Protein AF-A0A5J4YSG6-F1 (afdb_monomer_lite)

Structure (mmCIF, N/CA/C/O backbone):
data_AF-A0A5J4YSG6-F1
#
_entry.id   AF-A0A5J4YSG6-F1
#
loop_
_atom_site.group_PDB
_atom_site.id
_atom_site.type_symbol
_atom_site.label_atom_id
_atom_site.label_alt_id
_atom_site.label_comp_id
_atom_site.label_asym_id
_atom_site.label_entity_id
_atom_site.label_seq_id
_atom_site.pdbx_PDB_ins_code
_atom_site.Cartn_x
_atom_site.Cartn_y
_atom_site.Cartn_z
_atom_site.occupancy
_atom_site.B_iso_or_equiv
_atom_site.auth_seq_id
_atom_site.auth_comp_id
_atom_site.auth_asym_id
_atom_site.auth_atom_id
_atom_site.pdbx_PDB_model_num
ATOM 1 N N . MET A 1 1 ? 0.340 14.173 -44.366 1.00 36.41 1 MET A N 1
ATOM 2 C CA . MET A 1 1 ? 1.250 13.672 -45.422 1.00 36.41 1 MET A CA 1
ATOM 3 C C . MET A 1 1 ? 0.947 12.199 -45.709 1.00 36.41 1 MET A C 1
ATOM 5 O O . MET A 1 1 ? 1.745 11.337 -45.379 1.00 36.41 1 MET A O 1
ATOM 9 N N . SER A 1 2 ? -0.231 11.885 -46.255 1.00 34.69 2 SER A N 1
ATOM 10 C CA . SER A 1 2 ? -0.769 10.509 -46.268 1.00 34.69 2 SER A CA 1
ATOM 11 C C . SER A 1 2 ? -1.407 10.120 -47.607 1.00 34.69 2 SER A C 1
ATOM 13 O O . SER A 1 2 ? -2.456 9.486 -47.627 1.00 34.69 2 SER A O 1
ATOM 15 N N . GLN A 1 3 ? -0.792 10.513 -48.727 1.00 26.53 3 GLN A N 1
ATOM 16 C CA . GLN A 1 3 ? -1.230 10.079 -50.064 1.00 26.53 3 GLN A CA 1
ATOM 17 C C . GLN A 1 3 ? -0.095 9.671 -51.024 1.00 26.53 3 GLN A C 1
ATOM 19 O O . GLN A 1 3 ? -0.376 8.982 -51.993 1.00 26.53 3 GLN A O 1
ATOM 24 N N . GLU A 1 4 ? 1.180 9.952 -50.729 1.00 29.48 4 GLU A N 1
ATOM 25 C CA . GLU A 1 4 ? 2.309 9.568 -51.608 1.00 29.48 4 GLU A CA 1
ATOM 26 C C . GLU A 1 4 ? 2.947 8.197 -51.298 1.00 29.48 4 GLU A C 1
ATOM 28 O O . GLU A 1 4 ? 3.844 7.760 -52.015 1.00 29.48 4 GLU A O 1
ATOM 33 N N . CYS A 1 5 ? 2.486 7.473 -50.271 1.00 28.80 5 CYS A N 1
ATOM 34 C CA . CYS A 1 5 ? 3.042 6.151 -49.933 1.00 28.80 5 CYS A CA 1
ATOM 35 C C . CYS A 1 5 ? 2.385 4.981 -50.698 1.00 28.80 5 CYS A C 1
ATOM 37 O O . CYS A 1 5 ? 2.985 3.920 -50.812 1.00 28.80 5 CYS A O 1
ATOM 39 N N . ASN A 1 6 ? 1.197 5.171 -51.288 1.00 30.69 6 ASN A N 1
ATOM 40 C CA . ASN A 1 6 ? 0.400 4.069 -51.855 1.00 30.69 6 ASN A CA 1
ATOM 41 C C . ASN A 1 6 ? 0.656 3.750 -53.341 1.00 30.69 6 ASN A C 1
ATOM 43 O O . ASN A 1 6 ? 0.132 2.757 -53.845 1.00 30.69 6 ASN A O 1
ATOM 47 N N . GLU A 1 7 ? 1.450 4.547 -54.065 1.00 29.61 7 GLU A N 1
ATOM 48 C CA . GLU A 1 7 ? 1.665 4.335 -55.510 1.00 29.61 7 GLU A CA 1
ATOM 49 C C . GLU A 1 7 ? 2.988 3.634 -55.861 1.00 29.61 7 GLU A C 1
ATOM 51 O O . GLU A 1 7 ? 3.146 3.162 -56.987 1.00 29.61 7 GLU A O 1
ATOM 56 N N . ARG A 1 8 ? 3.917 3.458 -54.908 1.00 29.81 8 ARG A N 1
ATOM 57 C CA . ARG A 1 8 ? 5.186 2.741 -55.158 1.00 29.81 8 ARG A CA 1
ATOM 58 C C . ARG A 1 8 ? 5.124 1.226 -54.944 1.00 29.81 8 ARG A C 1
ATOM 60 O O . ARG A 1 8 ? 5.980 0.522 -55.470 1.00 29.81 8 ARG A O 1
ATOM 67 N N . GLU A 1 9 ? 4.098 0.703 -54.277 1.00 30.80 9 GLU A N 1
ATOM 68 C CA . GLU A 1 9 ? 3.973 -0.744 -54.019 1.00 30.80 9 GLU A CA 1
ATOM 69 C C . GLU A 1 9 ? 3.314 -1.537 -55.161 1.00 30.80 9 GLU A C 1
ATOM 71 O O . GLU A 1 9 ? 3.440 -2.758 -55.220 1.00 30.80 9 GLU A O 1
ATOM 76 N N . LYS A 1 10 ? 2.673 -0.879 -56.138 1.00 30.02 10 LYS A N 1
ATOM 77 C CA . LYS A 1 10 ? 1.986 -1.574 -57.248 1.00 30.02 10 LYS A CA 1
ATOM 78 C C . LYS A 1 10 ? 2.857 -1.890 -58.472 1.00 30.02 10 LYS A C 1
ATOM 80 O O . LYS A 1 10 ? 2.370 -2.544 -59.391 1.00 30.02 10 LYS A O 1
ATOM 85 N N . ALA A 1 11 ? 4.130 -1.486 -58.495 1.00 29.52 11 ALA A N 1
ATOM 86 C CA . ALA A 1 11 ? 5.024 -1.704 -59.643 1.00 29.52 11 ALA A CA 1
ATOM 87 C C . ALA A 1 11 ? 6.036 -2.859 -59.477 1.00 29.52 11 ALA A C 1
ATOM 89 O O . ALA A 1 11 ? 6.720 -3.202 -60.438 1.00 29.52 11 ALA A O 1
ATOM 90 N N . ALA A 1 12 ? 6.122 -3.505 -58.309 1.00 30.28 12 ALA A N 1
ATOM 91 C CA . ALA A 1 12 ? 7.070 -4.596 -58.049 1.00 30.28 12 ALA A CA 1
ATOM 92 C C . ALA A 1 12 ? 6.376 -5.972 -58.012 1.00 30.28 12 ALA A C 1
ATOM 94 O O . ALA A 1 12 ? 6.473 -6.724 -57.048 1.00 30.28 12 ALA A O 1
ATOM 95 N N . GLY A 1 13 ? 5.632 -6.303 -59.068 1.00 28.48 13 GLY A N 1
ATOM 96 C CA . GLY A 1 13 ? 5.036 -7.624 -59.249 1.00 28.48 13 GLY A CA 1
ATOM 97 C C . GLY A 1 13 ? 5.912 -8.532 -60.113 1.00 28.48 13 GLY A C 1
ATOM 98 O O . GLY A 1 13 ? 6.164 -8.200 -61.268 1.00 28.48 13 GLY A O 1
ATOM 99 N N . LYS A 1 14 ? 6.235 -9.720 -59.575 1.00 31.55 14 LYS A N 1
ATOM 100 C CA . LYS A 1 14 ? 6.824 -10.927 -60.209 1.00 31.55 14 LYS A CA 1
ATOM 101 C C . LYS A 1 14 ? 8.328 -11.155 -60.001 1.00 31.55 14 LYS A C 1
ATOM 103 O O . LYS A 1 14 ? 9.122 -11.128 -60.933 1.00 31.55 14 LYS A O 1
ATOM 108 N N . GLY A 1 15 ? 8.665 -11.567 -58.783 1.00 25.81 15 GLY A N 1
ATOM 109 C CA . GLY A 1 15 ? 9.762 -12.494 -58.512 1.00 25.81 15 GLY A CA 1
ATOM 110 C C . GLY A 1 15 ? 9.303 -13.459 -57.424 1.00 25.81 15 GLY A C 1
ATOM 111 O O . GLY A 1 15 ? 9.103 -13.045 -56.289 1.00 25.81 15 GLY A O 1
ATOM 112 N N . ALA A 1 16 ? 9.048 -14.720 -57.774 1.00 28.92 16 ALA A N 1
ATOM 113 C CA . ALA A 1 16 ? 8.706 -15.750 -56.801 1.00 28.92 16 ALA A CA 1
ATOM 114 C C . ALA A 1 16 ? 9.906 -15.973 -55.867 1.00 28.92 16 ALA A C 1
ATOM 116 O O . ALA A 1 16 ? 10.910 -16.551 -56.281 1.00 28.92 16 ALA A O 1
ATOM 117 N N . PHE A 1 17 ? 9.814 -15.512 -54.620 1.00 26.48 17 PHE A N 1
ATOM 118 C CA . PHE A 1 17 ? 10.764 -15.889 -53.580 1.00 26.48 17 PHE A CA 1
ATOM 119 C C . PHE A 1 17 ? 10.419 -17.302 -53.113 1.00 26.48 17 PHE A C 1
ATOM 121 O O . PHE A 1 17 ? 9.394 -17.537 -52.475 1.00 26.48 17 PHE A O 1
ATOM 128 N N . LYS A 1 18 ? 11.267 -18.264 -53.486 1.00 27.55 18 LYS A N 1
ATOM 129 C CA . LYS A 1 18 ? 11.249 -19.604 -52.905 1.00 27.55 18 LYS A CA 1
ATOM 130 C C . LYS A 1 18 ? 11.589 -19.485 -51.420 1.00 27.55 18 LYS A C 1
ATOM 132 O O . LYS A 1 18 ? 12.649 -18.975 -51.066 1.00 27.55 18 LYS A O 1
ATOM 137 N N . ALA A 1 19 ? 10.698 -19.982 -50.570 1.00 32.44 19 ALA A N 1
ATOM 138 C CA . ALA A 1 19 ? 11.002 -20.274 -49.179 1.00 32.44 19 ALA A CA 1
ATOM 139 C C . ALA A 1 19 ? 12.199 -21.243 -49.122 1.00 32.44 19 ALA A C 1
ATOM 141 O O . ALA A 1 19 ? 12.150 -22.303 -49.750 1.00 32.44 19 ALA A O 1
ATOM 142 N N . GLY A 1 20 ? 13.272 -20.874 -48.412 1.00 32.50 20 GLY A N 1
ATOM 143 C CA . GLY A 1 20 ? 14.364 -21.807 -48.104 1.00 32.50 20 GLY A CA 1
ATOM 144 C C . GLY A 1 20 ? 15.808 -21.305 -48.171 1.00 32.50 20 GLY A C 1
ATOM 145 O O . GLY A 1 20 ? 16.696 -22.112 -47.924 1.00 32.50 20 GLY A O 1
ATOM 146 N N . GLU A 1 21 ? 16.098 -20.031 -48.445 1.00 28.50 21 GLU A N 1
ATOM 147 C CA . GLU A 1 21 ? 17.479 -19.524 -48.354 1.00 28.50 21 GLU A CA 1
ATOM 148 C C . GLU A 1 21 ? 17.654 -18.635 -47.118 1.00 28.50 21 GLU A C 1
ATOM 150 O O . GLU A 1 21 ? 17.417 -17.428 -47.139 1.00 28.50 21 GLU A O 1
ATOM 155 N N . ARG A 1 22 ? 18.097 -19.248 -46.011 1.00 36.78 22 ARG A N 1
ATOM 156 C CA . ARG A 1 22 ? 18.802 -18.517 -44.952 1.00 36.78 22 ARG A CA 1
ATOM 157 C C . ARG A 1 22 ? 20.004 -17.840 -45.614 1.00 36.78 22 ARG A C 1
ATOM 159 O O . ARG A 1 22 ? 20.973 -18.521 -45.939 1.00 36.78 22 ARG A O 1
ATOM 166 N N . MET A 1 23 ? 19.981 -16.518 -45.780 1.00 31.25 23 MET A N 1
ATOM 167 C CA . MET A 1 23 ? 21.232 -15.770 -45.901 1.00 31.25 23 MET A CA 1
ATOM 168 C C . MET A 1 23 ? 21.932 -15.827 -44.539 1.00 31.25 23 MET A C 1
ATOM 170 O O . MET A 1 23 ? 21.849 -14.900 -43.737 1.00 31.25 23 MET A O 1
ATOM 174 N N . GLU A 1 24 ? 22.619 -16.933 -44.255 1.00 43.19 24 GLU A N 1
ATOM 175 C CA . GLU A 1 24 ? 23.767 -16.863 -43.362 1.00 43.19 24 GLU A CA 1
ATOM 176 C C . GLU A 1 24 ? 24.751 -15.911 -44.046 1.00 43.19 24 GLU A C 1
ATOM 178 O O . GLU A 1 24 ? 25.331 -16.247 -45.076 1.00 43.19 24 GLU A O 1
ATOM 183 N N . GLN A 1 25 ? 24.891 -14.683 -43.542 1.00 53.69 25 GLN A N 1
ATOM 184 C CA . GLN A 1 25 ? 25.977 -13.812 -43.983 1.00 53.69 25 GLN A CA 1
ATOM 185 C C . GLN A 1 25 ? 27.286 -14.555 -43.706 1.00 53.69 25 GLN A C 1
ATOM 187 O O . GLN A 1 25 ? 27.698 -14.662 -42.560 1.00 53.69 25 GLN A O 1
ATOM 192 N N . SER A 1 26 ? 27.922 -15.131 -44.722 1.00 65.94 26 SER A N 1
ATOM 193 C CA . SER A 1 26 ? 29.207 -15.807 -44.569 1.00 65.94 26 SER A CA 1
ATOM 194 C C . SER A 1 26 ? 30.312 -14.766 -44.400 1.00 65.94 26 SER A C 1
ATOM 196 O O . SER A 1 26 ? 30.355 -13.791 -45.155 1.00 65.94 26 SER A O 1
ATOM 198 N N . PHE A 1 27 ? 31.236 -14.970 -43.458 1.00 77.81 27 PHE A N 1
ATOM 199 C CA . PHE A 1 27 ? 32.440 -14.141 -43.395 1.00 77.81 27 PHE A CA 1
ATOM 200 C C . PHE A 1 27 ? 33.211 -14.246 -44.723 1.00 77.81 27 PHE A C 1
ATOM 202 O O . PHE A 1 27 ? 33.344 -15.359 -45.233 1.00 77.81 27 PHE A O 1
ATOM 209 N N . PRO A 1 28 ? 33.723 -13.140 -45.296 1.00 85.62 28 PRO A N 1
ATOM 210 C CA . PRO A 1 28 ? 34.341 -13.176 -46.618 1.00 85.62 28 PRO A CA 1
ATOM 211 C C . PRO A 1 28 ? 35.478 -14.204 -46.704 1.00 85.62 28 PRO A C 1
ATOM 213 O O . PRO A 1 28 ? 36.447 -14.140 -45.941 1.00 85.62 28 PRO A O 1
ATOM 216 N N . ASP A 1 29 ? 35.386 -15.125 -47.667 1.00 81.06 29 ASP A N 1
ATOM 217 C CA . ASP A 1 29 ? 36.346 -16.223 -47.856 1.00 81.06 29 ASP A CA 1
ATOM 218 C C . ASP A 1 29 ? 37.792 -15.735 -47.990 1.00 81.06 29 ASP A C 1
ATOM 220 O O . ASP A 1 29 ? 38.723 -16.365 -47.484 1.00 81.06 29 ASP A O 1
ATOM 224 N N . GLU A 1 30 ? 37.997 -14.602 -48.660 1.00 83.06 30 GLU A N 1
ATOM 225 C CA . GLU A 1 30 ? 39.317 -14.001 -48.843 1.00 83.06 30 GLU A CA 1
ATOM 226 C C . GLU A 1 30 ? 39.912 -13.508 -47.514 1.00 83.06 30 GLU A C 1
ATOM 228 O O . GLU A 1 30 ? 41.094 -13.731 -47.235 1.00 83.06 30 GLU A O 1
ATOM 233 N N . GLU A 1 31 ? 39.088 -12.916 -46.644 1.00 82.44 31 GLU A N 1
ATOM 234 C CA . GLU A 1 31 ? 39.522 -12.485 -45.315 1.00 82.44 31 GLU A CA 1
ATOM 235 C C . GLU A 1 31 ? 39.830 -13.680 -44.408 1.00 82.44 31 GLU A C 1
ATOM 237 O O . GLU A 1 31 ? 40.840 -13.668 -43.697 1.00 82.44 31 GLU A O 1
ATOM 242 N N . LEU A 1 32 ? 39.018 -14.742 -44.467 1.00 83.62 32 LEU A N 1
ATOM 243 C CA . LEU A 1 32 ? 39.257 -15.964 -43.697 1.00 83.62 32 LEU A CA 1
ATOM 244 C C . LEU A 1 32 ? 40.519 -16.697 -44.166 1.00 83.62 32 LEU A C 1
ATOM 246 O O . LEU A 1 32 ? 41.317 -17.148 -43.342 1.00 83.62 32 LEU A O 1
ATOM 250 N N . ARG A 1 33 ? 40.744 -16.787 -45.483 1.00 86.19 33 ARG A N 1
ATOM 251 C CA . ARG A 1 33 ? 41.984 -17.343 -46.051 1.00 86.19 33 ARG A CA 1
ATOM 252 C C . ARG A 1 33 ? 43.202 -16.555 -45.584 1.00 86.19 33 ARG A C 1
ATOM 254 O O . ARG A 1 33 ? 44.199 -17.164 -45.205 1.00 86.19 33 ARG A O 1
ATOM 261 N N . ALA A 1 34 ? 43.115 -15.226 -45.536 1.00 85.19 34 ALA A N 1
ATOM 262 C CA . ALA A 1 34 ? 44.200 -14.395 -45.026 1.00 85.19 34 ALA A CA 1
ATOM 263 C C . ALA A 1 34 ? 44.452 -14.599 -43.519 1.00 85.19 34 ALA A C 1
ATOM 265 O O . ALA A 1 34 ? 45.603 -14.620 -43.084 1.00 85.19 34 ALA A O 1
ATOM 266 N N . LEU A 1 35 ? 43.401 -14.813 -42.721 1.00 86.94 35 LEU A N 1
ATOM 267 C CA . LEU A 1 35 ? 43.532 -15.165 -41.303 1.00 86.94 35 LEU A CA 1
ATOM 268 C C . LEU A 1 35 ? 44.185 -16.543 -41.088 1.00 86.94 35 LEU A C 1
ATOM 270 O O . LEU A 1 35 ? 44.967 -16.715 -40.151 1.00 86.94 35 LEU A O 1
ATOM 274 N N . LYS A 1 36 ? 43.917 -17.517 -41.964 1.00 87.88 36 LYS A N 1
ATOM 275 C CA . LYS A 1 36 ? 44.562 -18.845 -41.944 1.00 87.88 36 LYS A CA 1
ATOM 276 C C . LYS A 1 36 ? 46.010 -18.814 -42.446 1.00 87.88 36 LYS A C 1
ATOM 278 O O . LYS A 1 36 ? 46.847 -19.571 -41.954 1.00 87.88 36 LYS A O 1
ATOM 283 N N . ALA A 1 37 ? 46.328 -17.915 -43.380 1.00 85.19 37 ALA A N 1
ATOM 284 C CA . ALA A 1 37 ? 47.696 -17.690 -43.852 1.00 85.19 37 ALA A CA 1
ATOM 285 C C . ALA A 1 37 ? 48.612 -17.146 -42.738 1.00 85.19 37 ALA A C 1
ATOM 287 O O . ALA A 1 37 ? 49.782 -17.523 -42.670 1.00 85.19 37 ALA A O 1
ATOM 288 N N . GLY A 1 38 ? 48.056 -16.349 -41.819 1.00 83.81 38 GLY A N 1
ATOM 289 C CA . GLY A 1 38 ? 48.728 -15.883 -40.607 1.00 83.81 38 GLY A CA 1
ATOM 290 C C . GLY A 1 38 ? 49.510 -14.579 -40.767 1.00 83.81 38 GLY A C 1
ATOM 291 O O . GLY A 1 38 ? 49.722 -14.090 -41.873 1.00 83.81 38 GLY A O 1
ATOM 292 N N . ALA A 1 39 ? 49.953 -14.019 -39.641 1.00 82.75 39 ALA A N 1
ATOM 293 C CA . ALA A 1 39 ? 50.753 -12.796 -39.586 1.00 82.75 39 ALA A CA 1
ATOM 294 C C . ALA A 1 39 ? 51.958 -12.918 -38.646 1.00 82.75 39 ALA A C 1
ATOM 296 O O . ALA A 1 39 ? 52.005 -13.762 -37.743 1.00 82.75 39 ALA A O 1
ATOM 297 N N . ASN A 1 40 ? 52.946 -12.048 -38.859 1.00 76.88 40 ASN A N 1
ATOM 298 C CA . ASN A 1 40 ? 54.130 -11.956 -38.013 1.00 76.88 40 ASN A CA 1
ATOM 299 C C . ASN A 1 40 ? 53.807 -11.158 -36.742 1.00 76.88 40 ASN A C 1
ATOM 301 O O . ASN A 1 40 ? 53.656 -9.937 -36.793 1.00 76.88 40 ASN A O 1
ATOM 305 N N . ALA A 1 41 ? 53.723 -11.838 -35.596 1.00 71.12 41 ALA A N 1
ATOM 306 C CA . ALA A 1 41 ? 53.508 -11.185 -34.310 1.00 71.12 41 ALA A CA 1
ATOM 307 C C . ALA A 1 41 ? 54.324 -11.818 -33.174 1.00 71.12 41 ALA A C 1
ATOM 309 O O . ALA A 1 41 ? 54.546 -13.031 -33.137 1.00 71.12 41 ALA A O 1
ATOM 310 N N . VAL A 1 42 ? 54.720 -10.999 -32.200 1.00 69.31 42 VAL A N 1
ATOM 311 C CA . VAL A 1 42 ? 55.399 -11.429 -30.975 1.00 69.31 42 VAL 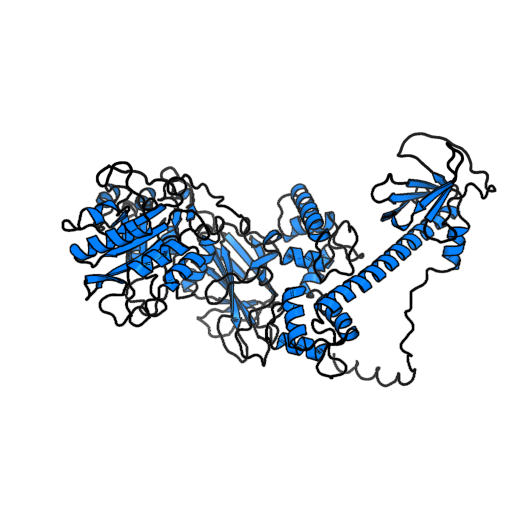A CA 1
ATOM 312 C C . VAL A 1 42 ? 54.416 -11.369 -29.814 1.00 69.31 42 VAL A C 1
ATOM 314 O O . VAL A 1 42 ? 53.838 -10.325 -29.525 1.00 69.31 42 VAL A O 1
ATOM 317 N N . LYS A 1 43 ? 54.233 -12.493 -29.109 1.00 66.44 43 LYS A N 1
ATOM 318 C CA . LYS A 1 43 ? 53.432 -12.505 -27.880 1.00 66.44 43 LYS A CA 1
ATOM 319 C C . LYS A 1 43 ? 54.155 -11.714 -26.788 1.00 66.44 43 LYS A C 1
ATOM 321 O O . LYS A 1 43 ? 55.203 -12.159 -26.313 1.00 66.44 43 LYS A O 1
ATOM 326 N N . THR A 1 44 ? 53.555 -10.629 -26.320 1.00 61.41 44 THR A N 1
ATOM 327 C CA . THR A 1 44 ? 54.078 -9.820 -25.216 1.00 61.41 44 THR A CA 1
ATOM 328 C C . THR A 1 44 ? 53.383 -10.219 -23.906 1.00 61.41 44 THR A C 1
ATOM 330 O O . THR A 1 44 ? 52.180 -10.488 -23.854 1.00 61.41 44 THR A O 1
ATOM 333 N N . GLY A 1 45 ? 54.164 -10.406 -22.837 1.00 54.19 45 GLY A N 1
ATOM 334 C CA . GLY A 1 45 ? 53.629 -10.576 -21.479 1.00 54.19 45 GLY A CA 1
ATOM 335 C C . GLY A 1 45 ? 53.202 -9.227 -20.895 1.00 54.19 45 GLY A C 1
ATOM 336 O O . GLY A 1 45 ? 53.580 -8.191 -21.431 1.00 54.19 45 GLY A O 1
ATOM 337 N N . SER A 1 46 ? 52.415 -9.233 -19.811 1.00 44.94 46 SER A N 1
ATOM 338 C CA . SER A 1 46 ? 51.932 -8.013 -19.145 1.00 44.94 46 SER A CA 1
ATOM 339 C C . SER A 1 46 ? 53.063 -7.008 -18.898 1.00 44.94 46 SER A C 1
ATOM 341 O O . SER A 1 46 ? 54.024 -7.349 -18.216 1.00 44.94 46 SER A O 1
ATOM 343 N N . TRP A 1 47 ? 52.903 -5.810 -19.468 1.00 45.50 47 TRP A N 1
ATOM 344 C CA . TRP A 1 47 ? 53.664 -4.569 -19.289 1.00 45.50 47 TRP A CA 1
ATOM 345 C C . TRP A 1 47 ? 54.866 -4.623 -18.324 1.00 45.50 47 TRP A C 1
ATOM 347 O O . TRP A 1 47 ? 54.766 -4.159 -17.194 1.00 45.50 47 TRP A O 1
ATOM 357 N N . SER A 1 48 ? 56.013 -5.129 -18.785 1.00 35.59 48 SER A N 1
ATOM 358 C CA . SER A 1 48 ? 57.343 -4.581 -18.467 1.00 35.59 48 SER A CA 1
ATOM 359 C C . SER A 1 48 ? 58.462 -5.293 -19.245 1.00 35.59 48 SER A C 1
ATOM 361 O O . SER A 1 48 ? 58.459 -6.509 -19.412 1.00 35.59 48 SER A O 1
ATOM 363 N N . ALA A 1 49 ? 59.423 -4.477 -19.686 1.00 28.55 49 ALA A N 1
ATOM 364 C CA . ALA A 1 49 ? 60.795 -4.791 -20.096 1.00 28.55 49 ALA A CA 1
ATOM 365 C C . ALA A 1 49 ? 61.041 -5.685 -21.338 1.00 28.55 49 ALA A C 1
ATOM 367 O O . ALA A 1 49 ? 61.045 -6.912 -21.294 1.00 28.55 49 ALA A O 1
ATOM 368 N N . THR A 1 50 ? 61.354 -4.989 -22.435 1.00 38.75 50 THR A N 1
ATOM 369 C CA . THR A 1 50 ? 62.491 -5.202 -23.352 1.00 38.75 50 THR A CA 1
ATOM 370 C C . THR A 1 50 ? 62.931 -6.642 -23.657 1.00 38.75 50 THR A C 1
ATOM 372 O O . THR A 1 50 ? 63.676 -7.255 -22.897 1.00 38.75 50 THR A O 1
ATOM 375 N N . LEU A 1 51 ? 62.638 -7.111 -24.876 1.00 30.08 51 LEU A N 1
ATOM 376 C CA . LEU A 1 51 ? 63.573 -7.948 -25.639 1.00 30.08 51 LEU A CA 1
ATOM 377 C C . LEU A 1 51 ? 63.394 -7.680 -27.143 1.00 30.08 51 LEU A C 1
ATOM 379 O O . LEU A 1 51 ? 62.447 -8.152 -27.769 1.00 30.08 51 LEU A O 1
ATOM 383 N N . HIS A 1 52 ? 64.306 -6.895 -27.719 1.00 39.50 52 HIS A N 1
ATOM 384 C CA . HIS A 1 52 ? 64.409 -6.698 -29.163 1.00 39.50 52 HIS A CA 1
ATOM 385 C C . HIS A 1 52 ? 64.849 -7.999 -29.837 1.00 39.50 52 HIS A C 1
ATOM 387 O O . HIS A 1 52 ? 65.994 -8.406 -29.665 1.00 39.50 52 HIS A O 1
ATOM 393 N N . VAL A 1 53 ? 63.995 -8.607 -30.664 1.00 36.00 53 VAL A N 1
ATOM 394 C CA . VAL A 1 53 ? 64.443 -9.514 -31.732 1.00 36.00 53 VAL A CA 1
ATOM 395 C C . VAL A 1 53 ? 63.533 -9.328 -32.947 1.00 36.00 53 VAL A C 1
ATOM 397 O O . VAL A 1 53 ? 62.339 -9.612 -32.891 1.00 36.00 53 VAL A O 1
ATOM 400 N N . LYS A 1 54 ? 64.109 -8.843 -34.056 1.00 36.56 54 LYS A N 1
ATOM 401 C CA . LYS A 1 54 ? 63.466 -8.789 -35.378 1.00 36.56 54 LYS A CA 1
ATOM 402 C C . LYS A 1 54 ? 62.971 -10.186 -35.764 1.00 36.56 54 LYS A C 1
ATOM 404 O O . LYS A 1 54 ? 63.755 -11.134 -35.775 1.00 36.56 54 LYS A O 1
ATOM 409 N N . MET A 1 55 ? 61.693 -10.312 -36.118 1.00 40.47 55 MET A N 1
ATOM 410 C CA . MET A 1 55 ? 61.176 -11.531 -36.737 1.00 40.47 55 MET A CA 1
ATOM 411 C C . MET A 1 55 ? 61.886 -11.746 -38.079 1.00 40.47 55 MET A C 1
ATOM 413 O O . MET A 1 55 ? 61.908 -10.856 -38.928 1.00 40.47 55 MET A O 1
ATOM 417 N N . HIS A 1 56 ? 62.482 -12.921 -38.282 1.00 40.97 56 HIS A N 1
ATOM 418 C CA . HIS A 1 56 ? 62.904 -13.338 -39.615 1.00 40.97 56 HIS A CA 1
ATOM 419 C C . HIS A 1 56 ? 61.630 -13.604 -40.423 1.00 40.97 56 HIS A C 1
ATOM 421 O O . HIS A 1 56 ? 60.902 -14.549 -40.130 1.00 40.97 56 HIS A O 1
ATOM 427 N N . ALA A 1 57 ? 61.355 -12.764 -41.419 1.00 44.28 57 ALA A N 1
ATOM 428 C CA . ALA A 1 57 ? 60.113 -12.724 -42.198 1.00 44.28 57 ALA A CA 1
ATOM 429 C C . ALA A 1 57 ? 59.843 -13.962 -43.096 1.00 44.28 57 ALA A C 1
ATOM 431 O O . ALA A 1 57 ? 59.207 -13.826 -44.137 1.00 44.28 57 ALA A O 1
ATOM 432 N N . LYS A 1 58 ? 60.357 -15.158 -42.765 1.00 48.94 58 LYS A N 1
ATOM 433 C CA . LYS A 1 58 ? 60.306 -16.347 -43.641 1.00 48.94 58 LYS A CA 1
ATOM 434 C C . LYS A 1 58 ? 60.124 -17.713 -42.942 1.00 48.94 58 LYS A C 1
ATOM 436 O O . LYS A 1 58 ? 60.293 -18.719 -43.616 1.00 48.94 58 LYS A O 1
ATOM 441 N N . ASP A 1 59 ? 59.784 -17.795 -41.646 1.00 56.00 59 ASP A N 1
ATOM 442 C CA . ASP A 1 59 ? 59.471 -19.081 -40.970 1.00 56.00 59 ASP A CA 1
ATOM 443 C C . ASP A 1 59 ? 57.949 -19.231 -40.718 1.00 56.00 59 ASP A C 1
ATOM 445 O O . ASP A 1 59 ? 57.435 -18.672 -39.742 1.00 56.00 59 ASP A O 1
ATOM 449 N N . PRO A 1 60 ? 57.214 -20.002 -41.551 1.00 55.09 60 PRO A N 1
ATOM 450 C CA . PRO A 1 60 ? 55.766 -20.204 -41.417 1.00 55.09 60 PRO A CA 1
ATOM 451 C C . PRO A 1 60 ? 55.358 -20.870 -40.098 1.00 55.09 60 PRO A C 1
ATOM 453 O O . PRO A 1 60 ? 54.210 -20.755 -39.674 1.00 55.09 60 PRO A O 1
ATOM 456 N N . SER A 1 61 ? 56.285 -21.556 -39.416 1.00 53.97 61 SER A N 1
ATOM 457 C CA . SER A 1 61 ? 56.004 -22.256 -38.158 1.00 53.97 61 SER A CA 1
ATOM 458 C C . SER A 1 61 ? 55.858 -21.322 -36.950 1.00 53.97 61 SER A C 1
ATOM 460 O O . SER A 1 61 ? 55.627 -21.795 -35.836 1.00 53.97 61 SER A O 1
ATOM 462 N N . ARG A 1 62 ? 56.010 -20.003 -37.140 1.00 61.12 62 ARG A N 1
ATOM 463 C CA . ARG A 1 62 ? 55.997 -18.989 -36.069 1.00 61.12 62 ARG A CA 1
ATOM 464 C C . ARG A 1 62 ? 54.928 -17.906 -36.230 1.00 61.12 62 ARG A C 1
ATOM 466 O O . ARG A 1 62 ? 54.888 -16.994 -35.409 1.00 61.12 62 ARG A O 1
ATOM 473 N N . LEU A 1 63 ? 54.070 -18.010 -37.241 1.00 74.62 63 LEU A N 1
ATOM 474 C CA . LEU A 1 63 ? 52.974 -17.067 -37.466 1.00 74.62 63 LEU A CA 1
ATOM 475 C C . LEU A 1 63 ? 51.868 -17.242 -36.417 1.00 74.62 63 LEU A C 1
ATOM 477 O O . LEU A 1 63 ? 51.608 -18.356 -35.952 1.00 74.62 63 LEU A O 1
ATOM 481 N N . ILE A 1 64 ? 51.196 -16.141 -36.074 1.00 83.81 64 ILE A N 1
ATOM 482 C CA . ILE A 1 64 ? 49.871 -16.212 -35.456 1.00 83.81 64 ILE A CA 1
ATOM 483 C C . ILE A 1 64 ? 48.853 -16.410 -36.575 1.00 83.81 64 ILE A C 1
ATOM 485 O O . ILE A 1 64 ? 48.834 -15.633 -37.526 1.00 83.81 64 ILE A O 1
ATOM 489 N N . ARG A 1 65 ? 48.040 -17.464 -36.497 1.00 87.94 65 ARG A N 1
ATOM 490 C CA . ARG A 1 65 ? 47.053 -17.791 -37.535 1.00 87.94 65 ARG A CA 1
ATOM 491 C C . ARG A 1 65 ? 45.793 -18.406 -36.956 1.00 87.94 65 ARG A C 1
ATOM 493 O O . ARG A 1 65 ? 45.842 -19.042 -35.903 1.00 87.94 65 ARG A O 1
ATOM 500 N N . VAL A 1 66 ? 44.676 -18.241 -37.644 1.00 88.06 66 VAL A N 1
ATOM 501 C CA . VAL A 1 66 ? 43.455 -19.003 -37.362 1.00 88.06 66 VAL A CA 1
ATOM 502 C C . VAL A 1 66 ? 43.658 -20.455 -37.822 1.00 88.06 66 VAL A C 1
ATOM 504 O O . VAL A 1 66 ? 44.328 -20.702 -38.823 1.00 88.06 66 VAL A O 1
ATOM 507 N N . THR A 1 67 ? 43.157 -21.425 -37.057 1.00 89.06 67 THR A N 1
ATOM 508 C CA . THR A 1 67 ? 43.248 -22.861 -37.363 1.00 89.06 67 THR A CA 1
ATOM 509 C C . THR A 1 67 ? 42.452 -23.222 -38.617 1.00 89.06 67 THR A C 1
ATOM 511 O O . THR A 1 67 ? 41.574 -22.479 -39.056 1.00 89.06 67 THR A O 1
ATOM 514 N N . ASP A 1 68 ? 42.744 -24.380 -39.212 1.00 85.94 68 ASP A N 1
ATOM 515 C CA . ASP A 1 68 ? 42.109 -24.793 -40.470 1.00 85.94 68 ASP A CA 1
ATOM 516 C C . ASP A 1 68 ? 40.599 -25.041 -40.321 1.00 85.94 68 ASP A C 1
ATOM 518 O O . ASP A 1 68 ? 39.836 -24.698 -41.226 1.00 85.94 68 ASP A O 1
ATOM 522 N N . ASP A 1 69 ? 40.160 -25.528 -39.155 1.00 83.31 69 ASP A N 1
ATOM 523 C CA . ASP A 1 69 ? 38.746 -25.641 -38.750 1.00 83.31 69 ASP A CA 1
ATOM 524 C C . ASP A 1 69 ? 38.093 -24.287 -38.405 1.00 83.31 69 ASP A C 1
ATOM 526 O O . ASP A 1 69 ? 36.890 -24.203 -38.172 1.00 83.31 69 ASP A O 1
ATOM 530 N N . ALA A 1 70 ? 38.895 -23.220 -38.388 1.00 85.88 70 ALA A N 1
ATOM 531 C CA . ALA A 1 70 ? 38.521 -21.853 -38.074 1.00 85.88 70 ALA A CA 1
ATOM 532 C C . ALA A 1 70 ? 37.933 -21.624 -36.667 1.00 85.88 70 ALA A C 1
ATOM 534 O O . ALA A 1 70 ? 37.331 -20.576 -36.418 1.00 85.88 70 ALA A O 1
ATOM 535 N N . GLN A 1 71 ? 38.152 -22.567 -35.743 1.00 84.12 71 GLN A N 1
ATOM 536 C CA . GLN A 1 71 ? 37.651 -22.534 -34.362 1.00 84.12 71 GLN A CA 1
ATOM 537 C C . GLN A 1 71 ? 38.674 -22.003 -33.346 1.00 84.12 71 GLN A C 1
ATOM 539 O O . GLN A 1 71 ? 38.331 -21.684 -32.206 1.00 84.12 71 GLN A O 1
ATOM 544 N N . GLY A 1 72 ? 39.947 -21.893 -33.723 1.00 85.88 72 GLY A N 1
ATOM 545 C CA . GLY A 1 72 ? 41.035 -21.534 -32.821 1.00 85.88 72 GLY A CA 1
ATOM 546 C C . GLY A 1 72 ? 42.025 -20.547 -33.426 1.00 85.88 72 GLY A C 1
ATOM 547 O O . GLY A 1 72 ? 42.185 -20.438 -34.635 1.00 85.88 72 GLY A O 1
ATOM 548 N N . LEU A 1 73 ? 42.735 -19.829 -32.562 1.00 88.06 73 LEU A N 1
ATOM 549 C CA . LEU A 1 73 ? 43.903 -19.029 -32.908 1.00 88.06 73 LEU A CA 1
ATOM 550 C C . LEU A 1 73 ? 45.150 -19.766 -32.432 1.00 88.06 73 LEU A C 1
ATOM 552 O O . LEU A 1 73 ? 45.280 -20.049 -31.241 1.00 88.06 73 LEU A O 1
ATOM 556 N N . THR A 1 74 ? 46.072 -20.080 -33.335 1.00 86.88 74 THR A N 1
ATOM 557 C CA . THR A 1 74 ? 47.267 -20.870 -33.036 1.00 86.88 74 THR A CA 1
ATOM 558 C C . THR A 1 74 ? 48.557 -20.103 -33.306 1.00 86.88 74 THR A C 1
ATOM 560 O O . THR A 1 74 ? 48.639 -19.283 -34.221 1.00 86.88 74 THR A O 1
ATOM 563 N N . TRP A 1 75 ? 49.567 -20.346 -32.472 1.00 84.44 75 TRP A N 1
ATOM 564 C CA . TRP A 1 75 ? 50.915 -19.788 -32.600 1.00 84.44 75 TRP A CA 1
ATOM 565 C C . TRP A 1 75 ? 51.933 -20.667 -31.861 1.00 84.44 75 TRP A C 1
ATOM 567 O O . TRP A 1 75 ? 51.589 -21.414 -30.944 1.00 84.44 75 TRP A O 1
ATOM 577 N N . ARG A 1 76 ? 53.223 -20.557 -32.187 1.00 74.50 76 ARG A N 1
ATOM 578 C CA . ARG A 1 76 ? 54.285 -21.360 -31.553 1.00 74.50 76 ARG A CA 1
ATOM 579 C C . ARG A 1 76 ? 54.939 -20.625 -30.379 1.00 74.50 76 ARG A C 1
ATOM 581 O O . ARG A 1 76 ? 55.280 -19.449 -30.477 1.00 74.50 76 ARG A O 1
ATOM 588 N N . SER A 1 77 ? 55.116 -21.292 -29.234 1.00 63.38 77 SER A N 1
ATOM 589 C CA . SER A 1 77 ? 55.696 -20.669 -28.029 1.00 63.38 77 SER A CA 1
ATOM 590 C C . SER A 1 77 ? 57.230 -20.722 -28.009 1.00 63.38 77 SER A C 1
ATOM 592 O O . SER A 1 77 ? 57.810 -21.776 -28.240 1.00 63.38 77 SER A O 1
ATOM 594 N N . MET A 1 78 ? 57.890 -19.608 -27.650 1.00 55.22 78 MET A N 1
ATOM 595 C CA . MET A 1 78 ? 59.363 -19.516 -27.624 1.00 55.22 78 MET A CA 1
ATOM 596 C C . MET A 1 78 ? 60.060 -20.288 -26.487 1.00 55.22 78 MET A C 1
ATOM 598 O O . MET A 1 78 ? 61.210 -20.670 -26.650 1.00 55.22 78 MET A O 1
ATOM 602 N N . LYS A 1 79 ? 59.411 -20.505 -25.330 1.00 52.59 79 LYS A N 1
ATOM 603 C CA . LYS A 1 79 ? 60.082 -21.055 -24.125 1.00 52.59 79 LYS A CA 1
ATOM 604 C C . LYS A 1 79 ? 59.909 -22.564 -23.912 1.00 52.59 79 LYS A C 1
ATOM 606 O O . LYS A 1 79 ? 60.624 -23.148 -23.109 1.00 52.59 79 LYS A O 1
ATOM 611 N N . LYS A 1 80 ? 58.939 -23.189 -24.576 1.00 52.69 80 LYS A N 1
ATOM 612 C CA . LYS A 1 80 ? 58.641 -24.626 -24.486 1.00 52.69 80 LYS A CA 1
ATOM 613 C C . LYS A 1 80 ? 58.169 -25.034 -25.874 1.00 52.69 80 LYS A C 1
ATOM 615 O O . LYS A 1 80 ? 57.069 -24.638 -26.248 1.00 52.69 80 LYS A O 1
ATOM 620 N N . GLY A 1 81 ? 59.023 -25.678 -26.667 1.00 55.84 81 GLY A N 1
ATOM 621 C CA . GLY A 1 81 ? 58.736 -25.985 -28.071 1.00 55.84 81 GLY A CA 1
ATOM 622 C C . GLY A 1 81 ? 57.378 -26.674 -28.228 1.00 55.84 81 GLY A C 1
ATOM 623 O O . GLY A 1 81 ? 57.200 -27.793 -27.767 1.00 55.84 81 GLY A O 1
ATOM 624 N N . GLY A 1 82 ? 56.413 -25.979 -28.834 1.00 67.69 82 GLY A N 1
ATOM 625 C CA . GLY A 1 82 ? 55.053 -26.478 -29.036 1.00 67.69 82 GLY A CA 1
ATOM 626 C C . GLY A 1 82 ? 54.107 -25.395 -29.558 1.00 67.69 82 GLY A C 1
ATOM 627 O O . GLY A 1 82 ? 54.287 -24.204 -29.266 1.00 67.69 82 GLY A O 1
ATOM 628 N N . ASN A 1 83 ? 53.112 -25.810 -30.343 1.00 75.19 83 ASN A N 1
ATOM 629 C CA . ASN A 1 83 ? 52.018 -24.945 -30.779 1.00 75.19 83 ASN A CA 1
ATOM 630 C C . ASN A 1 83 ? 51.051 -24.734 -29.610 1.00 75.19 83 ASN A C 1
ATOM 632 O O . ASN A 1 83 ? 50.691 -25.674 -28.904 1.00 75.19 83 ASN A O 1
ATOM 636 N N . LYS A 1 84 ? 50.650 -23.487 -29.390 1.00 78.94 84 LYS A N 1
ATOM 637 C CA . LYS A 1 84 ? 49.570 -23.108 -28.486 1.00 78.94 84 LYS A CA 1
ATOM 638 C C . LYS A 1 84 ? 48.364 -22.755 -29.327 1.00 78.94 84 LYS A C 1
ATOM 640 O O . LYS A 1 84 ? 48.509 -22.035 -30.306 1.00 78.94 84 LYS A O 1
ATOM 645 N N . THR A 1 85 ? 47.198 -23.216 -28.904 1.00 84.38 85 THR A N 1
ATOM 646 C CA . THR A 1 85 ? 45.927 -22.885 -29.543 1.00 84.38 85 THR A CA 1
ATOM 647 C C . THR A 1 85 ? 44.994 -22.295 -28.498 1.00 84.38 85 THR A C 1
ATOM 649 O O . THR A 1 85 ? 44.856 -22.831 -27.399 1.00 84.38 85 THR A O 1
ATOM 652 N N . LEU A 1 86 ? 44.391 -21.163 -28.835 1.00 82.44 86 LEU A N 1
ATOM 653 C CA . LEU A 1 86 ? 43.352 -20.491 -28.074 1.00 82.44 86 LEU A CA 1
ATOM 654 C C . LEU A 1 86 ? 42.024 -20.713 -28.804 1.00 82.44 86 LEU A C 1
ATOM 656 O O . LEU A 1 86 ? 41.897 -20.226 -29.925 1.00 82.44 86 LEU A O 1
ATOM 660 N N . PRO A 1 87 ? 41.045 -21.411 -28.207 1.00 82.75 87 PRO A N 1
ATOM 661 C CA . PRO A 1 87 ? 39.705 -21.490 -28.778 1.00 82.75 87 PRO A CA 1
ATOM 662 C C . PRO A 1 87 ? 39.119 -20.082 -28.934 1.00 82.75 87 PRO A C 1
ATOM 664 O O . PRO A 1 87 ? 39.105 -19.312 -27.968 1.00 82.75 87 PRO A O 1
ATOM 667 N N . LEU A 1 88 ? 38.671 -19.729 -30.140 1.00 81.94 88 LEU A N 1
ATOM 668 C CA . LEU A 1 88 ? 38.138 -18.395 -30.437 1.00 81.94 88 LEU A CA 1
ATOM 669 C C . LEU A 1 88 ? 36.818 -18.136 -29.702 1.00 81.94 88 LEU A C 1
ATOM 671 O O . LEU A 1 88 ? 36.579 -17.005 -29.293 1.00 81.94 88 LEU A O 1
ATOM 675 N N . GLU A 1 89 ? 36.039 -19.182 -29.410 1.00 75.12 89 GLU A N 1
ATOM 676 C CA . GLU A 1 89 ? 34.840 -19.123 -28.555 1.00 75.12 89 GLU A CA 1
ATOM 677 C C . GLU A 1 89 ? 35.120 -18.547 -27.151 1.00 75.12 89 GLU A C 1
ATOM 679 O O . GLU A 1 89 ? 34.243 -17.971 -26.513 1.00 75.12 89 GLU A O 1
ATOM 684 N N . LYS A 1 90 ? 36.361 -18.671 -26.653 1.00 73.69 90 LYS A N 1
ATOM 685 C CA . LYS A 1 90 ? 36.753 -18.165 -25.329 1.00 73.69 90 LYS A CA 1
ATOM 686 C C . LYS A 1 90 ? 37.165 -16.693 -25.362 1.00 73.69 90 LYS A C 1
ATOM 688 O O . LYS A 1 90 ? 37.344 -16.095 -24.296 1.00 73.69 90 LYS A O 1
ATOM 693 N N . VAL A 1 91 ? 37.343 -16.108 -26.548 1.00 74.50 91 VAL A N 1
ATOM 694 C CA . VAL A 1 91 ? 37.737 -14.708 -26.734 1.00 74.50 91 VAL A CA 1
ATOM 695 C C . VAL A 1 91 ? 36.501 -13.822 -26.605 1.00 74.50 91 VAL A C 1
ATOM 697 O O . VAL A 1 91 ? 35.589 -13.875 -27.424 1.00 74.50 91 VAL A O 1
ATOM 700 N N . ARG A 1 92 ? 36.478 -12.980 -25.569 1.00 68.38 92 ARG A N 1
ATOM 701 C CA . ARG A 1 92 ? 35.380 -12.038 -25.313 1.00 68.38 92 ARG A CA 1
ATOM 702 C C . ARG A 1 92 ? 35.522 -10.761 -26.128 1.00 68.38 92 ARG A C 1
ATOM 704 O O . ARG A 1 92 ? 34.530 -10.248 -26.631 1.00 68.38 92 ARG A O 1
ATOM 711 N N . ARG A 1 93 ? 36.745 -10.237 -26.244 1.00 73.94 93 ARG A N 1
ATOM 712 C CA . ARG A 1 93 ? 37.009 -8.971 -26.936 1.00 73.94 93 ARG A CA 1
ATOM 713 C C . ARG A 1 93 ? 38.404 -8.951 -27.552 1.00 73.94 93 ARG A C 1
ATOM 715 O O . ARG A 1 93 ? 39.356 -9.467 -26.965 1.00 73.94 93 ARG A O 1
ATOM 722 N N . VAL A 1 94 ? 38.508 -8.310 -28.712 1.00 79.31 94 VAL A N 1
ATOM 723 C CA . VAL A 1 94 ? 39.756 -8.034 -29.430 1.00 79.31 94 VAL A CA 1
ATOM 724 C C . VAL A 1 94 ? 39.963 -6.520 -29.434 1.00 79.31 94 VAL A C 1
ATOM 726 O O . VAL A 1 94 ? 39.133 -5.794 -29.977 1.00 79.31 94 VAL A O 1
ATOM 729 N N . HIS A 1 95 ? 41.034 -6.039 -28.806 1.00 77.56 95 HIS A N 1
ATOM 730 C CA . HIS A 1 95 ? 41.403 -4.623 -28.773 1.00 77.56 95 HIS A CA 1
ATOM 731 C C . HIS A 1 95 ? 42.581 -4.386 -29.701 1.00 77.56 95 HIS A C 1
ATOM 733 O O . HIS A 1 95 ? 43.566 -5.122 -29.636 1.00 77.56 95 HIS A O 1
ATOM 739 N N . LEU A 1 96 ? 42.493 -3.342 -30.514 1.00 80.31 96 LEU A N 1
ATOM 740 C CA . LEU A 1 96 ? 43.579 -2.898 -31.374 1.00 80.31 96 LEU A CA 1
ATOM 741 C C . LEU A 1 96 ? 44.225 -1.667 -30.755 1.00 80.31 96 LEU A C 1
ATOM 743 O O . LEU A 1 96 ? 43.542 -0.694 -30.453 1.00 80.31 96 LEU A O 1
ATOM 747 N N . ASP A 1 97 ? 45.539 -1.714 -30.591 1.00 77.19 97 ASP A N 1
ATOM 748 C CA . ASP A 1 97 ? 46.356 -0.570 -30.211 1.00 77.19 97 ASP A CA 1
ATOM 749 C C . ASP A 1 97 ? 47.168 -0.173 -31.445 1.00 77.19 97 ASP A C 1
ATOM 751 O O . ASP A 1 97 ? 48.138 -0.843 -31.817 1.00 77.19 97 ASP A O 1
ATOM 755 N N . LYS A 1 98 ? 46.699 0.872 -32.134 1.00 77.69 98 LYS A N 1
ATOM 756 C CA . LYS A 1 98 ? 47.301 1.344 -33.386 1.00 77.69 98 LYS A CA 1
ATOM 757 C C . LYS A 1 98 ? 48.676 1.966 -33.146 1.00 77.69 98 LYS A C 1
ATOM 759 O O . LYS A 1 98 ? 49.573 1.751 -33.961 1.00 77.69 98 LYS A O 1
ATOM 764 N N . ASP A 1 99 ? 48.861 2.639 -32.012 1.00 75.06 99 ASP A N 1
ATOM 765 C CA . ASP A 1 99 ? 50.117 3.298 -31.645 1.00 75.06 99 ASP A CA 1
ATOM 766 C C . ASP A 1 99 ? 51.217 2.268 -31.382 1.00 75.06 99 ASP A C 1
ATOM 768 O O . ASP A 1 99 ? 52.353 2.413 -31.839 1.00 75.06 99 ASP A O 1
ATOM 772 N N . LYS A 1 100 ? 50.859 1.167 -30.716 1.00 70.44 100 LYS A N 1
ATOM 773 C CA . LYS A 1 100 ? 51.769 0.048 -30.438 1.00 70.44 100 LYS A CA 1
ATOM 774 C C . LYS A 1 100 ? 51.760 -1.044 -31.493 1.00 70.44 100 LYS A C 1
ATOM 776 O O . LYS A 1 100 ? 52.445 -2.044 -31.315 1.00 70.44 100 LYS A O 1
ATOM 781 N N . LYS A 1 101 ? 50.966 -0.895 -32.558 1.00 78.38 101 LYS A N 1
ATOM 782 C CA . LYS A 1 101 ? 50.766 -1.915 -33.601 1.00 78.38 101 LYS A CA 1
ATOM 783 C C . LYS A 1 101 ? 50.511 -3.293 -32.987 1.00 78.38 101 LYS A C 1
ATOM 785 O O . LYS A 1 101 ? 51.173 -4.270 -33.328 1.00 78.38 101 LYS A O 1
ATOM 790 N N . SER A 1 102 ? 49.587 -3.372 -32.037 1.00 78.00 102 SER A N 1
ATOM 791 C CA . SER A 1 102 ? 49.351 -4.597 -31.274 1.00 78.00 102 SER A CA 1
ATOM 792 C C . SER A 1 102 ? 47.872 -4.946 -31.171 1.00 78.00 102 SER A C 1
ATOM 794 O O . SER A 1 102 ? 46.997 -4.092 -31.312 1.00 78.00 102 SER A O 1
ATOM 796 N N . VAL A 1 103 ? 47.592 -6.226 -30.933 1.00 79.56 103 VAL A N 1
ATOM 797 C CA . VAL A 1 103 ? 46.255 -6.740 -30.641 1.00 79.56 103 VAL A CA 1
ATOM 798 C C . VAL A 1 103 ? 46.234 -7.410 -29.272 1.00 79.56 103 VAL A C 1
ATOM 800 O O . VAL A 1 103 ? 47.099 -8.226 -28.946 1.00 79.56 103 VAL A O 1
ATOM 803 N N . LYS A 1 104 ? 45.224 -7.089 -28.463 1.00 80.81 104 LYS A N 1
ATOM 804 C CA . LYS A 1 104 ? 44.980 -7.703 -27.156 1.00 80.81 104 LYS A CA 1
ATOM 805 C C . LYS A 1 104 ? 43.663 -8.477 -27.168 1.00 80.81 104 LYS A C 1
ATOM 807 O O . LYS A 1 104 ? 42.610 -7.927 -27.471 1.00 80.81 104 LYS A O 1
ATOM 812 N N . LEU A 1 105 ? 43.731 -9.749 -26.796 1.00 78.06 105 LEU A N 1
ATOM 813 C CA . LEU A 1 105 ? 42.609 -10.673 -26.677 1.00 78.06 105 LEU A CA 1
ATOM 814 C C . LEU A 1 105 ? 42.270 -10.868 -25.202 1.00 78.06 105 LEU A C 1
ATOM 816 O O . LEU A 1 105 ? 43.082 -11.414 -24.447 1.00 78.06 105 LEU A O 1
ATOM 820 N N . ASP A 1 106 ? 41.070 -10.467 -24.803 1.00 72.81 106 ASP A N 1
ATOM 821 C CA . ASP A 1 106 ? 40.537 -10.771 -23.478 1.00 72.81 106 ASP A CA 1
ATOM 822 C C . ASP A 1 106 ? 39.783 -12.098 -23.515 1.00 72.81 106 ASP A C 1
ATOM 824 O O . ASP A 1 106 ? 38.912 -12.310 -24.360 1.00 72.81 106 ASP A O 1
ATOM 828 N N . VAL A 1 107 ? 40.142 -13.010 -22.609 1.00 74.62 107 VAL A N 1
ATOM 829 C CA . VAL A 1 107 ? 39.703 -14.410 -22.644 1.00 74.62 107 VAL A CA 1
ATOM 830 C C . VAL A 1 107 ? 38.947 -14.756 -21.363 1.00 74.62 107 VAL A C 1
ATOM 832 O O . VAL A 1 107 ? 39.443 -14.543 -20.260 1.00 74.62 107 VAL A O 1
ATOM 835 N N . SER A 1 108 ? 37.745 -15.313 -21.507 1.00 65.69 108 SER A N 1
ATOM 836 C CA . SER A 1 108 ? 36.869 -15.693 -20.392 1.00 65.69 108 SER A CA 1
ATOM 837 C C . SER A 1 108 ? 37.534 -16.713 -19.461 1.00 65.69 108 SER A C 1
ATOM 839 O O . SER A 1 108 ? 37.812 -17.823 -19.900 1.00 65.69 108 SER A O 1
ATOM 841 N N . GLY A 1 109 ? 37.767 -16.378 -18.187 1.00 55.56 109 GLY A N 1
ATOM 842 C CA . GLY A 1 109 ? 38.327 -17.318 -17.200 1.00 55.56 109 GLY A CA 1
ATOM 843 C C . GLY A 1 109 ? 39.812 -17.670 -17.396 1.00 55.56 109 GLY A C 1
ATOM 844 O O . GLY A 1 109 ? 40.314 -18.581 -16.742 1.00 55.56 109 GLY A O 1
ATOM 845 N N . TYR A 1 110 ? 40.533 -16.957 -18.271 1.00 62.81 110 TYR A N 1
ATOM 846 C CA . TYR A 1 110 ? 41.964 -17.157 -18.535 1.00 62.81 110 TYR A CA 1
ATOM 847 C C . TYR A 1 110 ? 42.725 -15.820 -18.557 1.00 62.81 110 TYR A C 1
ATOM 849 O O . TYR A 1 110 ? 42.139 -14.743 -18.567 1.00 62.81 110 TYR A O 1
ATOM 857 N N . LYS A 1 111 ? 44.065 -15.878 -18.589 1.00 62.91 111 LYS A N 1
ATOM 858 C CA . LYS A 1 111 ? 44.913 -14.689 -18.796 1.00 62.91 111 LYS A CA 1
ATOM 859 C C . LYS A 1 111 ? 44.709 -14.127 -20.210 1.00 62.91 111 LYS A C 1
ATOM 861 O O . LYS A 1 111 ? 44.782 -14.899 -21.165 1.00 62.91 111 LYS A O 1
ATOM 866 N N . SER A 1 112 ? 44.541 -12.808 -20.344 1.00 71.00 112 SER A N 1
ATOM 867 C CA . SER A 1 112 ? 44.527 -12.121 -21.645 1.00 71.00 112 SER A CA 1
ATOM 868 C C . SER A 1 112 ? 45.837 -12.331 -22.415 1.00 71.00 112 SER A C 1
ATOM 870 O O . SER A 1 112 ? 46.908 -12.526 -21.828 1.00 71.00 112 SER A O 1
ATOM 872 N N . TYR A 1 113 ? 45.764 -12.281 -23.743 1.00 76.94 113 TYR A N 1
ATOM 873 C CA . TYR A 1 113 ? 46.908 -12.442 -24.643 1.00 76.94 113 TYR A CA 1
ATOM 874 C C . TYR A 1 113 ? 47.147 -11.138 -25.398 1.00 76.94 113 TYR A C 1
ATOM 876 O O . TYR A 1 113 ? 46.198 -10.565 -25.912 1.00 76.94 113 TYR A O 1
ATOM 884 N N . ALA A 1 114 ? 48.393 -10.678 -25.488 1.00 76.94 114 ALA A N 1
ATOM 885 C CA . ALA A 1 114 ? 48.765 -9.526 -26.304 1.00 76.94 114 ALA A CA 1
ATOM 886 C C . ALA A 1 114 ? 49.798 -9.945 -27.353 1.00 76.94 114 ALA A C 1
ATOM 888 O O . ALA A 1 114 ? 50.696 -10.742 -27.063 1.00 76.94 114 ALA A O 1
ATOM 889 N N . PHE A 1 115 ? 49.646 -9.426 -28.565 1.00 78.56 115 PHE A N 1
ATOM 890 C CA . PHE A 1 115 ? 50.513 -9.700 -29.700 1.00 78.56 115 PHE A CA 1
ATOM 891 C C . PHE A 1 115 ? 50.900 -8.385 -30.363 1.00 78.56 115 PHE A C 1
ATOM 893 O O . PHE A 1 115 ? 50.029 -7.630 -30.779 1.00 78.56 115 PHE A O 1
ATOM 900 N N . GLU A 1 116 ? 52.195 -8.120 -30.454 1.00 76.50 116 GLU A N 1
ATOM 901 C CA . GLU A 1 116 ? 52.747 -6.950 -31.134 1.00 76.50 116 GLU A CA 1
ATOM 902 C C . GLU A 1 116 ? 53.198 -7.350 -32.540 1.00 76.50 116 GLU A C 1
ATOM 904 O O . GLU A 1 116 ? 53.904 -8.349 -32.708 1.00 76.50 116 GLU A O 1
ATOM 909 N N . PHE A 1 117 ? 52.748 -6.616 -33.552 1.00 77.50 117 PHE A N 1
ATOM 910 C CA . PHE A 1 117 ? 53.018 -6.913 -34.953 1.00 77.50 117 PHE A CA 1
ATOM 911 C C . PHE A 1 117 ? 54.330 -6.275 -35.407 1.00 77.50 117 PHE A C 1
ATOM 913 O O . PHE A 1 117 ? 54.662 -5.151 -35.031 1.00 77.50 117 PHE A O 1
ATOM 920 N N . ALA A 1 118 ? 55.077 -6.988 -36.252 1.00 66.19 118 ALA A N 1
ATOM 921 C CA . ALA A 1 118 ? 56.385 -6.525 -36.715 1.00 66.19 118 ALA A CA 1
ATOM 922 C C . ALA A 1 118 ? 56.287 -5.262 -37.596 1.00 66.19 118 ALA A C 1
ATOM 924 O O . ALA A 1 118 ? 57.162 -4.391 -37.547 1.00 66.19 118 ALA A O 1
ATOM 925 N N . ASN A 1 119 ? 55.217 -5.147 -38.392 1.00 67.44 119 ASN A N 1
ATOM 926 C CA . ASN A 1 119 ? 55.045 -4.106 -39.400 1.00 67.44 119 ASN A CA 1
ATOM 927 C C . ASN A 1 119 ? 53.612 -3.540 -39.361 1.00 67.44 119 ASN A C 1
ATOM 929 O O . ASN A 1 119 ? 52.669 -4.218 -38.965 1.00 67.44 119 ASN A O 1
ATOM 933 N N . ALA A 1 120 ? 53.417 -2.303 -39.833 1.00 65.62 120 ALA A N 1
ATOM 934 C CA . ALA A 1 120 ? 52.081 -1.690 -39.897 1.00 65.62 120 ALA A CA 1
ATOM 935 C C . ALA A 1 120 ? 51.120 -2.443 -40.842 1.00 65.62 120 ALA A C 1
ATOM 937 O O . ALA A 1 120 ? 49.920 -2.475 -40.598 1.00 65.62 120 ALA A O 1
ATOM 938 N N . SER A 1 121 ? 51.651 -3.102 -41.879 1.00 67.31 121 SER A N 1
ATOM 939 C CA . SER A 1 121 ? 50.889 -3.964 -42.793 1.00 67.31 121 SER A CA 1
ATOM 940 C C . SER A 1 121 ? 50.291 -5.196 -42.108 1.00 67.31 121 SER A C 1
ATOM 942 O O . SER A 1 121 ? 49.255 -5.690 -42.539 1.00 67.31 121 SER A O 1
ATOM 944 N N . ASP A 1 122 ? 50.915 -5.677 -41.029 1.00 71.88 122 ASP A N 1
ATOM 945 C CA . ASP A 1 122 ? 50.440 -6.830 -40.260 1.00 71.88 122 ASP A CA 1
ATOM 946 C C . ASP A 1 122 ? 49.326 -6.442 -39.269 1.00 71.88 122 ASP A C 1
ATOM 948 O O . ASP A 1 122 ? 48.573 -7.304 -38.825 1.00 71.88 122 ASP A O 1
ATOM 952 N N . LEU A 1 123 ? 49.137 -5.147 -38.973 1.00 74.75 123 LEU A N 1
ATOM 953 C CA . LEU A 1 123 ? 48.020 -4.667 -38.146 1.00 74.75 123 LEU A CA 1
ATOM 954 C C . LEU A 1 123 ? 46.654 -4.948 -38.799 1.00 74.75 123 LEU A C 1
ATOM 956 O O . LEU A 1 123 ? 45.671 -5.186 -38.098 1.00 74.75 123 LEU A O 1
ATOM 960 N N . VAL A 1 124 ? 46.619 -5.029 -40.134 1.00 80.00 124 VAL A N 1
ATOM 961 C CA . VAL A 1 124 ? 45.447 -5.445 -40.923 1.00 80.00 124 VAL A CA 1
ATOM 962 C C . VAL A 1 124 ? 44.979 -6.852 -40.527 1.00 80.00 124 VAL A C 1
ATOM 964 O O . VAL A 1 124 ? 43.785 -7.144 -40.552 1.00 80.00 124 VAL A O 1
ATOM 967 N N . TYR A 1 125 ? 45.892 -7.735 -40.103 1.00 83.81 125 TYR A N 1
ATOM 968 C CA . TYR A 1 125 ? 45.527 -9.043 -39.555 1.00 83.81 125 TYR A CA 1
ATOM 969 C C . TYR A 1 125 ? 44.759 -8.905 -38.234 1.00 83.81 125 TYR A C 1
ATOM 971 O O . TYR A 1 125 ? 43.778 -9.612 -38.018 1.00 83.81 125 TYR A O 1
ATOM 979 N N . GLY A 1 126 ? 45.171 -7.977 -37.363 1.00 79.81 126 GLY A N 1
ATOM 980 C CA . GLY A 1 126 ? 44.458 -7.660 -36.125 1.00 79.81 126 GLY A CA 1
ATOM 981 C C . GLY A 1 126 ? 43.040 -7.148 -36.387 1.00 79.81 126 GLY A C 1
ATOM 982 O O . GLY A 1 126 ? 42.100 -7.612 -35.744 1.00 79.81 126 GLY A O 1
ATOM 983 N N . GLU A 1 127 ? 42.874 -6.251 -37.361 1.00 80.69 127 GLU A N 1
ATOM 984 C CA . GLU A 1 127 ? 41.563 -5.745 -37.797 1.00 80.69 127 GLU A CA 1
ATOM 985 C C . GLU A 1 127 ? 40.662 -6.871 -38.321 1.00 80.69 127 GLU A C 1
ATOM 987 O O . GLU A 1 127 ? 39.516 -7.009 -37.889 1.00 80.69 127 GLU A O 1
ATOM 992 N N . ARG A 1 128 ? 41.197 -7.750 -39.178 1.00 86.44 128 ARG A N 1
ATOM 993 C CA . ARG A 1 128 ? 40.480 -8.940 -39.670 1.00 86.44 128 ARG A CA 1
ATOM 994 C C . ARG A 1 128 ? 40.100 -9.891 -38.540 1.00 86.44 128 ARG A C 1
ATOM 996 O O . ARG A 1 128 ? 38.984 -10.399 -38.520 1.00 86.44 128 ARG A O 1
ATOM 1003 N N . LEU A 1 129 ? 41.001 -10.115 -37.583 1.00 82.06 129 LEU A N 1
ATOM 1004 C CA . LEU A 1 129 ? 40.757 -11.000 -36.446 1.00 82.06 129 LEU A CA 1
ATOM 1005 C C . LEU A 1 129 ? 39.661 -10.439 -35.535 1.00 82.06 129 LEU A C 1
ATOM 1007 O O . LEU A 1 129 ? 38.815 -11.198 -35.069 1.00 82.06 129 LEU A O 1
ATOM 1011 N N . GLN A 1 130 ? 39.644 -9.122 -35.310 1.00 82.06 130 GLN A N 1
ATOM 1012 C CA . GLN A 1 130 ? 38.574 -8.452 -34.573 1.00 82.06 130 GLN A CA 1
ATOM 1013 C C . GLN A 1 130 ? 37.219 -8.655 -35.262 1.00 82.06 130 GLN A C 1
ATOM 1015 O O . GLN A 1 130 ? 36.261 -9.052 -34.598 1.00 82.06 130 GLN A O 1
ATOM 1020 N N . ARG A 1 131 ? 37.148 -8.461 -36.587 1.00 80.50 131 ARG A N 1
ATOM 1021 C CA . ARG A 1 131 ? 35.924 -8.708 -37.366 1.00 80.50 131 ARG A CA 1
ATOM 1022 C C . ARG A 1 131 ? 35.492 -10.173 -37.328 1.00 80.50 131 ARG A C 1
ATOM 1024 O O . ARG A 1 131 ? 34.315 -10.441 -37.124 1.00 80.50 131 ARG A O 1
ATOM 1031 N N . TYR A 1 132 ? 36.423 -11.114 -37.473 1.00 83.31 132 TYR A N 1
ATOM 1032 C CA . TYR A 1 132 ? 36.117 -12.547 -37.483 1.00 83.31 132 TYR A CA 1
ATOM 1033 C C . TYR A 1 132 ? 35.635 -13.061 -36.120 1.00 83.31 132 TYR A C 1
ATOM 1035 O O . TYR A 1 132 ? 34.672 -13.820 -36.049 1.00 83.31 132 TYR A O 1
ATOM 1043 N N . VAL A 1 133 ? 36.242 -12.606 -35.019 1.00 76.62 133 VAL A N 1
ATOM 1044 C CA . VAL A 1 133 ? 35.739 -12.905 -33.668 1.00 76.62 133 VAL A CA 1
ATOM 1045 C C . VAL A 1 133 ? 34.348 -12.302 -33.464 1.00 76.62 133 VAL A C 1
ATOM 1047 O O . VAL A 1 133 ? 33.475 -12.984 -32.933 1.00 76.62 133 VAL A O 1
ATOM 1050 N N . GLY A 1 134 ? 34.111 -11.072 -33.935 1.00 69.94 134 GLY A N 1
ATOM 1051 C CA . GLY A 1 134 ? 32.778 -10.462 -33.927 1.00 69.94 134 GLY A CA 1
ATOM 1052 C C . GLY A 1 134 ? 31.746 -11.281 -34.714 1.00 69.94 134 GLY A C 1
ATOM 1053 O O . GLY A 1 134 ? 30.655 -11.535 -34.210 1.00 69.94 134 GLY A O 1
ATOM 1054 N N . PHE A 1 135 ? 32.120 -11.773 -35.898 1.00 78.94 135 PHE A N 1
ATOM 1055 C CA . PHE A 1 135 ? 31.298 -12.657 -36.725 1.00 78.94 135 PHE A CA 1
ATOM 1056 C C . PHE A 1 135 ? 30.944 -13.975 -36.013 1.00 78.94 135 PHE A C 1
ATOM 1058 O O . PHE A 1 135 ? 29.771 -14.337 -35.938 1.00 78.94 135 PHE A O 1
ATOM 1065 N N . LEU A 1 136 ? 31.925 -14.669 -35.424 1.00 72.12 136 LEU A N 1
ATOM 1066 C CA . LEU A 1 136 ? 31.684 -15.915 -34.682 1.00 72.12 136 LEU A CA 1
ATOM 1067 C C . LEU A 1 136 ? 30.762 -15.699 -33.474 1.00 72.12 136 LEU A C 1
ATOM 1069 O O . LEU A 1 136 ? 29.879 -16.513 -33.206 1.00 72.12 136 LEU A O 1
ATOM 1073 N N . GLN A 1 137 ? 30.935 -14.586 -32.758 1.00 67.44 137 GLN A N 1
ATOM 1074 C CA . GLN A 1 137 ? 30.063 -14.214 -31.644 1.00 67.44 137 GLN A CA 1
ATOM 1075 C C . GLN A 1 137 ? 28.633 -13.921 -32.116 1.00 67.44 137 GLN A C 1
ATOM 1077 O O . GLN A 1 137 ? 27.679 -14.337 -31.460 1.00 67.44 137 GLN A O 1
ATOM 1082 N N . GLN A 1 138 ? 28.466 -13.248 -33.255 1.00 63.66 138 GLN A N 1
ATOM 1083 C CA . GLN A 1 138 ? 27.159 -12.999 -33.862 1.00 63.66 138 GLN A CA 1
ATOM 1084 C C . GLN A 1 138 ? 26.471 -14.307 -34.281 1.00 63.66 138 GLN A C 1
ATOM 1086 O O . GLN A 1 138 ? 25.291 -14.497 -33.991 1.00 63.66 138 GLN A O 1
ATOM 1091 N N . GLN A 1 139 ? 27.209 -15.240 -34.889 1.00 64.62 139 GLN A N 1
ATOM 1092 C CA . GLN A 1 139 ? 26.680 -16.545 -35.289 1.00 64.62 139 GLN A CA 1
ATOM 1093 C C . GLN A 1 139 ? 26.275 -17.398 -34.075 1.00 64.62 139 GLN A C 1
ATOM 1095 O O . GLN A 1 139 ? 25.210 -18.014 -34.078 1.00 64.62 139 GLN A O 1
ATOM 1100 N N . ALA A 1 140 ? 27.082 -17.399 -33.009 1.00 62.38 140 ALA A N 1
ATOM 1101 C CA . ALA A 1 140 ? 26.755 -18.084 -31.758 1.00 62.38 140 ALA A CA 1
ATOM 1102 C C . ALA A 1 140 ? 25.503 -17.495 -31.084 1.00 62.38 140 ALA A C 1
ATOM 1104 O O . ALA A 1 140 ? 24.629 -18.247 -30.657 1.00 62.38 140 ALA A O 1
ATOM 1105 N N . ARG A 1 141 ? 25.369 -16.159 -31.052 1.00 58.09 141 ARG A N 1
ATOM 1106 C CA . ARG A 1 141 ? 24.159 -15.474 -30.560 1.00 58.09 141 ARG A CA 1
ATOM 1107 C C . ARG A 1 141 ? 22.922 -15.848 -31.373 1.00 58.09 141 ARG A C 1
ATOM 1109 O O . ARG A 1 141 ? 21.891 -16.135 -30.782 1.00 58.09 141 ARG A O 1
ATOM 1116 N N . SER A 1 142 ? 23.037 -15.908 -32.701 1.00 57.47 142 SER A N 1
ATOM 1117 C CA . SER A 1 142 ? 21.933 -16.308 -33.583 1.00 57.47 142 SER A CA 1
ATOM 1118 C C . SER A 1 142 ? 21.470 -17.746 -33.329 1.00 57.47 142 SER A C 1
ATOM 1120 O O . SER A 1 142 ? 20.272 -18.000 -33.317 1.00 57.47 142 SER A O 1
ATOM 1122 N N . ARG A 1 143 ? 22.396 -18.687 -33.094 1.00 59.56 143 ARG A N 1
ATOM 1123 C CA . ARG A 1 143 ? 22.052 -20.089 -32.791 1.00 59.56 143 ARG A CA 1
ATOM 1124 C C . ARG A 1 143 ? 21.394 -20.254 -31.420 1.00 59.56 143 ARG A C 1
ATOM 1126 O O . ARG A 1 143 ? 20.445 -21.020 -31.298 1.00 59.56 143 ARG A O 1
ATOM 1133 N N . ASN A 1 144 ? 21.884 -19.539 -30.407 1.00 61.34 144 ASN A N 1
ATOM 1134 C CA . ASN A 1 144 ? 21.280 -19.561 -29.073 1.00 61.34 144 ASN A CA 1
ATOM 1135 C C . ASN A 1 144 ? 19.883 -18.930 -29.075 1.00 61.34 144 ASN A C 1
ATOM 1137 O O . ASN A 1 144 ? 18.968 -19.494 -28.485 1.00 61.34 144 ASN A O 1
ATOM 1141 N N . ALA A 1 145 ? 19.706 -17.821 -29.795 1.00 61.69 145 ALA A N 1
ATOM 1142 C CA . ALA A 1 145 ? 18.409 -17.175 -29.935 1.00 61.69 145 ALA A CA 1
ATOM 1143 C C . ALA A 1 145 ? 17.360 -18.083 -30.590 1.00 61.69 145 ALA A C 1
ATOM 1145 O O . ALA A 1 145 ? 16.243 -18.173 -30.091 1.00 61.69 145 ALA A O 1
ATOM 1146 N N . ASP A 1 146 ? 17.731 -18.801 -31.656 1.00 67.62 146 ASP A N 1
ATOM 1147 C CA . ASP A 1 146 ? 16.855 -19.790 -32.298 1.00 67.62 146 ASP A CA 1
ATOM 1148 C C . ASP A 1 146 ? 16.444 -20.904 -31.315 1.00 67.62 146 ASP A C 1
ATOM 1150 O O . ASP A 1 146 ? 15.287 -21.320 -31.291 1.00 67.62 146 ASP A O 1
ATOM 1154 N N . HIS A 1 147 ? 17.378 -21.391 -30.491 1.00 71.06 147 HIS A N 1
ATOM 1155 C CA . HIS A 1 147 ? 17.110 -22.440 -29.503 1.00 71.06 147 HIS A CA 1
ATOM 1156 C C . HIS A 1 147 ? 16.174 -21.962 -28.383 1.00 71.06 147 HIS A C 1
ATOM 1158 O O . HIS A 1 147 ? 15.223 -22.649 -28.025 1.00 71.06 147 HIS A O 1
ATOM 1164 N N . GLU A 1 148 ? 16.402 -20.774 -27.835 1.00 71.94 148 GLU A N 1
ATOM 1165 C CA . GLU A 1 148 ? 15.560 -20.231 -26.766 1.00 71.94 148 GLU A CA 1
ATOM 1166 C C . GLU A 1 148 ? 14.169 -19.828 -27.248 1.00 71.94 148 GLU A C 1
ATOM 1168 O O . GLU A 1 148 ? 13.186 -20.052 -26.545 1.00 71.94 148 GLU A O 1
ATOM 1173 N N . LEU A 1 149 ? 14.068 -19.307 -28.469 1.00 78.75 149 LEU A N 1
ATOM 1174 C CA . LEU A 1 149 ? 12.791 -19.028 -29.112 1.00 78.75 149 LEU A CA 1
ATOM 1175 C C . LEU A 1 149 ? 11.969 -20.306 -29.320 1.00 78.75 149 LEU A C 1
ATOM 1177 O O . LEU A 1 149 ? 10.756 -20.288 -29.131 1.00 78.75 149 LEU A O 1
ATOM 1181 N N . ARG A 1 150 ? 12.624 -21.427 -29.654 1.00 82.75 150 ARG A N 1
ATOM 1182 C CA . ARG A 1 150 ? 11.976 -22.748 -29.686 1.00 82.75 150 ARG A CA 1
ATOM 1183 C C . ARG A 1 150 ? 11.538 -23.217 -28.304 1.00 82.75 150 ARG A C 1
ATOM 1185 O O . ARG A 1 150 ? 10.415 -23.675 -28.174 1.00 82.75 150 ARG A O 1
ATOM 1192 N N . ASN A 1 151 ? 12.357 -23.029 -27.272 1.00 83.75 151 ASN A N 1
ATOM 1193 C CA . ASN A 1 151 ? 11.949 -23.370 -25.906 1.00 83.75 151 ASN A CA 1
ATOM 1194 C C . ASN A 1 151 ? 10.721 -22.564 -25.454 1.00 83.75 151 ASN A C 1
ATOM 1196 O O . ASN A 1 151 ? 9.864 -23.092 -24.756 1.00 83.75 151 ASN A O 1
ATOM 1200 N N . LEU A 1 152 ? 10.628 -21.280 -25.817 1.00 86.12 152 LEU A N 1
ATOM 1201 C CA . LEU A 1 152 ? 9.445 -20.470 -25.513 1.00 86.12 152 LEU A CA 1
ATOM 1202 C C . LEU A 1 152 ? 8.220 -20.929 -26.290 1.00 86.12 152 LEU A C 1
ATOM 1204 O O . LEU A 1 152 ? 7.137 -20.968 -25.717 1.00 86.12 152 LEU A O 1
ATOM 1208 N N . TRP A 1 153 ? 8.401 -21.304 -27.554 1.00 89.81 153 TRP A N 1
ATOM 1209 C CA . TRP A 1 153 ? 7.342 -21.910 -28.347 1.00 89.81 153 TRP A CA 1
ATOM 1210 C C . TRP A 1 153 ? 6.823 -23.201 -27.711 1.00 89.81 153 TRP A C 1
ATOM 1212 O O . TRP A 1 153 ? 5.627 -23.320 -27.501 1.00 89.81 153 TRP A O 1
ATOM 1222 N N . GLU A 1 154 ? 7.704 -24.118 -27.306 1.00 87.88 154 GLU A N 1
ATOM 1223 C CA . GLU A 1 154 ? 7.319 -25.384 -26.657 1.00 87.88 154 GLU A CA 1
ATOM 1224 C C . GLU A 1 154 ? 6.560 -25.186 -25.337 1.00 87.88 154 GLU A C 1
ATOM 1226 O O . GLU A 1 154 ? 5.775 -26.039 -24.934 1.00 87.88 154 GLU A O 1
ATOM 1231 N N . LYS A 1 155 ? 6.793 -24.068 -24.642 1.00 88.12 155 LYS A N 1
ATOM 1232 C CA . LYS A 1 155 ? 6.013 -23.698 -23.454 1.00 88.12 155 LYS A CA 1
ATOM 1233 C C . LYS A 1 155 ? 4.669 -23.057 -23.791 1.00 88.12 155 LYS A C 1
ATOM 1235 O O . LYS A 1 155 ? 3.738 -23.164 -22.992 1.00 88.12 155 LYS A O 1
ATOM 1240 N N . ALA A 1 156 ? 4.607 -22.328 -24.903 1.00 89.44 156 ALA A N 1
ATOM 1241 C CA . ALA A 1 156 ? 3.397 -21.677 -25.381 1.00 89.44 156 ALA A CA 1
ATOM 1242 C C . ALA A 1 156 ? 2.410 -22.712 -25.940 1.00 89.44 156 ALA A C 1
ATOM 1244 O O . ALA A 1 156 ? 1.248 -22.712 -25.547 1.00 89.44 156 ALA A O 1
ATOM 1245 N N . ASP A 1 157 ? 2.906 -23.605 -26.798 1.00 91.06 157 ASP A N 1
ATOM 1246 C CA . ASP A 1 157 ? 2.187 -24.692 -27.468 1.00 91.06 157 ASP A CA 1
ATOM 1247 C C . ASP A 1 157 ? 2.069 -25.894 -26.518 1.00 91.06 157 ASP A C 1
ATOM 1249 O O . ASP A 1 157 ? 2.869 -26.838 -26.551 1.00 91.06 157 ASP A O 1
ATOM 1253 N N . LYS A 1 158 ? 1.110 -25.814 -25.587 1.00 90.19 158 LYS A N 1
ATOM 1254 C CA . LYS A 1 158 ? 0.925 -26.795 -24.505 1.00 90.19 158 LYS A CA 1
ATOM 1255 C C . LYS A 1 158 ? 0.338 -28.102 -25.023 1.00 90.19 158 LYS A C 1
ATOM 1257 O O . LYS A 1 158 ? 0.578 -29.151 -24.421 1.00 90.19 158 LYS A O 1
ATOM 1262 N N . ASN A 1 159 ? -0.482 -28.034 -26.067 1.00 90.56 159 ASN A N 1
ATOM 1263 C CA . ASN A 1 159 ? -1.130 -29.190 -26.673 1.00 90.56 159 ASN A CA 1
ATOM 1264 C C . ASN A 1 159 ? -0.269 -29.853 -27.777 1.00 90.56 159 ASN A C 1
ATOM 1266 O O . ASN A 1 159 ? -0.565 -30.985 -28.170 1.00 90.56 159 ASN A O 1
ATOM 1270 N N . HIS A 1 160 ? 0.826 -29.198 -28.188 1.00 89.12 160 HIS A N 1
ATOM 1271 C CA . HIS A 1 160 ? 1.807 -29.649 -29.176 1.00 89.12 160 HIS A CA 1
ATOM 1272 C C . HIS A 1 160 ? 1.234 -29.848 -30.588 1.00 89.12 160 HIS A C 1
ATOM 1274 O O . HIS A 1 160 ? 1.671 -30.746 -31.320 1.00 89.12 160 HIS A O 1
ATOM 1280 N N . ASP A 1 161 ? 0.253 -29.038 -30.984 1.00 90.44 161 ASP A N 1
ATOM 1281 C CA . ASP A 1 161 ? -0.350 -29.087 -32.319 1.00 90.44 161 ASP A CA 1
ATOM 1282 C C . ASP A 1 161 ? 0.331 -28.160 -33.344 1.00 90.44 161 ASP A C 1
ATOM 1284 O O . ASP A 1 161 ? -0.001 -28.204 -34.532 1.00 90.44 161 ASP A O 1
ATOM 1288 N N . ASN A 1 162 ? 1.389 -27.454 -32.931 1.00 89.75 162 ASN A N 1
ATOM 1289 C CA . ASN A 1 162 ? 2.133 -26.457 -33.703 1.00 89.75 162 ASN A CA 1
ATOM 1290 C C . ASN A 1 162 ? 1.335 -25.187 -34.038 1.00 89.75 162 ASN A C 1
ATOM 1292 O O . ASN A 1 162 ? 1.677 -24.496 -35.005 1.00 89.75 162 ASN A O 1
ATOM 1296 N N . ALA A 1 163 ? 0.337 -24.840 -33.232 1.00 92.19 163 ALA A N 1
ATOM 1297 C CA . ALA A 1 163 ? -0.409 -23.599 -33.344 1.00 92.19 163 ALA A CA 1
ATOM 1298 C C . ALA A 1 163 ? -0.875 -23.116 -31.963 1.00 92.19 163 ALA A C 1
ATOM 1300 O O . ALA A 1 163 ? -1.368 -23.894 -31.166 1.00 92.19 163 ALA A O 1
ATOM 1301 N N . LEU A 1 164 ? -0.791 -21.816 -31.673 1.00 92.75 164 LEU A N 1
ATOM 1302 C CA . LEU A 1 164 ? -1.338 -21.289 -30.417 1.00 92.75 164 LEU A CA 1
ATOM 1303 C C . LEU A 1 164 ? -2.800 -20.895 -30.602 1.00 92.75 164 LEU A C 1
ATOM 1305 O O . LEU A 1 164 ? -3.100 -19.960 -31.351 1.00 92.75 164 LEU A O 1
ATOM 1309 N N . GLN A 1 165 ? -3.708 -21.555 -29.884 1.00 91.31 165 GLN A N 1
ATOM 1310 C CA . GLN A 1 165 ? -5.098 -21.092 -29.769 1.00 91.31 165 GLN A CA 1
ATOM 1311 C C . GLN A 1 165 ? -5.222 -19.916 -28.788 1.00 91.31 165 GLN A C 1
ATOM 1313 O O . GLN A 1 165 ? -4.317 -19.663 -27.998 1.00 91.31 165 GLN A O 1
ATOM 1318 N N . GLU A 1 166 ? -6.363 -19.211 -28.786 1.00 87.88 166 GLU A N 1
ATOM 1319 C CA . GLU A 1 166 ? -6.591 -18.019 -27.939 1.00 87.88 166 GLU A CA 1
ATOM 1320 C C . GLU A 1 166 ? -6.248 -18.261 -26.456 1.00 87.88 166 GLU A C 1
ATOM 1322 O O . GLU A 1 166 ? -5.600 -17.424 -25.827 1.00 87.88 166 GLU A O 1
ATOM 1327 N N . ASP A 1 167 ? -6.630 -19.414 -25.899 1.00 87.62 167 ASP A N 1
ATOM 1328 C CA . ASP A 1 167 ? -6.355 -19.743 -24.496 1.00 87.62 167 ASP A CA 1
ATOM 1329 C C . ASP A 1 167 ? -4.856 -19.966 -24.231 1.00 87.62 167 ASP A C 1
ATOM 1331 O O . ASP A 1 167 ? -4.318 -19.433 -23.258 1.00 87.62 167 ASP A O 1
ATOM 1335 N N . GLU A 1 168 ? -4.161 -20.701 -25.105 1.00 90.62 168 GLU A N 1
ATOM 1336 C CA . GLU A 1 168 ? -2.709 -20.912 -25.017 1.00 90.62 168 GLU A CA 1
ATOM 1337 C C . GLU A 1 168 ? -1.942 -19.608 -25.215 1.00 90.62 168 GLU A C 1
ATOM 1339 O O . GLU A 1 168 ? -0.991 -19.324 -24.489 1.00 90.62 168 GLU A O 1
ATOM 1344 N N . PHE A 1 169 ? -2.409 -18.776 -26.141 1.00 89.38 169 PHE A N 1
ATOM 1345 C CA . PHE A 1 169 ? -1.869 -17.462 -26.421 1.00 89.38 169 PHE A CA 1
ATOM 1346 C C . PHE A 1 169 ? -1.947 -16.540 -25.197 1.00 89.38 169 PHE A C 1
ATOM 1348 O O . PHE A 1 169 ? -0.940 -15.978 -24.756 1.00 89.38 169 PHE A O 1
ATOM 1355 N N . VAL A 1 170 ? -3.135 -16.415 -24.600 1.00 85.44 170 VAL A N 1
ATOM 1356 C CA . VAL A 1 170 ? -3.363 -15.598 -23.400 1.00 85.44 170 VAL A CA 1
ATOM 1357 C C . VAL A 1 170 ? -2.576 -16.138 -22.206 1.00 85.44 170 VAL A C 1
ATOM 1359 O O . VAL A 1 170 ? -1.991 -15.356 -21.449 1.00 85.44 170 VAL A O 1
ATOM 1362 N N . ASP A 1 171 ? -2.530 -17.458 -22.031 1.00 86.94 171 ASP A N 1
ATOM 1363 C CA . ASP A 1 171 ? -1.741 -18.085 -20.976 1.00 86.94 171 ASP A CA 1
ATOM 1364 C C . ASP A 1 171 ? -0.242 -17.860 -21.173 1.00 86.94 171 ASP A C 1
ATOM 1366 O O . ASP A 1 171 ? 0.447 -17.562 -20.200 1.00 86.94 171 ASP A O 1
ATOM 1370 N N . PHE A 1 172 ? 0.269 -17.952 -22.402 1.00 88.00 172 PHE A N 1
ATOM 1371 C CA . PHE A 1 172 ? 1.668 -17.678 -22.717 1.00 88.00 172 PHE A CA 1
ATOM 1372 C C . PHE A 1 172 ? 2.043 -16.234 -22.368 1.00 88.00 172 PHE A C 1
ATOM 1374 O O . PHE A 1 172 ? 3.011 -16.007 -21.636 1.00 88.00 172 PHE A O 1
ATOM 1381 N N . LEU A 1 173 ? 1.239 -15.256 -22.806 1.00 83.81 173 LEU A N 1
ATOM 1382 C CA . LEU A 1 173 ? 1.434 -13.850 -22.442 1.00 83.81 173 LEU A CA 1
ATOM 1383 C C . LEU A 1 173 ? 1.502 -13.682 -20.918 1.00 83.81 173 LEU A C 1
ATOM 1385 O O . LEU A 1 173 ? 2.415 -13.043 -20.399 1.00 83.81 173 LEU A O 1
ATOM 1389 N N . ARG A 1 174 ? 0.574 -14.297 -20.182 1.00 80.06 174 ARG A N 1
ATOM 1390 C CA . ARG A 1 174 ? 0.446 -14.118 -18.733 1.00 80.06 174 ARG A CA 1
ATOM 1391 C C . ARG A 1 174 ? 1.520 -14.840 -17.925 1.00 80.06 174 ARG A C 1
ATOM 1393 O O . ARG A 1 174 ? 2.060 -14.262 -16.984 1.00 80.06 174 ARG A O 1
ATOM 1400 N N . LEU A 1 175 ? 1.772 -16.106 -18.236 1.00 80.88 175 LEU A N 1
ATOM 1401 C CA . LEU A 1 175 ? 2.591 -17.006 -17.426 1.00 80.88 175 LEU A CA 1
ATOM 1402 C C . LEU A 1 175 ? 4.067 -16.942 -17.810 1.00 80.88 175 LEU A C 1
ATOM 1404 O O . LEU A 1 175 ? 4.911 -16.999 -16.922 1.00 80.88 175 LEU A O 1
ATOM 1408 N N . GLU A 1 176 ? 4.375 -16.777 -19.098 1.00 82.38 176 GLU A N 1
ATOM 1409 C CA . GLU A 1 176 ? 5.759 -16.734 -19.574 1.00 82.38 176 GLU A CA 1
ATOM 1410 C C . GLU A 1 176 ? 6.250 -15.296 -19.775 1.00 82.38 176 GLU A C 1
ATOM 1412 O O . GLU A 1 176 ? 7.396 -14.999 -19.448 1.00 82.38 176 GLU A O 1
ATOM 1417 N N . LEU A 1 177 ? 5.411 -14.372 -20.264 1.00 78.38 177 LEU A N 1
ATOM 1418 C CA . LEU A 1 177 ? 5.839 -12.982 -20.509 1.00 78.38 177 LEU A CA 1
ATOM 1419 C C . LEU A 1 177 ? 5.455 -11.989 -19.403 1.00 78.38 177 LEU A C 1
ATOM 1421 O O . LEU A 1 177 ? 5.867 -10.831 -19.468 1.00 78.38 177 LEU A O 1
ATOM 1425 N N . HIS A 1 178 ? 4.674 -12.414 -18.403 1.00 78.62 178 HIS A N 1
ATOM 1426 C CA . HIS A 1 178 ? 4.096 -11.544 -17.367 1.00 78.62 178 HIS A CA 1
ATOM 1427 C C . HIS A 1 178 ? 3.261 -10.376 -17.935 1.00 78.62 178 HIS A C 1
ATOM 1429 O O . HIS A 1 178 ? 3.174 -9.293 -17.351 1.00 78.62 178 HIS A O 1
ATOM 1435 N N . ILE A 1 179 ? 2.630 -10.602 -19.085 1.00 80.19 179 ILE A N 1
ATOM 1436 C CA . ILE A 1 179 ? 1.664 -9.721 -19.735 1.00 80.19 179 ILE A CA 1
ATOM 1437 C C . ILE A 1 179 ? 0.272 -10.229 -19.363 1.00 80.19 179 ILE A C 1
ATOM 1439 O O . ILE A 1 179 ? -0.302 -11.108 -20.003 1.00 80.19 179 ILE A O 1
ATOM 1443 N N . ASP A 1 180 ? -0.274 -9.701 -18.274 1.00 74.25 180 ASP A N 1
ATOM 1444 C CA . ASP A 1 180 ? -1.579 -10.109 -17.773 1.00 74.25 180 ASP A CA 1
ATOM 1445 C C . ASP A 1 180 ? -2.677 -9.328 -18.506 1.00 74.25 180 ASP A C 1
ATOM 1447 O O . ASP A 1 180 ? -3.193 -8.319 -18.031 1.00 74.25 180 ASP A O 1
ATOM 1451 N N . LEU A 1 181 ? -3.017 -9.803 -19.702 1.00 72.38 181 LEU A N 1
ATOM 1452 C CA . LEU A 1 181 ? -4.121 -9.318 -20.534 1.00 72.38 181 LEU A CA 1
ATOM 1453 C C . LEU A 1 181 ? -5.281 -10.325 -20.543 1.00 72.38 181 LEU A C 1
ATOM 1455 O O . LEU A 1 181 ? -5.973 -10.485 -21.548 1.00 72.38 181 LEU A O 1
ATOM 1459 N N . LYS A 1 182 ? -5.476 -11.046 -19.428 1.00 65.38 182 LYS A N 1
ATOM 1460 C CA . LYS A 1 182 ? -6.449 -12.138 -19.330 1.00 65.38 182 LYS A CA 1
ATOM 1461 C C . LYS A 1 182 ? -7.835 -11.674 -19.790 1.00 65.38 182 LYS A C 1
ATOM 1463 O O . LYS A 1 182 ? -8.453 -10.838 -19.138 1.00 65.38 182 LYS A O 1
ATOM 1468 N N . GLN A 1 183 ? -8.314 -12.258 -20.892 1.00 62.03 183 GLN A N 1
ATOM 1469 C CA . GLN A 1 183 ? -9.615 -11.958 -21.509 1.00 62.03 183 GLN A CA 1
ATOM 1470 C C . GLN A 1 183 ? -9.791 -10.488 -21.939 1.00 62.03 183 GLN A C 1
ATOM 1472 O O . GLN A 1 183 ? -10.922 -10.008 -22.049 1.00 62.03 183 GLN A O 1
ATOM 1477 N N . SER A 1 184 ? -8.697 -9.760 -22.194 1.00 65.81 184 SER A N 1
ATOM 1478 C CA . SER A 1 184 ? -8.771 -8.394 -22.706 1.00 65.81 184 SER A CA 1
ATOM 1479 C C . SER A 1 184 ? -8.948 -8.384 -24.225 1.00 65.81 184 SER A C 1
ATOM 1481 O O . SER A 1 184 ? -8.443 -9.236 -24.958 1.00 65.81 184 SER A O 1
ATOM 1483 N N . PHE A 1 185 ? -9.645 -7.365 -24.718 1.00 73.62 185 PHE A N 1
ATOM 1484 C CA . PHE A 1 185 ? -9.722 -7.081 -26.149 1.00 73.62 185 PHE A CA 1
ATOM 1485 C C . PHE A 1 185 ? -8.340 -6.881 -26.783 1.00 73.62 185 PHE A C 1
ATOM 1487 O O . PHE A 1 185 ? -8.136 -7.212 -27.946 1.00 73.62 185 PHE A O 1
ATOM 1494 N N . THR A 1 186 ? -7.390 -6.348 -26.020 1.00 77.31 186 THR A N 1
ATOM 1495 C CA . THR A 1 186 ? -6.028 -6.086 -26.483 1.00 77.31 186 THR A CA 1
ATOM 1496 C C . THR A 1 186 ? -5.263 -7.374 -26.744 1.00 77.31 186 THR A C 1
ATOM 1498 O O . THR A 1 186 ? -4.565 -7.442 -27.748 1.00 77.31 186 THR A O 1
ATOM 1501 N N . ALA A 1 187 ? -5.451 -8.422 -25.931 1.00 78.88 187 ALA A N 1
ATOM 1502 C CA . ALA A 1 187 ? -4.891 -9.742 -26.231 1.00 78.88 187 ALA A CA 1
ATOM 1503 C C . ALA A 1 187 ? -5.436 -10.291 -27.558 1.00 78.88 187 ALA A C 1
ATOM 1505 O O . ALA A 1 187 ? -4.660 -10.720 -28.405 1.00 78.88 187 ALA A O 1
ATOM 1506 N N . ARG A 1 188 ? -6.752 -10.192 -27.790 1.00 80.00 188 ARG A N 1
ATOM 1507 C CA . ARG A 1 188 ? -7.366 -10.623 -29.060 1.00 80.00 188 ARG A CA 1
ATOM 1508 C C . ARG A 1 188 ? -6.865 -9.829 -30.251 1.00 80.00 188 ARG A C 1
ATOM 1510 O O . ARG A 1 188 ? -6.477 -10.418 -31.243 1.00 80.00 188 ARG A O 1
ATOM 1517 N N . LYS A 1 189 ? -6.815 -8.501 -30.140 1.00 83.00 189 LYS A N 1
ATOM 1518 C CA . LYS A 1 189 ? -6.262 -7.648 -31.196 1.00 83.00 189 LYS A CA 1
ATOM 1519 C C . LYS A 1 189 ? -4.799 -7.942 -31.481 1.00 83.00 189 LYS A C 1
ATOM 1521 O O . LYS A 1 189 ? -4.391 -7.844 -32.629 1.00 83.00 189 LYS A O 1
ATOM 1526 N N . LEU A 1 190 ? -4.014 -8.248 -30.451 1.00 84.94 190 LEU A N 1
ATOM 1527 C CA . LEU A 1 190 ? -2.619 -8.628 -30.616 1.00 84.94 190 LEU A CA 1
ATOM 1528 C C . LEU A 1 190 ? -2.512 -9.955 -31.375 1.00 84.94 190 LEU A C 1
ATOM 1530 O O . LEU A 1 190 ? -1.708 -10.045 -32.295 1.00 84.94 190 LEU A O 1
ATOM 1534 N N . MET A 1 191 ? -3.355 -10.934 -31.037 1.00 88.94 191 MET A N 1
ATOM 1535 C CA . MET A 1 191 ? -3.455 -12.198 -31.765 1.00 88.94 191 MET A CA 1
ATOM 1536 C C . MET A 1 191 ? -3.891 -11.965 -33.220 1.00 88.94 191 MET A C 1
ATOM 1538 O O . MET A 1 191 ? -3.138 -12.283 -34.124 1.00 88.94 191 MET A O 1
ATOM 1542 N N . GLU A 1 192 ? -5.023 -11.295 -33.460 1.00 88.88 192 GLU A N 1
ATOM 1543 C CA . GLU A 1 192 ? -5.535 -10.953 -34.802 1.00 88.88 192 GLU A CA 1
ATOM 1544 C C . GLU A 1 192 ? -4.537 -10.146 -35.650 1.00 88.88 192 GLU A C 1
ATOM 1546 O O . GLU A 1 192 ? -4.551 -10.220 -36.875 1.00 88.88 192 GLU A O 1
ATOM 1551 N N . PHE A 1 193 ? -3.702 -9.318 -35.017 1.00 88.69 193 PHE A N 1
ATOM 1552 C CA . PHE A 1 193 ? -2.676 -8.538 -35.708 1.00 88.69 193 PHE A CA 1
ATOM 1553 C C . PHE A 1 193 ? -1.492 -9.400 -36.161 1.00 88.69 193 PHE A C 1
ATOM 1555 O O . PHE A 1 193 ? -0.840 -9.057 -37.147 1.00 88.69 193 PHE A O 1
ATOM 1562 N N . HIS A 1 194 ? -1.199 -10.481 -35.436 1.00 90.38 194 HIS A N 1
ATOM 1563 C CA . HIS A 1 194 ? -0.083 -11.380 -35.720 1.00 90.38 194 HIS A CA 1
ATOM 1564 C C . HIS A 1 194 ? -0.483 -12.671 -36.441 1.00 90.38 194 HIS A C 1
ATOM 1566 O O . HIS A 1 194 ? 0.398 -13.289 -37.030 1.00 90.38 194 HIS A O 1
ATOM 1572 N N . ASP A 1 195 ? -1.771 -13.011 -36.452 1.00 91.56 195 ASP A N 1
ATOM 1573 C CA . ASP A 1 195 ? -2.400 -13.988 -37.342 1.00 91.56 195 ASP A CA 1
ATOM 1574 C C . ASP A 1 195 ? -2.493 -13.382 -38.758 1.00 91.56 195 ASP A C 1
ATOM 1576 O O . ASP A 1 195 ? -3.467 -12.731 -39.156 1.00 91.56 195 ASP A O 1
ATOM 1580 N N . GLU A 1 196 ? -1.402 -13.500 -39.515 1.00 89.94 196 GLU A N 1
ATOM 1581 C CA . GLU A 1 196 ? -1.270 -12.902 -40.845 1.00 89.94 196 GLU A CA 1
ATOM 1582 C C . GLU A 1 196 ? -2.082 -13.672 -41.887 1.00 89.94 196 GLU A C 1
ATOM 1584 O O . GLU A 1 196 ? -2.575 -13.086 -42.862 1.00 89.94 196 GLU A O 1
ATOM 1589 N N . ASN A 1 197 ? -2.200 -14.985 -41.694 1.00 90.31 197 ASN A N 1
ATOM 1590 C CA . ASN A 1 197 ? -2.881 -15.881 -42.615 1.00 90.31 197 ASN A CA 1
ATOM 1591 C C . ASN A 1 197 ? -4.414 -15.939 -42.365 1.00 90.31 197 ASN A C 1
ATOM 1593 O O . ASN A 1 197 ? -5.159 -16.326 -43.273 1.00 90.31 197 ASN A O 1
ATOM 1597 N N . LYS A 1 198 ? -4.877 -15.437 -41.209 1.00 91.06 198 LYS A N 1
ATOM 1598 C CA . LYS A 1 198 ? -6.268 -15.349 -40.737 1.00 91.06 198 LYS A CA 1
ATOM 1599 C C . LYS A 1 198 ? -6.937 -16.699 -40.493 1.00 91.06 198 LYS A C 1
ATOM 1601 O O . LYS A 1 198 ? -8.137 -16.841 -40.761 1.00 91.06 198 LYS A O 1
ATOM 1606 N N . ASP A 1 199 ? -6.183 -17.689 -40.036 1.00 91.06 199 ASP A N 1
ATOM 1607 C CA . ASP A 1 199 ? -6.684 -19.022 -39.695 1.00 91.06 199 ASP A CA 1
ATOM 1608 C C . ASP A 1 199 ? -7.208 -19.123 -38.251 1.00 91.06 199 ASP A C 1
ATOM 1610 O O . ASP A 1 199 ? -7.853 -20.117 -37.900 1.00 91.06 199 ASP A O 1
ATOM 1614 N N . GLY A 1 200 ? -7.043 -18.063 -37.454 1.00 89.12 200 GLY A N 1
ATOM 1615 C CA . GLY A 1 200 ? -7.528 -17.961 -36.083 1.00 89.12 200 GLY A CA 1
ATOM 1616 C C . GLY A 1 200 ? -6.565 -18.517 -35.034 1.00 89.12 200 GLY A C 1
ATOM 1617 O O . GLY A 1 200 ? -6.966 -18.640 -33.873 1.00 89.12 200 GLY A O 1
ATOM 1618 N N . VAL A 1 201 ? -5.331 -18.856 -35.409 1.00 92.31 201 VAL A N 1
ATOM 1619 C CA . VAL A 1 201 ? -4.266 -19.314 -34.507 1.00 92.31 201 VAL A CA 1
ATOM 1620 C C . VAL A 1 201 ? -2.965 -18.545 -34.771 1.00 92.31 201 VAL A C 1
ATOM 1622 O O . VAL A 1 201 ? -2.902 -17.704 -35.657 1.00 92.31 201 VAL A O 1
ATOM 1625 N N . ILE A 1 202 ? -1.940 -18.760 -33.943 1.00 94.94 202 ILE A N 1
ATOM 1626 C CA . ILE A 1 202 ? -0.593 -18.214 -34.179 1.00 94.94 202 ILE A CA 1
ATOM 1627 C C . ILE A 1 202 ? 0.354 -19.368 -34.477 1.00 94.94 202 ILE A C 1
ATOM 1629 O O . ILE A 1 202 ? 0.591 -20.198 -33.597 1.00 94.94 202 ILE A O 1
ATOM 1633 N N . ASP A 1 203 ? 0.924 -19.410 -35.680 1.00 92.88 203 ASP A N 1
ATOM 1634 C CA . ASP A 1 203 ? 1.964 -20.377 -36.043 1.00 92.88 203 ASP A CA 1
ATOM 1635 C C . ASP A 1 203 ? 3.355 -19.980 -35.504 1.00 92.88 203 ASP A C 1
ATOM 1637 O O . ASP A 1 203 ? 3.575 -18.871 -35.004 1.00 92.88 203 ASP A O 1
ATOM 1641 N N . TYR A 1 204 ? 4.341 -20.882 -35.608 1.00 89.56 204 TYR A N 1
ATOM 1642 C CA . TYR A 1 204 ? 5.695 -20.605 -35.109 1.00 89.56 204 TYR A CA 1
ATOM 1643 C C . TYR A 1 204 ? 6.304 -19.337 -35.723 1.00 89.56 204 TYR A C 1
ATOM 1645 O O . TYR A 1 204 ? 6.924 -18.555 -35.008 1.00 89.56 204 TYR A O 1
ATOM 1653 N N . ASN A 1 205 ? 6.138 -19.098 -37.028 1.00 86.75 205 ASN A N 1
ATOM 1654 C CA . ASN A 1 205 ? 6.730 -17.938 -37.694 1.00 86.75 205 ASN A CA 1
ATOM 1655 C C . ASN A 1 205 ? 6.054 -16.634 -37.242 1.00 86.75 205 ASN A C 1
ATOM 1657 O O . ASN A 1 205 ? 6.737 -15.619 -37.054 1.00 86.75 205 ASN A O 1
ATOM 1661 N N . GLU A 1 206 ? 4.730 -16.642 -37.112 1.00 91.06 206 GLU A N 1
ATOM 1662 C CA . GLU A 1 206 ? 3.920 -15.544 -36.576 1.00 91.06 206 GLU A CA 1
ATOM 1663 C C . GLU A 1 206 ? 4.316 -15.236 -35.130 1.00 91.06 206 GLU A C 1
ATOM 1665 O O . GLU A 1 206 ? 4.576 -14.079 -34.792 1.00 91.06 206 GLU A O 1
ATOM 1670 N N . PHE A 1 207 ? 4.534 -16.267 -34.314 1.00 89.75 207 PHE A N 1
ATOM 1671 C CA . PHE A 1 207 ? 5.063 -16.147 -32.957 1.00 89.75 207 PHE A CA 1
ATOM 1672 C C . PHE A 1 207 ? 6.434 -15.459 -32.909 1.00 89.75 207 PHE A C 1
ATOM 1674 O O . PHE A 1 207 ? 6.646 -14.570 -32.078 1.00 89.75 207 PHE A O 1
ATOM 1681 N N . GLN A 1 208 ? 7.363 -15.784 -33.823 1.00 83.25 208 GLN A N 1
ATOM 1682 C CA . GLN A 1 208 ? 8.661 -15.090 -33.892 1.00 83.25 208 GLN A CA 1
ATOM 1683 C C . GLN A 1 208 ? 8.484 -13.590 -34.177 1.00 83.25 208 GLN A C 1
ATOM 1685 O O . GLN A 1 208 ? 9.149 -12.750 -33.559 1.00 83.25 208 GLN A O 1
ATOM 1690 N N . ARG A 1 209 ? 7.602 -13.241 -35.124 1.00 82.81 209 ARG A N 1
ATOM 1691 C CA . ARG A 1 209 ? 7.331 -11.844 -35.509 1.00 82.81 209 ARG A CA 1
ATOM 1692 C C . ARG A 1 209 ? 6.654 -11.082 -34.379 1.00 82.81 209 ARG A C 1
ATOM 1694 O O . ARG A 1 209 ? 7.052 -9.954 -34.088 1.00 82.81 209 ARG A O 1
ATOM 1701 N N . MET A 1 210 ? 5.703 -11.716 -33.707 1.00 87.56 210 MET A N 1
ATOM 1702 C CA . MET A 1 210 ? 5.037 -11.166 -32.539 1.00 87.56 210 MET A CA 1
ATOM 1703 C C . MET A 1 210 ? 6.008 -10.884 -31.401 1.00 87.56 210 MET A C 1
ATOM 1705 O O . MET A 1 210 ? 6.022 -9.772 -30.881 1.00 87.56 210 MET A O 1
ATOM 1709 N N . LEU A 1 211 ? 6.838 -11.849 -31.006 1.00 82.19 211 LEU A N 1
ATOM 1710 C CA . LEU A 1 211 ? 7.781 -11.616 -29.915 1.00 82.19 211 LEU A CA 1
ATOM 1711 C C . LEU A 1 211 ? 8.752 -10.481 -30.245 1.00 82.19 211 LEU A C 1
ATOM 1713 O O . LEU A 1 211 ? 9.054 -9.660 -29.381 1.00 82.19 211 LEU A O 1
ATOM 1717 N N . LYS A 1 212 ? 9.184 -10.376 -31.505 1.00 77.25 212 LYS A N 1
ATOM 1718 C CA . LYS A 1 212 ? 9.984 -9.240 -31.972 1.00 77.25 212 LYS A CA 1
ATOM 1719 C C . LYS A 1 212 ? 9.222 -7.913 -31.877 1.00 77.25 212 LYS A C 1
ATOM 1721 O O . LYS A 1 212 ? 9.823 -6.901 -31.536 1.00 77.25 212 LYS A O 1
ATOM 1726 N N . HIS A 1 213 ? 7.920 -7.904 -32.157 1.00 80.19 213 HIS A N 1
ATOM 1727 C CA . HIS A 1 213 ? 7.076 -6.720 -31.991 1.00 80.19 213 HIS A CA 1
ATOM 1728 C C . HIS A 1 213 ? 6.926 -6.328 -30.514 1.00 80.19 213 HIS A C 1
ATOM 1730 O O . HIS A 1 213 ? 7.133 -5.166 -30.180 1.00 80.19 213 HIS A O 1
ATOM 1736 N N . LEU A 1 214 ? 6.662 -7.285 -29.621 1.00 77.94 214 LEU A N 1
ATOM 1737 C CA . LEU A 1 214 ? 6.561 -7.053 -28.174 1.00 77.94 214 LEU A CA 1
ATOM 1738 C C . LEU A 1 214 ? 7.885 -6.580 -27.547 1.00 77.94 214 LEU A C 1
ATOM 1740 O O . LEU A 1 214 ? 7.885 -5.980 -26.476 1.00 77.94 214 LEU A O 1
ATOM 1744 N N . GLN A 1 215 ? 9.018 -6.852 -28.199 1.00 74.44 215 GLN A N 1
ATOM 1745 C CA . GLN A 1 215 ? 10.344 -6.364 -27.808 1.00 74.44 215 GLN A CA 1
ATOM 1746 C C . GLN A 1 215 ? 10.593 -4.902 -28.209 1.00 74.44 215 GLN A C 1
ATOM 1748 O O . GLN A 1 215 ? 11.649 -4.361 -27.875 1.00 74.44 215 GLN A O 1
ATOM 1753 N N . ASN A 1 216 ? 9.666 -4.244 -28.911 1.00 76.19 216 ASN A N 1
ATOM 1754 C CA . ASN A 1 216 ? 9.824 -2.837 -29.249 1.00 76.19 216 ASN A CA 1
ATOM 1755 C C . ASN A 1 216 ? 9.523 -1.962 -28.019 1.00 76.19 216 ASN A C 1
ATOM 1757 O O . ASN A 1 216 ? 8.397 -1.973 -27.521 1.00 76.19 216 ASN A O 1
ATOM 1761 N N . PRO A 1 217 ? 10.501 -1.187 -27.522 1.00 78.94 217 PRO A N 1
ATOM 1762 C CA . PRO A 1 217 ? 10.279 -0.282 -26.404 1.00 78.94 217 PRO A CA 1
ATOM 1763 C C . PRO A 1 217 ? 9.341 0.870 -26.811 1.00 78.94 217 PRO A C 1
ATOM 1765 O O . PRO A 1 217 ? 9.432 1.350 -27.947 1.00 78.94 217 PRO A O 1
ATOM 1768 N N . PRO A 1 218 ? 8.508 1.398 -25.893 1.00 84.69 218 PRO A N 1
ATOM 1769 C CA . PRO A 1 218 ? 7.786 2.643 -26.132 1.00 84.69 218 PRO A CA 1
ATOM 1770 C C . PRO A 1 218 ? 8.756 3.765 -26.528 1.00 84.69 218 PRO A C 1
ATOM 1772 O O . PRO A 1 218 ? 9.829 3.897 -25.931 1.00 84.69 218 PRO A O 1
ATOM 1775 N N . ALA A 1 219 ? 8.374 4.598 -27.502 1.00 81.62 219 ALA A N 1
ATOM 1776 C CA . ALA A 1 219 ? 9.256 5.620 -28.083 1.00 81.62 219 ALA A CA 1
ATOM 1777 C C . ALA A 1 219 ? 9.894 6.538 -27.025 1.00 81.62 219 ALA A C 1
ATOM 1779 O O . ALA A 1 219 ? 11.094 6.782 -27.073 1.00 81.62 219 ALA A O 1
ATOM 1780 N N . VAL A 1 220 ? 9.127 6.944 -26.009 1.00 85.06 220 VAL A N 1
ATOM 1781 C CA . VAL A 1 220 ? 9.621 7.774 -24.898 1.00 85.06 220 VAL A CA 1
ATOM 1782 C C . VAL A 1 220 ? 10.736 7.100 -24.087 1.00 85.06 220 VAL A C 1
ATOM 1784 O O . VAL A 1 220 ? 11.658 7.766 -23.627 1.00 85.06 220 VAL A O 1
ATOM 1787 N N . ILE A 1 221 ? 10.708 5.771 -23.931 1.00 87.31 221 ILE A N 1
ATOM 1788 C CA . ILE A 1 221 ? 11.790 5.043 -23.256 1.00 87.31 221 ILE A CA 1
ATOM 1789 C C . ILE A 1 221 ? 13.020 4.961 -24.153 1.00 87.31 221 ILE A C 1
ATOM 1791 O O . ILE A 1 221 ? 14.142 5.102 -23.669 1.00 87.31 221 ILE A O 1
ATOM 1795 N N . MET A 1 222 ? 12.812 4.768 -25.457 1.00 82.06 222 MET A N 1
ATOM 1796 C CA . MET A 1 222 ? 13.898 4.777 -26.432 1.00 82.06 222 MET A CA 1
ATOM 1797 C C . MET A 1 222 ? 14.587 6.147 -26.489 1.00 82.06 222 MET A C 1
ATOM 1799 O O . MET A 1 222 ? 15.810 6.200 -26.548 1.00 82.06 222 MET A O 1
ATOM 1803 N N . GLU A 1 223 ? 13.835 7.245 -26.412 1.00 83.31 223 GLU A N 1
ATOM 1804 C CA . GLU A 1 223 ? 14.376 8.609 -26.346 1.00 83.31 223 GLU A CA 1
ATOM 1805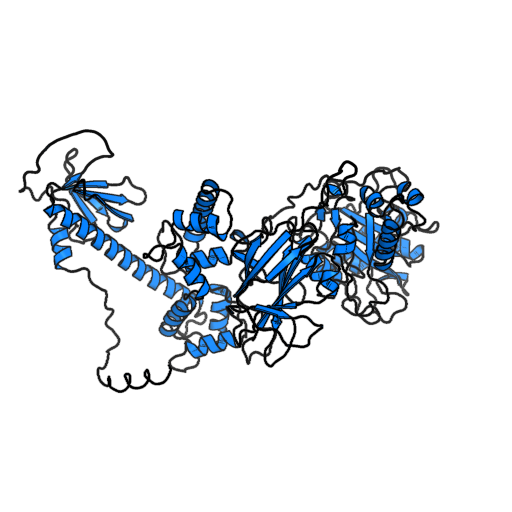 C C . GLU A 1 223 ? 15.267 8.806 -25.113 1.00 83.31 223 GLU A C 1
ATOM 1807 O O . GLU A 1 223 ? 16.407 9.249 -25.253 1.00 83.31 223 GLU A O 1
ATOM 1812 N N . ILE A 1 224 ? 14.800 8.399 -23.925 1.00 86.38 224 ILE A N 1
ATOM 1813 C CA . ILE A 1 224 ? 15.607 8.449 -22.694 1.00 86.38 224 ILE A CA 1
ATOM 1814 C C . ILE A 1 224 ? 16.858 7.576 -22.842 1.00 86.38 224 ILE A C 1
ATOM 1816 O O . ILE A 1 224 ? 17.954 7.999 -22.486 1.00 86.38 224 ILE A O 1
ATOM 1820 N N . PHE A 1 225 ? 16.718 6.363 -23.377 1.00 83.75 225 PHE A N 1
ATOM 1821 C CA . PHE A 1 225 ? 17.843 5.451 -23.573 1.00 83.75 225 PHE A CA 1
ATOM 1822 C C . PHE A 1 225 ? 18.896 6.041 -24.520 1.00 83.75 225 PHE A C 1
ATOM 1824 O O . PHE A 1 225 ? 20.079 6.012 -24.202 1.00 83.75 225 PHE A O 1
ATOM 1831 N N . LEU A 1 226 ? 18.479 6.608 -25.655 1.00 79.69 226 LEU A N 1
ATOM 1832 C CA . LEU A 1 226 ? 19.369 7.200 -26.659 1.00 79.69 226 LEU A CA 1
ATOM 1833 C C . LEU A 1 226 ? 20.020 8.509 -26.201 1.00 79.69 226 LEU A C 1
ATOM 1835 O O . LEU A 1 226 ? 21.062 8.875 -26.736 1.00 79.69 226 LEU A O 1
ATOM 1839 N N . GLN A 1 227 ? 19.434 9.210 -25.228 1.00 84.12 227 GLN A N 1
ATOM 1840 C CA . GLN A 1 227 ? 20.036 10.412 -24.651 1.00 84.12 227 GLN A CA 1
ATOM 1841 C C . GLN A 1 227 ? 21.348 10.106 -23.910 1.00 84.12 227 GLN A C 1
ATOM 1843 O O . GLN A 1 227 ? 22.237 10.954 -23.890 1.00 84.12 227 GLN A O 1
ATOM 1848 N N . TYR A 1 228 ? 21.467 8.911 -23.322 1.00 83.75 228 TYR A N 1
ATOM 1849 C CA . TYR A 1 228 ? 22.631 8.499 -22.525 1.00 83.75 228 TYR A CA 1
ATOM 1850 C C . TYR A 1 228 ? 23.440 7.365 -23.166 1.00 83.75 228 TYR A C 1
ATOM 1852 O O . TYR A 1 228 ? 24.634 7.250 -22.921 1.00 83.75 228 TYR A O 1
ATOM 1860 N N . GLY A 1 229 ? 22.808 6.502 -23.961 1.00 69.69 229 GLY A N 1
ATOM 1861 C CA . GLY A 1 229 ? 23.436 5.323 -24.552 1.00 69.69 229 GLY A CA 1
ATOM 1862 C C . GLY A 1 229 ? 24.329 5.626 -25.758 1.00 69.69 229 GLY A C 1
ATOM 1863 O O . GLY A 1 229 ? 24.145 6.608 -26.478 1.00 69.69 229 GLY A O 1
ATOM 1864 N N . GLY A 1 230 ? 25.282 4.730 -26.016 1.00 59.25 230 GLY A N 1
ATOM 1865 C CA . GLY A 1 230 ? 26.139 4.784 -27.198 1.00 59.25 230 GLY A CA 1
ATOM 1866 C C . GLY A 1 230 ? 25.441 4.319 -28.485 1.00 59.25 230 GLY A C 1
ATOM 1867 O O . GLY A 1 230 ? 24.401 3.659 -28.473 1.00 59.25 230 GLY A O 1
ATOM 1868 N N . PHE A 1 231 ? 26.064 4.597 -29.637 1.00 53.84 231 PHE A N 1
ATOM 1869 C CA . PHE A 1 231 ? 25.595 4.133 -30.958 1.00 53.84 231 PHE A CA 1
ATOM 1870 C C . PHE A 1 231 ? 25.581 2.600 -31.122 1.00 53.84 231 PHE A C 1
ATOM 1872 O O . PHE A 1 231 ? 25.080 2.093 -32.123 1.00 53.84 231 PHE A O 1
ATOM 1879 N N . ASP A 1 232 ? 26.150 1.856 -30.171 1.00 60.34 232 ASP A N 1
ATOM 1880 C CA . ASP A 1 232 ? 26.178 0.393 -30.145 1.00 60.34 232 ASP A CA 1
ATOM 1881 C C . ASP A 1 232 ? 24.909 -0.231 -29.536 1.00 60.34 232 ASP A C 1
ATOM 1883 O O . ASP A 1 232 ? 24.797 -1.458 -29.482 1.00 60.34 232 ASP A O 1
ATOM 1887 N N . GLY A 1 233 ? 23.942 0.592 -29.110 1.00 66.69 233 GLY A N 1
ATOM 1888 C CA . GLY A 1 233 ? 22.675 0.131 -28.541 1.00 66.69 233 GLY A CA 1
ATOM 1889 C C . GLY A 1 233 ? 22.812 -0.431 -27.125 1.00 66.69 233 GLY A C 1
ATOM 1890 O O . GLY A 1 233 ? 21.937 -1.177 -26.674 1.00 66.69 233 GLY A O 1
ATOM 1891 N N . ILE A 1 234 ? 23.906 -0.100 -26.432 1.00 76.94 234 ILE A N 1
ATOM 1892 C CA . ILE A 1 234 ? 24.177 -0.495 -25.052 1.00 76.94 234 ILE A CA 1
ATOM 1893 C C . ILE A 1 234 ? 24.382 0.764 -24.210 1.00 76.94 234 ILE A C 1
ATOM 1895 O O . ILE A 1 234 ? 25.053 1.711 -24.607 1.00 76.94 234 ILE A O 1
ATOM 1899 N N . LEU A 1 235 ? 23.810 0.746 -23.013 1.00 80.88 235 LEU A N 1
ATOM 1900 C CA . LEU A 1 235 ? 23.982 1.767 -21.996 1.00 80.88 235 LEU A CA 1
ATOM 1901 C C . LEU A 1 235 ? 25.002 1.240 -20.984 1.00 80.88 235 LEU A C 1
ATOM 1903 O O . LEU A 1 235 ? 24.720 0.327 -20.200 1.00 80.88 235 LEU A O 1
ATOM 1907 N N . SER A 1 236 ? 26.239 1.721 -21.096 1.00 85.69 236 SER A N 1
ATOM 1908 C CA . SER A 1 236 ? 27.374 1.245 -20.308 1.00 85.69 236 SER A CA 1
ATOM 1909 C C . SER A 1 236 ? 27.234 1.592 -18.821 1.00 85.69 236 SER A C 1
ATOM 1911 O O . SER A 1 236 ? 26.332 2.315 -18.402 1.00 85.69 236 SER A O 1
ATOM 1913 N N . GLU A 1 237 ? 28.139 1.075 -17.989 1.00 90.12 237 GLU A N 1
ATOM 1914 C CA . GLU A 1 237 ? 28.197 1.438 -16.566 1.00 90.12 237 GLU A CA 1
ATOM 1915 C C . GLU A 1 237 ? 28.329 2.953 -16.345 1.00 90.12 237 GLU A C 1
ATOM 1917 O O . GLU A 1 237 ? 27.672 3.496 -15.457 1.00 90.12 237 GLU A O 1
ATOM 1922 N N . SER A 1 238 ? 29.144 3.626 -17.162 1.00 89.75 238 SER A N 1
ATOM 1923 C CA . SER A 1 238 ? 29.335 5.076 -17.096 1.00 89.75 238 SER A CA 1
ATOM 1924 C C . SER A 1 238 ? 28.093 5.833 -17.561 1.00 89.75 238 SER A C 1
ATOM 1926 O O . SER A 1 238 ? 27.661 6.744 -16.862 1.00 89.75 238 SER A O 1
ATOM 1928 N N . ASP A 1 239 ? 27.470 5.399 -18.659 1.00 91.56 239 ASP A N 1
ATOM 1929 C CA . ASP A 1 239 ? 26.241 6.014 -19.182 1.00 91.56 239 ASP A CA 1
ATOM 1930 C C . ASP A 1 239 ? 25.089 5.888 -18.172 1.00 91.56 239 ASP A C 1
ATOM 1932 O O . ASP A 1 239 ? 24.343 6.836 -17.921 1.00 91.56 239 ASP A O 1
ATOM 1936 N N . LEU A 1 240 ? 24.968 4.723 -17.518 1.00 93.44 240 LEU A N 1
ATOM 1937 C CA . LEU A 1 240 ? 23.971 4.510 -16.468 1.00 93.44 240 LEU A CA 1
ATOM 1938 C C . LEU A 1 240 ? 24.251 5.376 -15.250 1.00 93.44 240 LEU A C 1
ATOM 1940 O O . LEU A 1 240 ? 23.318 5.928 -14.675 1.00 93.44 240 LEU A O 1
ATOM 1944 N N . ALA A 1 241 ? 25.512 5.505 -14.842 1.00 95.50 241 ALA A N 1
ATOM 1945 C CA . ALA A 1 241 ? 25.871 6.388 -13.743 1.00 95.50 241 ALA A CA 1
ATOM 1946 C C . ALA A 1 241 ? 25.538 7.853 -14.067 1.00 95.50 241 ALA A C 1
ATOM 1948 O O . ALA A 1 241 ? 25.005 8.550 -13.204 1.00 95.50 241 ALA A O 1
ATOM 1949 N N . GLU A 1 242 ? 25.766 8.297 -15.304 1.00 94.69 242 GLU A N 1
ATOM 1950 C CA . GLU A 1 242 ? 25.376 9.632 -15.759 1.00 94.69 242 GLU A CA 1
ATOM 1951 C C . GLU A 1 242 ? 23.856 9.827 -15.708 1.00 94.69 242 GLU A C 1
ATOM 1953 O O . GLU A 1 242 ? 23.392 10.810 -15.130 1.00 94.69 242 GLU A O 1
ATOM 1958 N N . PHE A 1 243 ? 23.067 8.874 -16.213 1.00 96.38 243 PHE A N 1
ATOM 1959 C CA . PHE A 1 243 ? 21.606 8.892 -16.080 1.00 96.38 243 PHE A CA 1
ATOM 1960 C C . PHE A 1 243 ? 21.162 8.943 -14.607 1.00 96.38 243 PHE A C 1
ATOM 1962 O O . PHE A 1 243 ? 20.269 9.708 -14.232 1.00 96.38 243 PHE A O 1
ATOM 1969 N N . LEU A 1 244 ? 21.796 8.151 -13.738 1.00 97.31 244 LEU A N 1
ATOM 1970 C CA . LEU A 1 244 ? 21.479 8.103 -12.312 1.00 97.31 244 LEU A CA 1
ATOM 1971 C C . LEU A 1 244 ? 21.753 9.449 -11.616 1.00 97.31 244 LEU A C 1
ATOM 1973 O O . LEU A 1 244 ? 20.965 9.876 -10.772 1.00 97.31 244 LEU A O 1
ATOM 1977 N N . VAL A 1 245 ? 22.836 10.144 -11.965 1.00 97.38 245 VAL A N 1
ATOM 1978 C CA . VAL A 1 245 ? 23.130 11.488 -11.441 1.00 97.38 245 VAL A CA 1
ATOM 1979 C C . VAL A 1 245 ? 22.175 12.523 -12.039 1.00 97.38 245 VAL A C 1
ATOM 1981 O O . VAL A 1 245 ? 21.514 13.259 -11.302 1.00 97.38 245 VAL A O 1
ATOM 1984 N N . SER A 1 246 ? 22.071 12.562 -13.366 1.00 95.25 246 SER A N 1
ATOM 1985 C CA . SER A 1 246 ? 21.371 13.612 -14.109 1.00 95.25 246 SER A CA 1
ATOM 1986 C C . SER A 1 246 ? 19.860 13.552 -13.926 1.00 95.25 246 SER A C 1
ATOM 1988 O O . SER A 1 246 ? 19.238 14.569 -13.612 1.00 95.25 246 SER A O 1
ATOM 1990 N N . GLU A 1 247 ? 19.267 12.366 -14.056 1.00 95.56 247 GLU A N 1
ATOM 1991 C CA . GLU A 1 247 ? 17.816 12.181 -14.019 1.00 95.56 247 GLU A CA 1
ATOM 1992 C C . GLU A 1 247 ? 17.345 11.683 -12.657 1.00 95.56 247 GLU A C 1
ATOM 1994 O O . GLU A 1 247 ? 16.408 12.243 -12.096 1.00 95.56 247 GLU A O 1
ATOM 1999 N N . GLN A 1 248 ? 18.013 10.678 -12.078 1.00 96.38 248 GLN A N 1
ATOM 2000 C CA . GLN A 1 248 ? 17.588 10.082 -10.800 1.00 96.38 248 GLN A CA 1
ATOM 2001 C C . GLN A 1 248 ? 18.060 10.849 -9.560 1.00 96.38 248 GLN A C 1
ATOM 2003 O O . GLN A 1 248 ? 17.704 10.470 -8.440 1.00 96.38 248 GLN A O 1
ATOM 2008 N N . LYS A 1 249 ? 18.843 11.919 -9.763 1.00 96.81 249 LYS A N 1
ATOM 2009 C CA . LYS A 1 249 ? 19.427 12.793 -8.734 1.00 96.81 249 LYS A CA 1
ATOM 2010 C C . LYS A 1 249 ? 20.195 12.023 -7.662 1.00 96.81 249 LYS A C 1
ATOM 2012 O O . LYS A 1 249 ? 20.147 12.360 -6.478 1.00 96.81 249 LYS A O 1
ATOM 2017 N N . VAL A 1 250 ? 20.915 10.981 -8.073 1.00 95.62 250 VAL A N 1
ATOM 2018 C CA . VAL A 1 250 ? 21.875 10.316 -7.193 1.00 95.62 250 VAL A CA 1
ATOM 2019 C C . VAL A 1 250 ? 22.942 11.338 -6.768 1.00 95.62 250 VAL A C 1
ATOM 2021 O O . VAL A 1 250 ? 23.538 11.967 -7.641 1.00 95.62 250 VAL A O 1
ATOM 2024 N N . PRO A 1 251 ? 23.226 11.508 -5.459 1.00 93.88 251 PRO A N 1
ATOM 2025 C CA . PRO A 1 251 ? 23.992 12.662 -4.977 1.00 93.88 251 PRO A CA 1
ATOM 2026 C C . PRO A 1 251 ? 25.448 12.736 -5.444 1.00 93.88 251 PRO A C 1
ATOM 2028 O O . PRO A 1 251 ? 26.025 13.819 -5.466 1.00 93.88 251 PRO A O 1
ATOM 2031 N N . THR A 1 252 ? 26.077 11.594 -5.743 1.00 96.25 252 THR A N 1
ATOM 2032 C CA . THR A 1 252 ? 27.493 11.542 -6.127 1.00 96.25 252 THR A CA 1
ATOM 2033 C C . THR A 1 252 ? 27.731 10.547 -7.251 1.00 96.25 252 THR A C 1
ATOM 2035 O O . THR A 1 252 ? 27.113 9.480 -7.291 1.00 96.25 252 THR A O 1
ATOM 2038 N N . GLU A 1 253 ? 28.694 10.852 -8.119 1.00 94.12 253 GLU A N 1
ATOM 2039 C CA . GLU A 1 253 ? 29.133 9.948 -9.188 1.00 94.12 253 GLU A CA 1
ATOM 2040 C C . GLU A 1 253 ? 29.611 8.600 -8.635 1.00 94.12 253 GLU A C 1
ATOM 2042 O O . GLU A 1 253 ? 29.277 7.554 -9.177 1.00 94.12 253 GLU A O 1
ATOM 2047 N N . ALA A 1 254 ? 30.335 8.588 -7.511 1.00 95.69 254 ALA A N 1
ATOM 2048 C CA . ALA A 1 254 ? 30.806 7.347 -6.897 1.00 95.69 254 ALA A CA 1
ATOM 2049 C C . ALA A 1 254 ? 29.644 6.432 -6.462 1.00 95.69 254 ALA A C 1
ATOM 2051 O O . ALA A 1 254 ? 29.686 5.219 -6.699 1.00 95.69 254 ALA A O 1
ATOM 2052 N N . ALA A 1 255 ? 28.592 7.007 -5.865 1.00 96.00 255 ALA A N 1
ATOM 2053 C CA . ALA A 1 255 ? 27.379 6.271 -5.520 1.00 96.00 255 ALA A CA 1
ATOM 2054 C C . ALA A 1 255 ? 26.637 5.795 -6.778 1.00 96.00 255 ALA A C 1
ATOM 2056 O O . ALA A 1 255 ? 26.212 4.640 -6.833 1.00 96.00 255 ALA A O 1
ATOM 2057 N N . ALA A 1 256 ? 26.540 6.647 -7.802 1.00 96.44 256 ALA A N 1
ATOM 2058 C CA . ALA A 1 256 ? 25.906 6.320 -9.075 1.00 96.44 256 ALA A CA 1
ATOM 2059 C C . ALA A 1 256 ? 26.618 5.170 -9.795 1.00 96.44 256 ALA A C 1
ATOM 2061 O O . ALA A 1 256 ? 25.966 4.208 -10.179 1.00 96.44 256 ALA A O 1
ATOM 2062 N N . MET A 1 257 ? 27.949 5.193 -9.876 1.00 95.62 257 MET A N 1
ATOM 2063 C CA . MET A 1 257 ? 28.756 4.109 -10.448 1.00 95.62 257 MET A CA 1
ATOM 2064 C C . MET A 1 257 ? 28.569 2.796 -9.677 1.00 95.62 257 MET A C 1
ATOM 2066 O O . MET A 1 257 ? 28.459 1.725 -10.271 1.00 95.62 257 MET A O 1
ATOM 2070 N N . SER A 1 258 ? 28.513 2.855 -8.342 1.00 95.50 258 SER A N 1
ATOM 2071 C CA . SER A 1 258 ? 28.256 1.669 -7.516 1.00 95.50 258 SER A CA 1
ATOM 2072 C C . SER A 1 258 ? 26.873 1.068 -7.791 1.00 95.50 258 SER A C 1
ATOM 2074 O O . SER A 1 258 ? 26.752 -0.140 -8.004 1.00 95.50 258 SER A O 1
ATOM 2076 N N . MET A 1 259 ? 25.841 1.914 -7.853 1.00 94.31 259 MET A N 1
ATOM 2077 C CA . MET A 1 259 ? 24.483 1.493 -8.198 1.00 94.31 259 MET A CA 1
ATOM 2078 C C . MET A 1 259 ? 24.391 0.969 -9.630 1.00 94.31 259 MET A C 1
ATOM 2080 O O . MET A 1 259 ? 23.795 -0.084 -9.838 1.00 94.31 259 MET A O 1
ATOM 2084 N N . ALA A 1 260 ? 25.028 1.632 -10.595 1.00 93.88 260 ALA A N 1
ATOM 2085 C CA . ALA A 1 260 ? 25.056 1.208 -11.989 1.00 93.88 260 ALA A CA 1
ATOM 2086 C C . ALA A 1 260 ? 25.628 -0.208 -12.131 1.00 93.88 260 ALA A C 1
ATOM 2088 O O . ALA A 1 260 ? 24.989 -1.069 -12.735 1.00 93.88 260 ALA A O 1
ATOM 2089 N N . ARG A 1 261 ? 26.771 -0.498 -11.487 1.00 92.19 261 ARG A N 1
ATOM 2090 C CA . ARG A 1 261 ? 27.340 -1.859 -11.434 1.00 92.19 261 ARG A CA 1
ATOM 2091 C C . ARG A 1 261 ? 26.376 -2.871 -10.852 1.00 92.19 261 ARG A C 1
ATOM 2093 O O . ARG A 1 261 ? 26.261 -3.975 -11.380 1.00 92.19 261 ARG A O 1
ATOM 2100 N N . HIS A 1 262 ? 25.710 -2.514 -9.756 1.00 91.19 262 HIS A N 1
ATOM 2101 C CA . HIS A 1 262 ? 24.761 -3.407 -9.110 1.00 91.19 262 HIS A CA 1
ATOM 2102 C C . HIS A 1 262 ? 23.579 -3.725 -10.034 1.00 91.19 262 HIS A C 1
ATOM 2104 O O . HIS A 1 262 ? 23.276 -4.897 -10.245 1.00 91.19 262 HIS A O 1
ATOM 2110 N N . ILE A 1 263 ? 22.970 -2.701 -10.637 1.00 91.19 263 ILE A N 1
ATOM 2111 C CA . ILE A 1 263 ? 21.841 -2.834 -11.565 1.00 91.19 263 ILE A CA 1
ATOM 2112 C C . ILE A 1 263 ? 22.246 -3.671 -12.783 1.00 91.19 263 ILE A C 1
ATOM 2114 O O . ILE A 1 263 ? 21.579 -4.656 -13.090 1.00 91.19 263 ILE A O 1
ATOM 2118 N N . ILE A 1 264 ? 23.372 -3.349 -13.431 1.00 88.12 264 ILE A N 1
ATOM 2119 C CA . ILE A 1 264 ? 23.893 -4.109 -14.579 1.00 88.12 264 ILE A CA 1
ATOM 2120 C C . ILE A 1 264 ? 24.167 -5.559 -14.192 1.00 88.12 264 ILE A C 1
ATOM 2122 O O . ILE A 1 264 ? 23.798 -6.468 -14.926 1.00 88.12 264 ILE A O 1
ATOM 2126 N N . SER A 1 265 ? 24.760 -5.812 -13.025 1.00 86.69 265 SER A N 1
ATOM 2127 C CA . SER A 1 265 ? 25.016 -7.180 -12.573 1.00 86.69 265 SER A CA 1
ATOM 2128 C C . SER A 1 265 ? 23.732 -7.964 -12.297 1.00 86.69 265 SER A C 1
ATOM 2130 O O . SER A 1 265 ? 23.722 -9.180 -12.495 1.00 86.69 265 SER A O 1
ATOM 2132 N N . LYS A 1 266 ? 22.677 -7.315 -11.797 1.00 84.12 266 LYS A N 1
ATOM 2133 C CA . LYS A 1 266 ? 21.392 -7.962 -11.509 1.00 84.12 266 LYS A CA 1
ATOM 2134 C C . LYS A 1 266 ? 20.616 -8.252 -12.788 1.00 84.12 266 LYS A C 1
ATOM 2136 O O . LYS A 1 266 ? 20.208 -9.389 -13.001 1.00 84.12 266 LYS A O 1
ATOM 2141 N N . LEU A 1 267 ? 20.481 -7.257 -13.661 1.00 81.62 267 LEU A N 1
ATOM 2142 C CA . LEU A 1 267 ? 19.693 -7.359 -14.891 1.00 81.62 267 LEU A CA 1
ATOM 2143 C C . LEU A 1 267 ? 20.450 -8.053 -16.032 1.00 81.62 267 LEU A C 1
ATOM 2145 O O . LEU A 1 267 ? 19.835 -8.680 -16.890 1.00 81.62 267 LEU A O 1
ATOM 2149 N N . GLY A 1 268 ? 21.783 -8.019 -16.018 1.00 68.12 268 GLY A N 1
ATOM 2150 C CA . GLY A 1 268 ? 22.647 -8.753 -16.949 1.00 68.12 268 GLY A CA 1
ATOM 2151 C C . GLY A 1 268 ? 22.585 -10.274 -16.786 1.00 68.12 268 GLY A C 1
ATOM 2152 O O . GLY A 1 268 ? 22.867 -10.998 -17.734 1.00 68.12 268 GLY A O 1
ATOM 2153 N N . ASN A 1 269 ? 22.175 -10.756 -15.607 1.00 62.56 269 ASN A N 1
ATOM 2154 C CA . ASN A 1 269 ? 21.924 -12.175 -15.329 1.00 62.56 269 ASN A CA 1
ATOM 2155 C C . ASN A 1 269 ? 20.431 -12.548 -15.433 1.00 62.56 269 ASN A C 1
ATOM 2157 O O . ASN A 1 269 ? 20.064 -13.675 -15.105 1.00 62.56 269 ASN A O 1
ATOM 2161 N N . SER A 1 270 ? 19.567 -11.610 -15.835 1.00 61.44 270 SER A N 1
ATOM 2162 C CA . SER A 1 270 ? 18.126 -11.841 -15.944 1.00 61.44 270 SER A CA 1
ATOM 2163 C C . SER A 1 270 ? 17.828 -12.828 -17.072 1.00 61.44 270 SER A C 1
ATOM 2165 O O . SER A 1 270 ? 18.227 -12.614 -18.214 1.00 61.44 270 SER A O 1
ATOM 2167 N N . THR A 1 271 ? 17.099 -13.899 -16.760 1.00 56.72 271 THR A N 1
ATOM 2168 C CA . THR A 1 271 ? 16.625 -14.911 -17.720 1.00 56.72 271 THR A CA 1
ATOM 2169 C C . THR A 1 271 ? 15.243 -14.562 -18.277 1.00 56.72 271 THR A C 1
ATOM 2171 O O . THR A 1 271 ? 14.461 -15.458 -18.592 1.00 56.72 271 THR A O 1
ATOM 2174 N N . HIS A 1 272 ? 14.877 -13.274 -18.307 1.00 63.47 272 HIS A N 1
ATOM 2175 C CA . HIS A 1 272 ? 13.527 -12.881 -18.696 1.00 63.47 272 HIS A CA 1
ATOM 2176 C C . HIS A 1 272 ? 13.246 -13.305 -20.150 1.00 63.47 272 HIS A C 1
ATOM 2178 O O . HIS A 1 272 ? 14.036 -12.962 -21.034 1.00 63.47 272 HIS A O 1
ATOM 2184 N N . PRO A 1 273 ? 12.105 -13.960 -20.434 1.00 57.31 273 PRO A N 1
ATOM 2185 C CA . PRO A 1 273 ? 11.745 -14.474 -21.759 1.00 57.31 273 PRO A CA 1
ATOM 2186 C C . PRO A 1 273 ? 11.697 -13.458 -22.890 1.00 57.31 273 PRO A C 1
ATOM 2188 O O . PRO A 1 273 ? 11.567 -13.845 -24.029 1.00 57.31 273 PRO A O 1
ATOM 2191 N N . MET A 1 274 ? 11.815 -12.161 -22.622 1.00 63.59 274 MET A N 1
ATOM 2192 C CA . MET A 1 274 ? 11.927 -11.137 -23.668 1.00 63.59 274 MET A CA 1
ATOM 2193 C C . MET A 1 274 ? 13.376 -10.907 -24.138 1.00 63.59 274 MET A C 1
ATOM 2195 O O . MET A 1 274 ? 13.605 -10.055 -24.988 1.00 63.59 274 MET A O 1
ATOM 2199 N N . HIS A 1 275 ? 14.359 -11.645 -23.605 1.00 57.19 275 HIS A N 1
ATOM 2200 C CA . HIS A 1 275 ? 15.795 -11.380 -23.786 1.00 57.19 275 HIS A CA 1
ATOM 2201 C C . HIS A 1 275 ? 16.577 -12.490 -24.502 1.00 57.19 275 HIS A C 1
ATOM 2203 O O . HIS A 1 275 ? 17.807 -12.456 -24.491 1.00 57.19 275 HIS A O 1
ATOM 2209 N N . PHE A 1 276 ? 15.910 -13.428 -25.180 1.00 53.34 276 PHE A N 1
ATOM 2210 C CA . PHE A 1 276 ? 16.556 -14.629 -25.740 1.00 53.34 276 PHE A CA 1
ATOM 2211 C C . PHE A 1 276 ? 17.653 -14.386 -26.796 1.00 53.34 276 PHE A C 1
ATOM 2213 O O . PHE A 1 276 ? 18.439 -15.267 -27.134 1.00 53.34 276 PHE A O 1
ATOM 2220 N N . HIS A 1 277 ? 17.774 -13.157 -27.301 1.00 48.66 277 HIS A N 1
ATOM 2221 C CA . HIS A 1 277 ? 18.852 -12.754 -28.208 1.00 48.66 277 HIS A CA 1
ATOM 2222 C C . HIS A 1 277 ? 20.119 -12.232 -27.501 1.00 48.66 277 HIS A C 1
ATOM 2224 O O . HIS A 1 277 ? 21.086 -11.859 -28.170 1.00 48.66 277 HIS A O 1
ATOM 2230 N N . LEU A 1 278 ? 20.133 -12.160 -26.166 1.00 50.09 278 LEU A N 1
ATOM 2231 C CA . LEU A 1 278 ? 21.086 -11.332 -25.415 1.00 50.09 278 LEU A CA 1
ATOM 2232 C C . LEU A 1 278 ? 21.943 -12.102 -24.403 1.00 50.09 278 LEU A C 1
ATOM 2234 O O . LEU A 1 278 ? 22.597 -11.486 -23.562 1.00 50.09 278 LEU A O 1
ATOM 2238 N N . HIS A 1 279 ? 22.029 -13.431 -24.512 1.00 42.38 279 HIS A N 1
ATOM 2239 C CA . HIS A 1 279 ? 22.937 -14.213 -23.673 1.00 42.38 279 HIS A CA 1
ATOM 2240 C C . HIS A 1 279 ? 24.409 -13.956 -24.028 1.00 42.38 279 HIS A C 1
ATOM 2242 O O . HIS A 1 279 ? 25.007 -14.539 -24.934 1.00 42.38 279 HIS A O 1
ATOM 2248 N N . GLY A 1 280 ? 25.005 -13.048 -23.261 1.00 47.59 280 GLY A N 1
ATOM 2249 C CA . GLY A 1 280 ? 26.423 -12.741 -23.216 1.00 47.59 280 GLY A CA 1
ATOM 2250 C C . GLY A 1 280 ? 26.656 -11.639 -22.188 1.00 47.59 280 GLY A C 1
ATOM 2251 O O . GLY A 1 280 ? 25.862 -10.716 -22.092 1.00 47.59 280 GLY A O 1
ATOM 2252 N N . SER A 1 281 ? 27.739 -11.726 -21.413 1.00 46.94 281 SER A N 1
ATOM 2253 C CA . SER A 1 281 ? 28.142 -10.672 -20.470 1.00 46.94 281 SER A CA 1
ATOM 2254 C C . SER A 1 281 ? 28.365 -9.355 -21.227 1.00 46.94 281 SER A C 1
ATOM 2256 O O . SER A 1 281 ? 29.460 -9.120 -21.742 1.00 46.94 281 SER A O 1
ATOM 2258 N N . THR A 1 282 ? 27.345 -8.505 -21.325 1.00 54.66 282 THR A N 1
ATOM 2259 C CA . THR A 1 282 ? 27.479 -7.119 -21.772 1.00 54.66 282 THR A CA 1
ATOM 2260 C C . THR A 1 282 ? 27.989 -6.295 -20.594 1.00 54.66 282 THR A C 1
ATOM 2262 O O . THR A 1 282 ? 27.555 -6.472 -19.460 1.00 54.66 282 THR A O 1
ATOM 2265 N N . ASN A 1 283 ? 28.936 -5.387 -20.831 1.00 70.00 283 ASN A N 1
ATOM 2266 C CA . ASN A 1 283 ? 29.395 -4.437 -19.807 1.00 70.00 283 ASN A CA 1
ATOM 2267 C C . ASN A 1 283 ? 28.390 -3.266 -19.642 1.00 70.00 283 ASN A C 1
ATOM 2269 O O . ASN A 1 283 ? 28.806 -2.120 -19.492 1.00 70.00 283 ASN A O 1
ATOM 2273 N N . GLY A 1 284 ? 27.085 -3.530 -19.758 1.00 77.75 284 GLY A N 1
ATOM 2274 C CA . GLY A 1 284 ? 26.033 -2.514 -19.849 1.00 77.75 284 GLY A CA 1
ATOM 2275 C C . GLY A 1 284 ? 24.638 -3.107 -20.066 1.00 77.75 284 GLY A C 1
ATOM 2276 O O . GLY A 1 284 ? 24.501 -4.323 -20.235 1.00 77.75 284 GLY A O 1
ATOM 2277 N N . LEU A 1 285 ? 23.620 -2.244 -20.062 1.00 84.00 285 LEU A N 1
ATOM 2278 C CA . LEU A 1 285 ? 22.211 -2.582 -20.272 1.00 84.00 285 LEU A CA 1
ATOM 2279 C C . LEU A 1 285 ? 21.795 -2.391 -21.732 1.00 84.00 285 LEU A C 1
ATOM 2281 O O . LEU A 1 285 ? 22.106 -1.383 -22.356 1.00 84.00 285 LEU A O 1
ATOM 2285 N N . THR A 1 286 ? 21.010 -3.323 -22.253 1.00 81.06 286 THR A N 1
ATOM 2286 C CA . THR A 1 286 ? 20.196 -3.086 -23.457 1.00 81.06 286 THR A CA 1
ATOM 2287 C C . THR A 1 286 ? 18.966 -2.239 -23.130 1.00 81.06 286 THR A C 1
ATOM 2289 O O . THR A 1 286 ? 18.593 -2.122 -21.962 1.00 81.06 286 THR A O 1
ATOM 2292 N N . VAL A 1 287 ? 18.277 -1.703 -24.145 1.00 79.62 287 VAL A N 1
ATOM 2293 C CA . VAL A 1 287 ? 17.042 -0.921 -23.932 1.00 79.62 287 VAL A CA 1
ATOM 2294 C C . VAL A 1 287 ? 15.974 -1.698 -23.155 1.00 79.62 287 VAL A C 1
ATOM 2296 O O . VAL A 1 287 ? 15.339 -1.149 -22.261 1.00 79.62 287 VAL A O 1
ATOM 2299 N N . LEU A 1 288 ? 15.839 -3.003 -23.405 1.00 79.00 288 LEU A N 1
ATOM 2300 C CA . LEU A 1 288 ? 14.890 -3.851 -22.685 1.00 79.00 288 LEU A CA 1
ATOM 2301 C C . LEU A 1 288 ? 15.287 -4.045 -21.213 1.00 79.00 288 LEU A C 1
ATOM 2303 O O . LEU A 1 288 ? 14.432 -4.038 -20.333 1.00 79.00 288 LEU A O 1
ATOM 2307 N N . GLN A 1 289 ? 16.584 -4.177 -20.910 1.00 84.94 289 GLN A N 1
ATOM 2308 C CA . GLN A 1 289 ? 17.041 -4.268 -19.515 1.00 84.94 289 GLN A CA 1
ATOM 2309 C C . GLN A 1 289 ? 16.936 -2.909 -18.817 1.00 84.94 289 GLN A C 1
ATOM 2311 O O . GLN A 1 289 ? 16.653 -2.838 -17.626 1.00 84.94 289 GLN A O 1
ATOM 2316 N N . PHE A 1 290 ? 17.113 -1.814 -19.552 1.00 88.38 290 PHE A N 1
ATOM 2317 C CA . PHE A 1 290 ? 16.854 -0.479 -19.036 1.00 88.38 290 PHE A CA 1
ATOM 2318 C C . PHE A 1 290 ? 15.361 -0.265 -18.730 1.00 88.38 290 PHE A C 1
ATOM 2320 O O . PHE A 1 290 ? 15.038 0.261 -17.669 1.00 88.38 290 PHE A O 1
ATOM 2327 N N . MET A 1 291 ? 14.444 -0.759 -19.571 1.00 87.25 291 MET A N 1
ATOM 2328 C CA . MET A 1 291 ? 13.007 -0.804 -19.258 1.00 87.25 291 MET A CA 1
ATOM 2329 C C . MET A 1 291 ? 12.718 -1.609 -17.990 1.00 87.25 291 MET A C 1
ATOM 2331 O O . MET A 1 291 ? 11.979 -1.138 -17.131 1.00 87.25 291 MET A O 1
ATOM 2335 N N . GLN A 1 292 ? 13.330 -2.790 -17.835 1.00 86.56 292 GLN A N 1
ATOM 2336 C CA . GLN A 1 292 ? 13.193 -3.587 -16.610 1.00 86.56 292 GLN A CA 1
ATOM 2337 C C . GLN A 1 292 ? 13.629 -2.807 -15.375 1.00 86.56 292 GLN A C 1
ATOM 2339 O O . GLN A 1 292 ? 12.948 -2.855 -14.356 1.00 86.56 292 GLN A O 1
ATOM 2344 N N . TYR A 1 293 ? 14.740 -2.072 -15.462 1.00 92.56 293 TYR A N 1
ATOM 2345 C CA . TYR A 1 293 ? 15.151 -1.169 -14.396 1.00 92.56 293 TYR A CA 1
ATOM 2346 C C . TYR A 1 293 ? 14.082 -0.097 -14.135 1.00 92.56 293 TYR A C 1
ATOM 2348 O O . TYR A 1 293 ? 13.653 0.059 -12.994 1.00 92.56 293 TYR A O 1
ATOM 2356 N N . LEU A 1 294 ? 13.627 0.614 -15.173 1.00 93.56 294 LEU A N 1
ATOM 2357 C CA . LEU A 1 294 ? 12.677 1.718 -15.028 1.00 93.56 294 LEU A CA 1
ATOM 2358 C C . LEU A 1 294 ? 11.342 1.285 -14.415 1.00 93.56 294 LEU A C 1
ATOM 2360 O O . LEU A 1 294 ? 10.774 2.056 -13.643 1.00 93.56 294 LEU A O 1
ATOM 2364 N N . PHE A 1 295 ? 10.872 0.075 -14.724 1.00 91.88 295 PHE A N 1
ATOM 2365 C CA . PHE A 1 295 ? 9.606 -0.487 -14.237 1.00 91.88 295 PHE A CA 1
ATOM 2366 C C . PHE A 1 295 ? 9.769 -1.391 -13.008 1.00 91.88 295 PHE A C 1
ATOM 2368 O O . PHE A 1 295 ? 8.847 -2.103 -12.619 1.00 91.88 295 PHE A O 1
ATOM 2375 N N . SER A 1 296 ? 10.952 -1.399 -12.393 1.00 90.25 296 SER A N 1
ATOM 2376 C CA . SER A 1 296 ? 11.215 -2.204 -11.206 1.00 90.25 296 SER A CA 1
ATOM 2377 C C . SER A 1 296 ? 10.787 -1.459 -9.947 1.00 90.25 296 SER A C 1
ATOM 2379 O O . SER A 1 296 ? 11.364 -0.429 -9.598 1.00 90.25 296 SER A O 1
ATOM 2381 N N . GLU A 1 297 ? 9.842 -2.022 -9.198 1.00 89.81 297 GLU A N 1
ATOM 2382 C CA . GLU A 1 297 ? 9.560 -1.578 -7.828 1.00 89.81 297 GLU A CA 1
ATOM 2383 C C . GLU A 1 297 ? 10.787 -1.760 -6.914 1.00 89.81 297 GLU A C 1
ATOM 2385 O O . GLU A 1 297 ? 11.081 -0.905 -6.084 1.00 89.81 297 GLU A O 1
ATOM 2390 N N . GLU A 1 298 ? 11.569 -2.822 -7.122 1.00 87.69 298 GLU A N 1
ATOM 2391 C CA . GLU A 1 298 ? 12.764 -3.116 -6.322 1.00 87.69 298 GLU A CA 1
ATOM 2392 C C . GLU A 1 298 ? 13.910 -2.130 -6.552 1.00 87.69 298 GLU A C 1
ATOM 2394 O O . GLU A 1 298 ? 14.608 -1.752 -5.612 1.00 87.69 298 GLU A O 1
ATOM 2399 N N . HIS A 1 299 ? 14.129 -1.709 -7.795 1.00 88.81 299 HIS A N 1
ATOM 2400 C CA . HIS A 1 299 ? 15.300 -0.907 -8.154 1.00 88.81 299 HIS A CA 1
ATOM 2401 C C . HIS A 1 299 ? 14.968 0.558 -8.450 1.00 88.81 299 HIS A C 1
ATOM 2403 O O . HIS A 1 299 ? 15.852 1.417 -8.364 1.00 88.81 299 HIS A O 1
ATOM 2409 N N . ASN A 1 300 ? 13.711 0.870 -8.770 1.00 95.31 300 ASN A N 1
ATOM 2410 C CA . ASN A 1 300 ? 13.300 2.188 -9.238 1.00 95.31 300 ASN A CA 1
ATOM 2411 C C . ASN A 1 300 ? 11.948 2.681 -8.685 1.00 95.31 300 ASN A C 1
ATOM 2413 O O . ASN A 1 300 ? 11.342 3.582 -9.265 1.00 95.31 300 ASN A O 1
ATOM 2417 N N . SER A 1 301 ? 11.483 2.159 -7.545 1.00 95.81 301 SER A N 1
ATOM 2418 C CA . SER A 1 301 ? 10.287 2.696 -6.880 1.00 95.81 301 SER A CA 1
ATOM 2419 C C . SER A 1 301 ? 10.411 4.185 -6.539 1.00 95.81 301 SER A C 1
ATOM 2421 O O . SER A 1 301 ? 11.489 4.681 -6.182 1.00 95.81 301 SER A O 1
ATOM 2423 N N . ALA A 1 302 ? 9.277 4.886 -6.599 1.00 96.94 302 ALA A N 1
ATOM 2424 C CA . ALA A 1 302 ? 9.115 6.260 -6.131 1.00 96.94 302 ALA A CA 1
ATOM 2425 C C . ALA A 1 302 ? 9.336 6.432 -4.623 1.00 96.94 302 ALA A C 1
ATOM 2427 O O . ALA A 1 302 ? 9.582 7.557 -4.190 1.00 96.94 302 ALA A O 1
ATOM 2428 N N . GLN A 1 303 ? 9.284 5.346 -3.848 1.00 94.69 303 GLN A N 1
ATOM 2429 C CA . GLN A 1 303 ? 9.545 5.322 -2.408 1.00 94.69 303 GLN A CA 1
ATOM 2430 C C . GLN A 1 303 ? 10.831 4.546 -2.102 1.00 94.69 303 GLN A C 1
ATOM 2432 O O . GLN A 1 303 ? 11.063 3.471 -2.651 1.00 94.69 303 GLN A O 1
ATOM 2437 N N . GLU A 1 304 ? 11.675 5.093 -1.227 1.00 91.00 304 GLU A N 1
ATOM 2438 C CA . GLU A 1 304 ? 13.014 4.563 -0.930 1.00 91.00 304 GLU A CA 1
ATOM 2439 C C . GLU A 1 304 ? 13.025 3.174 -0.286 1.00 91.00 304 GLU A C 1
ATOM 2441 O O . GLU A 1 304 ? 13.822 2.336 -0.703 1.00 91.00 304 GLU A O 1
ATOM 2446 N N . ASN A 1 305 ? 12.127 2.896 0.663 1.00 90.75 305 ASN A N 1
ATOM 2447 C CA . ASN A 1 305 ? 12.164 1.659 1.452 1.00 90.75 305 ASN A CA 1
ATOM 2448 C C . ASN A 1 305 ? 10.991 0.711 1.169 1.00 90.75 305 ASN A C 1
ATOM 2450 O O . ASN A 1 305 ? 10.686 -0.151 1.993 1.00 90.75 305 ASN A O 1
ATOM 2454 N N . ILE A 1 306 ? 10.330 0.832 0.011 1.00 88.25 306 ILE A N 1
ATOM 2455 C CA . ILE A 1 306 ? 9.107 0.060 -0.283 1.00 88.25 306 ILE A CA 1
ATOM 2456 C C . ILE A 1 306 ? 9.330 -1.462 -0.265 1.00 88.25 306 ILE A C 1
ATOM 2458 O O . ILE A 1 306 ? 8.422 -2.222 0.053 1.00 88.25 306 ILE A O 1
ATOM 2462 N N . THR A 1 307 ? 10.545 -1.919 -0.584 1.00 87.75 307 THR A N 1
ATOM 2463 C CA . THR A 1 307 ? 10.904 -3.345 -0.636 1.00 87.75 307 THR A CA 1
ATOM 2464 C C . THR A 1 307 ? 11.529 -3.871 0.651 1.00 87.75 307 THR A C 1
ATOM 2466 O O . THR A 1 307 ? 12.003 -5.014 0.691 1.00 87.75 307 THR A O 1
ATOM 2469 N N . ALA A 1 308 ? 11.565 -3.059 1.710 1.00 92.62 308 ALA A N 1
ATOM 2470 C CA . ALA A 1 308 ? 12.018 -3.513 3.010 1.00 92.62 308 ALA A CA 1
ATOM 2471 C C . ALA A 1 308 ? 11.128 -4.672 3.496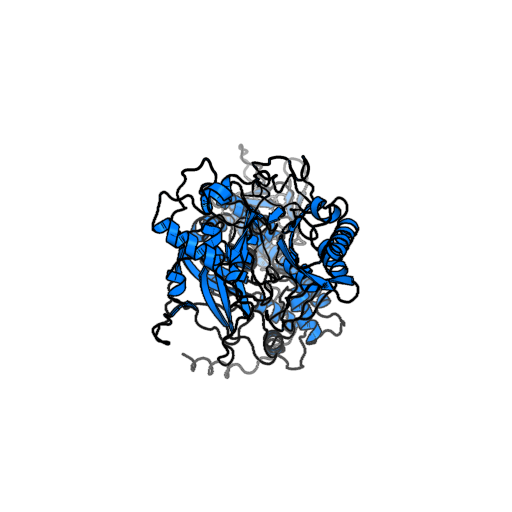 1.00 92.62 308 ALA A C 1
ATOM 2473 O O . ALA A 1 308 ? 9.903 -4.627 3.434 1.00 92.62 308 ALA A O 1
ATOM 2474 N N . LYS A 1 309 ? 11.765 -5.755 3.957 1.00 90.88 309 LYS A N 1
ATOM 2475 C CA . LYS A 1 309 ? 11.073 -6.997 4.358 1.00 90.88 309 LYS A CA 1
ATOM 2476 C C . LYS A 1 309 ? 10.713 -7.048 5.843 1.00 90.88 309 LYS A C 1
ATOM 2478 O O . LYS A 1 309 ? 10.033 -7.969 6.277 1.00 90.88 309 LYS A O 1
ATOM 2483 N N . ALA A 1 310 ? 11.218 -6.100 6.624 1.00 93.75 310 ALA A N 1
ATOM 2484 C CA . ALA A 1 310 ? 11.008 -5.999 8.062 1.00 93.75 310 ALA A CA 1
ATOM 2485 C C . ALA A 1 310 ? 10.909 -4.520 8.459 1.00 93.75 310 ALA A C 1
ATOM 2487 O O . ALA A 1 310 ? 11.471 -3.687 7.741 1.00 93.75 310 ALA A O 1
ATOM 2488 N N . PRO A 1 311 ? 10.216 -4.174 9.559 1.00 96.12 311 PRO A N 1
ATOM 2489 C CA . PRO A 1 311 ? 10.144 -2.796 10.044 1.00 96.12 311 PRO A CA 1
ATOM 2490 C C . PRO A 1 311 ? 11.541 -2.169 10.180 1.00 96.12 311 PRO A C 1
ATOM 2492 O O . PRO A 1 311 ? 12.446 -2.794 10.732 1.00 96.12 311 PRO A O 1
ATOM 2495 N N . TYR A 1 312 ? 11.708 -0.950 9.669 1.00 96.25 312 TYR A N 1
ATOM 2496 C CA . TYR A 1 312 ? 12.973 -0.203 9.652 1.00 96.25 312 TYR A CA 1
ATOM 2497 C C . TYR A 1 312 ? 12.923 1.104 10.455 1.00 96.25 312 TYR A C 1
ATOM 2499 O O . TYR A 1 312 ? 13.955 1.739 10.667 1.00 96.25 312 TYR A O 1
ATOM 2507 N N . HIS A 1 313 ? 11.746 1.522 10.921 1.00 96.94 313 HIS A N 1
ATOM 2508 C CA . HIS A 1 313 ? 11.644 2.547 11.956 1.00 96.94 313 HIS A CA 1
ATOM 2509 C C . HIS A 1 313 ? 12.062 1.980 13.318 1.00 96.94 313 HIS A C 1
ATOM 2511 O O . HIS A 1 313 ? 11.996 0.774 13.550 1.00 96.94 313 HIS A O 1
ATOM 2517 N N . ASP A 1 314 ? 12.449 2.857 14.246 1.00 97.50 314 ASP A N 1
ATOM 2518 C CA . ASP A 1 314 ? 12.640 2.467 15.642 1.00 97.50 314 ASP A CA 1
ATOM 2519 C C . ASP A 1 314 ? 11.303 1.966 16.207 1.00 97.50 314 ASP A C 1
ATOM 2521 O O . ASP A 1 314 ? 10.344 2.734 16.269 1.00 97.50 314 ASP A O 1
ATOM 2525 N N . MET A 1 315 ? 11.234 0.685 16.585 1.00 98.12 315 MET A N 1
ATOM 2526 C CA . MET A 1 315 ? 10.048 0.021 17.150 1.00 98.12 315 MET A CA 1
ATOM 2527 C C . MET A 1 315 ? 10.076 -0.052 18.689 1.00 98.12 315 MET A C 1
ATOM 2529 O O . MET A 1 315 ? 9.236 -0.729 19.278 1.00 98.12 315 MET A O 1
ATOM 2533 N N . THR A 1 316 ? 11.043 0.615 19.332 1.00 97.50 316 THR A N 1
ATOM 2534 C CA . THR A 1 316 ? 11.275 0.604 20.790 1.00 97.50 316 THR A CA 1
ATOM 2535 C C . THR A 1 316 ? 10.742 1.847 21.508 1.00 97.50 316 THR A C 1
ATOM 2537 O O . THR A 1 316 ? 10.842 1.946 22.728 1.00 97.50 316 THR A O 1
ATOM 2540 N N . GLN A 1 317 ? 10.139 2.793 20.784 1.00 96.44 317 GLN A N 1
ATOM 2541 C CA . GLN A 1 317 ? 9.490 3.954 21.392 1.00 96.44 317 GLN A CA 1
ATOM 2542 C C . GLN A 1 317 ? 8.128 3.571 21.987 1.00 96.44 317 GLN A C 1
ATOM 2544 O O . GLN A 1 317 ? 7.516 2.600 21.552 1.00 96.44 317 GLN A O 1
ATOM 2549 N N . SER A 1 318 ? 7.612 4.362 22.935 1.00 95.81 318 SER A N 1
ATOM 2550 C CA . SER A 1 318 ? 6.234 4.224 23.441 1.00 95.81 318 SER A CA 1
ATOM 2551 C C . SER A 1 318 ? 5.206 4.152 22.307 1.00 95.81 318 SER A C 1
ATOM 2553 O O . SER A 1 318 ? 5.296 4.908 21.334 1.00 95.81 318 SER A O 1
ATOM 2555 N N . LEU A 1 319 ? 4.176 3.309 22.463 1.00 96.94 319 LEU A N 1
ATOM 2556 C CA . LEU A 1 319 ? 3.044 3.207 21.531 1.00 96.94 319 LEU A CA 1
ATOM 2557 C C . LEU A 1 319 ? 2.405 4.560 21.177 1.00 96.94 319 LEU A C 1
ATOM 2559 O O . LEU A 1 319 ? 1.920 4.722 20.058 1.00 96.94 319 LEU A O 1
ATOM 2563 N N . SER A 1 320 ? 2.431 5.539 22.090 1.00 96.00 320 SER A N 1
ATOM 2564 C CA . SER A 1 320 ? 1.910 6.893 21.842 1.00 96.00 320 SER A CA 1
ATOM 2565 C C . SER A 1 320 ? 2.618 7.626 20.699 1.00 96.00 320 SER A C 1
ATOM 2567 O O . SER A 1 320 ? 2.050 8.559 20.137 1.00 96.00 320 SER A O 1
ATOM 2569 N N . LYS A 1 321 ? 3.817 7.184 20.304 1.00 96.88 321 LYS A N 1
ATOM 2570 C CA . LYS A 1 321 ? 4.636 7.809 19.257 1.00 96.88 321 LYS A CA 1
ATOM 2571 C C . LYS A 1 321 ? 4.445 7.197 17.869 1.00 96.88 321 LYS A C 1
ATOM 2573 O O . LYS A 1 321 ? 5.223 7.509 16.972 1.00 96.88 321 LYS A O 1
ATOM 2578 N N . TYR A 1 322 ? 3.445 6.344 17.653 1.00 98.44 322 TYR A N 1
ATOM 2579 C CA . TYR A 1 322 ? 3.188 5.728 16.347 1.00 98.44 322 TYR A CA 1
ATOM 2580 C C . TYR A 1 322 ? 1.805 6.086 15.824 1.00 98.44 322 TYR A C 1
ATOM 2582 O O . TYR A 1 322 ? 0.824 6.085 16.560 1.00 98.44 322 TYR A O 1
ATOM 2590 N N . TYR A 1 323 ? 1.712 6.324 14.522 1.00 98.69 323 TYR A N 1
ATOM 2591 C CA . TYR A 1 323 ? 0.455 6.170 13.804 1.00 98.69 323 TYR A CA 1
ATOM 2592 C C . TYR A 1 323 ? 0.154 4.679 13.649 1.00 98.69 323 TYR A C 1
ATOM 2594 O O . TYR A 1 323 ? 1.062 3.896 13.355 1.00 98.69 323 TYR A O 1
ATOM 2602 N N . ILE A 1 324 ? -1.107 4.296 13.845 1.00 98.88 324 ILE A N 1
ATOM 2603 C CA . ILE A 1 324 ? -1.564 2.905 13.872 1.00 98.88 324 ILE A CA 1
ATOM 2604 C C . ILE A 1 324 ? -2.672 2.732 12.836 1.00 98.88 324 ILE A C 1
ATOM 2606 O O . ILE A 1 324 ? -3.691 3.427 12.879 1.00 98.88 324 ILE A O 1
ATOM 2610 N N . ASN A 1 325 ? -2.491 1.790 11.913 1.00 98.88 325 ASN A N 1
ATOM 2611 C CA . ASN A 1 325 ? -3.445 1.548 10.836 1.00 98.88 325 ASN A CA 1
ATOM 2612 C C . ASN A 1 325 ? -4.763 1.008 11.405 1.00 98.88 325 ASN A C 1
ATOM 2614 O O . ASN A 1 325 ? -4.775 -0.055 12.030 1.00 98.88 325 ASN A O 1
ATOM 2618 N N . SER A 1 326 ? -5.860 1.744 11.233 1.00 98.88 326 SER A N 1
ATOM 2619 C CA . SER A 1 326 ? -7.070 1.547 12.035 1.00 98.88 326 SER A CA 1
ATOM 2620 C C . SER A 1 326 ? -8.332 1.499 11.180 1.00 98.88 326 SER A C 1
ATOM 2622 O O . SER A 1 326 ? -8.586 2.393 10.376 1.00 98.88 326 SER A O 1
ATOM 2624 N N . SER A 1 327 ? -9.156 0.477 11.396 1.00 98.75 327 SER A N 1
ATOM 2625 C CA . SER A 1 327 ? -10.454 0.298 10.746 1.00 98.75 327 SER A CA 1
ATOM 2626 C C . SER A 1 327 ? -11.598 0.679 11.697 1.00 98.75 327 SER A C 1
ATOM 2628 O O . SER A 1 327 ? -11.542 0.417 12.899 1.00 98.75 327 SER A O 1
ATOM 2630 N N . HIS A 1 328 ? -12.619 1.338 11.152 1.00 98.62 328 HIS A N 1
ATOM 2631 C CA . HIS A 1 328 ? -13.871 1.703 11.813 1.00 98.62 328 HIS A CA 1
ATOM 2632 C C . HIS A 1 328 ? -14.998 0.781 11.345 1.00 98.62 328 HIS A C 1
ATOM 2634 O O . HIS A 1 328 ? -15.049 0.454 10.157 1.00 98.62 328 HIS A O 1
ATOM 2640 N N . ASN A 1 329 ? -15.873 0.372 12.270 1.00 98.31 329 ASN A N 1
ATOM 2641 C CA . ASN A 1 329 ? -16.972 -0.573 12.055 1.00 98.31 329 ASN A CA 1
ATOM 2642 C C . ASN A 1 329 ? -16.563 -1.731 11.143 1.00 98.31 329 ASN A C 1
ATOM 2644 O O . ASN A 1 329 ? -17.198 -2.001 10.125 1.00 98.31 329 ASN A O 1
ATOM 2648 N N . THR A 1 330 ? -15.450 -2.384 11.497 1.00 98.56 330 THR A N 1
ATOM 2649 C CA . THR A 1 330 ? -14.728 -3.312 10.615 1.00 98.56 330 THR A CA 1
ATOM 2650 C C . THR A 1 330 ? -15.606 -4.437 10.085 1.00 98.56 330 THR A C 1
ATOM 2652 O O . THR A 1 330 ? -15.371 -4.903 8.984 1.00 98.56 330 THR A O 1
ATOM 2655 N N . TYR A 1 331 ? -16.621 -4.857 10.836 1.00 98.06 331 TYR A N 1
ATOM 2656 C CA . TYR A 1 331 ? -17.556 -5.905 10.438 1.00 98.06 331 TYR A CA 1
ATOM 2657 C C . TYR A 1 331 ? -18.434 -5.531 9.230 1.00 98.06 331 TYR A C 1
ATOM 2659 O O . TYR A 1 331 ? -18.948 -6.429 8.571 1.00 98.06 331 TYR A O 1
ATOM 2667 N N . LEU A 1 332 ? -18.619 -4.244 8.914 1.00 97.12 332 LEU A N 1
ATOM 2668 C CA . LEU A 1 332 ? -19.515 -3.805 7.844 1.00 97.12 332 LEU A CA 1
ATOM 2669 C C . LEU A 1 332 ? -18.877 -3.917 6.457 1.00 97.12 332 LEU A C 1
ATOM 2671 O O . LEU A 1 332 ? -17.849 -3.309 6.163 1.00 97.12 332 LEU A O 1
ATOM 2675 N N . SER A 1 333 ? -19.574 -4.599 5.552 1.00 93.50 333 SER A N 1
ATOM 2676 C CA . SER A 1 333 ? -19.203 -4.711 4.133 1.00 93.50 333 SER A CA 1
ATOM 2677 C C . SER A 1 333 ? -19.691 -3.544 3.262 1.00 93.50 333 SER A C 1
ATOM 2679 O O . SER A 1 333 ? -19.274 -3.408 2.113 1.00 93.50 333 SER A O 1
ATOM 2681 N N . GLY A 1 334 ? -20.560 -2.677 3.793 1.00 91.56 334 GLY A N 1
ATOM 2682 C CA . GLY A 1 334 ? -21.202 -1.617 3.016 1.00 91.56 334 GLY A CA 1
ATOM 2683 C C . GLY A 1 334 ? -21.720 -0.451 3.855 1.00 91.56 334 GLY A C 1
ATOM 2684 O O . GLY A 1 334 ? -20.993 0.115 4.674 1.00 91.56 334 GLY A O 1
ATOM 2685 N N . ASN A 1 335 ? -22.969 -0.060 3.591 1.00 92.31 335 ASN A N 1
ATOM 2686 C CA . ASN A 1 335 ? -23.669 1.081 4.190 1.00 92.31 335 ASN A CA 1
ATOM 2687 C C . ASN A 1 335 ? -23.834 0.945 5.718 1.00 92.31 335 ASN A C 1
ATOM 2689 O O . ASN A 1 335 ? -24.099 -0.148 6.207 1.00 92.31 335 ASN A O 1
ATOM 2693 N N . GLN A 1 336 ? -23.768 2.054 6.463 1.00 92.38 336 GLN A N 1
ATOM 2694 C CA . GLN A 1 336 ? -23.859 2.031 7.931 1.00 92.38 336 GLN A CA 1
ATOM 2695 C C . GLN A 1 336 ? -25.235 1.601 8.462 1.00 92.38 336 GLN A C 1
ATOM 2697 O O . GLN A 1 336 ? -25.326 1.117 9.578 1.00 92.38 336 GLN A O 1
ATOM 2702 N N . LEU A 1 337 ? -26.326 1.785 7.716 1.00 86.69 337 LEU A N 1
ATOM 2703 C CA . LEU A 1 337 ? -27.687 1.513 8.202 1.00 86.69 337 LEU A CA 1
ATOM 2704 C C . LEU A 1 337 ? -28.261 0.179 7.721 1.00 86.69 337 LEU A C 1
ATOM 2706 O O . LEU A 1 337 ? -29.204 -0.328 8.321 1.00 86.69 337 LEU A O 1
ATOM 2710 N N . THR A 1 338 ? -27.747 -0.338 6.606 1.00 87.94 338 THR A N 1
ATOM 2711 C CA . THR A 1 338 ? -28.344 -1.462 5.860 1.00 87.94 338 THR A CA 1
ATOM 2712 C C . THR A 1 338 ? -27.317 -2.468 5.344 1.00 87.94 338 THR A C 1
ATOM 2714 O O . THR A 1 338 ? -27.705 -3.463 4.746 1.00 87.94 338 THR A O 1
ATOM 2717 N N . GLY A 1 339 ? -26.017 -2.204 5.516 1.00 86.69 339 GLY A N 1
ATOM 2718 C CA . GLY A 1 339 ? -24.960 -3.097 5.053 1.00 86.69 339 GLY A CA 1
ATOM 2719 C C . GLY A 1 339 ? -24.873 -4.377 5.881 1.00 86.69 339 GLY A C 1
ATOM 2720 O O . GLY A 1 339 ? -25.196 -4.389 7.068 1.00 86.69 339 GLY A O 1
ATOM 2721 N N . ASP A 1 340 ? -24.392 -5.445 5.254 1.00 93.62 340 ASP A N 1
ATOM 2722 C CA . ASP A 1 340 ? -24.193 -6.716 5.939 1.00 93.62 340 ASP A CA 1
ATOM 2723 C C . ASP A 1 340 ? -22.957 -6.674 6.843 1.00 93.62 340 ASP A C 1
ATOM 2725 O O . ASP A 1 340 ? -21.898 -6.166 6.445 1.00 93.62 340 ASP A O 1
ATOM 2729 N N . ALA A 1 341 ? -23.088 -7.264 8.031 1.00 95.75 341 ALA A N 1
ATOM 2730 C CA . ALA A 1 341 ? -21.966 -7.676 8.854 1.00 95.75 341 ALA A CA 1
ATOM 2731 C C . ALA A 1 341 ? -21.370 -8.983 8.292 1.00 95.75 341 ALA A C 1
ATOM 2733 O O . ALA A 1 341 ? -22.081 -9.976 8.136 1.00 95.75 341 ALA A O 1
ATOM 2734 N N . ASP A 1 342 ? -20.070 -9.000 7.991 1.00 96.75 342 ASP A N 1
ATOM 2735 C CA . ASP A 1 342 ? -19.370 -10.161 7.425 1.00 96.75 342 ASP A CA 1
ATOM 2736 C C . ASP A 1 342 ? -18.022 -10.383 8.130 1.00 96.75 342 ASP A C 1
ATOM 2738 O O . ASP A 1 342 ? -17.194 -9.478 8.254 1.00 96.75 342 ASP A O 1
ATOM 2742 N N . LEU A 1 343 ? -17.782 -11.627 8.555 1.00 97.06 343 LEU A N 1
ATOM 2743 C CA . LEU A 1 343 ? -16.528 -12.074 9.166 1.00 97.06 343 LEU A CA 1
ATOM 2744 C C . LEU A 1 343 ? -15.314 -11.757 8.282 1.00 97.06 343 LEU A C 1
ATOM 2746 O O . LEU A 1 343 ? -14.275 -11.322 8.782 1.00 97.06 343 LEU A O 1
ATOM 2750 N N . LYS A 1 344 ? -15.449 -11.901 6.958 1.00 96.44 344 LYS A N 1
ATOM 2751 C CA . LYS A 1 344 ? -14.353 -11.690 5.999 1.00 96.44 344 LYS A CA 1
ATOM 2752 C C . LYS A 1 344 ? -13.808 -10.268 6.022 1.00 96.44 344 LYS A C 1
ATOM 2754 O O . LYS A 1 344 ? -12.665 -10.052 5.617 1.00 96.44 344 LYS A O 1
ATOM 2759 N N . MET A 1 345 ? -14.586 -9.301 6.507 1.00 97.75 345 MET A N 1
ATOM 2760 C CA . MET A 1 345 ? -14.140 -7.916 6.584 1.00 97.75 345 MET A CA 1
ATOM 2761 C C . MET A 1 345 ? -13.003 -7.719 7.594 1.00 97.75 345 MET A C 1
ATOM 2763 O O . MET A 1 345 ? -12.142 -6.866 7.376 1.00 97.75 345 MET A O 1
ATOM 2767 N N . TYR A 1 346 ? -12.906 -8.564 8.628 1.00 98.62 346 TYR A N 1
ATOM 2768 C CA . TYR A 1 346 ? -11.748 -8.575 9.526 1.00 98.62 346 TYR A CA 1
ATOM 2769 C C . TYR A 1 346 ? -10.473 -9.010 8.800 1.00 98.62 346 TYR A C 1
ATOM 2771 O O . TYR A 1 346 ? -9.461 -8.309 8.866 1.00 98.62 346 TYR A O 1
ATOM 2779 N N . GLY A 1 347 ? -10.529 -10.117 8.051 1.00 97.88 347 GLY A N 1
ATOM 2780 C CA . GLY A 1 347 ? -9.415 -10.564 7.213 1.00 97.88 347 GLY A CA 1
ATOM 2781 C C . GLY A 1 347 ? -9.026 -9.508 6.178 1.00 97.88 347 GLY A C 1
ATOM 2782 O O . GLY A 1 347 ? -7.854 -9.149 6.068 1.00 97.88 347 GLY A O 1
ATOM 2783 N N . ARG A 1 348 ? -10.019 -8.908 5.508 1.00 96.38 348 ARG A N 1
ATOM 2784 C CA . ARG A 1 348 ? -9.822 -7.820 4.541 1.00 96.38 348 ARG A CA 1
ATOM 2785 C C . ARG A 1 348 ? -9.105 -6.614 5.149 1.00 96.38 348 ARG A C 1
ATOM 2787 O O . ARG A 1 348 ? -8.200 -6.067 4.521 1.00 96.38 348 ARG A O 1
ATOM 2794 N N . ALA A 1 349 ? -9.491 -6.189 6.351 1.00 98.25 349 ALA A N 1
ATOM 2795 C CA . ALA A 1 349 ? -8.839 -5.071 7.023 1.00 98.25 349 ALA A CA 1
ATOM 2796 C C . ALA A 1 349 ? -7.371 -5.382 7.341 1.00 98.25 349 ALA A C 1
ATOM 2798 O O . ALA A 1 349 ? -6.498 -4.538 7.135 1.00 98.25 349 ALA A O 1
ATOM 2799 N N . VAL A 1 350 ? -7.085 -6.611 7.778 1.00 98.25 350 VAL A N 1
ATOM 2800 C CA . VAL A 1 350 ? -5.721 -7.077 8.057 1.00 98.25 350 VAL A CA 1
ATOM 2801 C C . VAL A 1 350 ? -4.872 -7.187 6.787 1.00 98.25 350 VAL A C 1
ATOM 2803 O O . VAL A 1 350 ? -3.710 -6.789 6.817 1.00 98.25 350 VAL A O 1
ATOM 2806 N N . GLU A 1 351 ? -5.430 -7.651 5.667 1.00 96.44 351 GLU A N 1
ATOM 2807 C CA . GLU A 1 351 ? -4.756 -7.635 4.356 1.00 96.44 351 GLU A CA 1
ATOM 2808 C C . GLU A 1 351 ? -4.365 -6.220 3.911 1.00 96.44 351 GLU A C 1
ATOM 2810 O O . GLU A 1 351 ? -3.347 -6.041 3.252 1.00 96.44 351 GLU A O 1
ATOM 2815 N N . LEU A 1 352 ? -5.157 -5.211 4.285 1.00 96.81 352 LEU A N 1
ATOM 2816 C CA . LEU A 1 352 ? -4.856 -3.791 4.071 1.00 96.81 352 LEU A CA 1
ATOM 2817 C C . LEU A 1 352 ? -3.941 -3.191 5.159 1.00 96.81 352 LEU A C 1
ATOM 2819 O O . LEU A 1 352 ? -3.776 -1.972 5.243 1.00 96.81 352 LEU A O 1
ATOM 2823 N N . GLY A 1 353 ? -3.354 -4.036 6.010 1.00 97.56 353 GLY A N 1
ATOM 2824 C CA . GLY A 1 353 ? -2.375 -3.667 7.027 1.00 97.56 353 GLY A CA 1
ATOM 2825 C C . GLY A 1 353 ? -2.962 -3.160 8.346 1.00 97.56 353 GLY A C 1
ATOM 2826 O O . GLY A 1 353 ? -2.197 -2.672 9.179 1.00 97.56 353 GLY A O 1
ATOM 2827 N N . ALA A 1 354 ? -4.282 -3.230 8.570 1.00 98.56 354 ALA A N 1
ATOM 2828 C CA . ALA A 1 354 ? -4.894 -2.744 9.810 1.00 98.56 354 ALA A CA 1
ATOM 2829 C C . ALA A 1 354 ? -4.327 -3.480 11.027 1.00 98.56 354 ALA A C 1
ATOM 2831 O O . ALA A 1 354 ? -4.199 -4.707 11.012 1.00 98.56 354 ALA A O 1
ATOM 2832 N N . ARG A 1 355 ? -4.005 -2.727 12.081 1.00 98.81 355 ARG A N 1
ATOM 2833 C CA . ARG A 1 355 ? -3.567 -3.193 13.409 1.00 98.81 355 ARG A CA 1
ATOM 2834 C C . ARG A 1 355 ? -4.551 -2.817 14.513 1.00 98.81 355 ARG A C 1
ATOM 2836 O O . ARG A 1 355 ? -4.345 -3.201 15.654 1.00 98.81 355 ARG A O 1
ATOM 2843 N N . CYS A 1 356 ? -5.613 -2.089 14.183 1.00 98.88 356 CYS A N 1
ATOM 2844 C CA . CYS A 1 356 ? -6.741 -1.819 15.063 1.00 98.88 356 CYS A CA 1
ATOM 2845 C C . CYS A 1 356 ? -8.042 -2.089 14.300 1.00 98.88 356 CYS A C 1
ATOM 2847 O O . CYS A 1 356 ? -8.249 -1.521 13.226 1.00 98.88 356 CYS A O 1
ATOM 2849 N N . VAL A 1 357 ? -8.896 -2.957 14.840 1.00 98.88 357 VAL A N 1
ATOM 2850 C CA . VAL A 1 357 ? -10.212 -3.294 14.271 1.00 98.88 357 VAL A CA 1
ATOM 2851 C C . VAL A 1 357 ? -11.306 -3.089 15.308 1.00 98.88 357 VAL A C 1
ATOM 2853 O O . VAL A 1 357 ? -11.056 -3.188 16.511 1.00 98.88 357 VAL A O 1
ATOM 2856 N N . GLU A 1 358 ? -12.514 -2.794 14.846 1.00 98.81 358 GLU A N 1
ATOM 2857 C CA . GLU A 1 358 ? -13.657 -2.480 15.702 1.00 98.81 358 GLU A CA 1
ATOM 2858 C C . GLU A 1 358 ? -14.667 -3.628 15.778 1.00 98.81 358 GLU A C 1
ATOM 2860 O O . GLU A 1 358 ? -14.933 -4.328 14.794 1.00 98.81 358 GLU A O 1
ATOM 2865 N N . LEU A 1 359 ? -15.215 -3.825 16.977 1.00 98.69 359 LEU A N 1
ATOM 2866 C CA . LEU A 1 359 ? -16.272 -4.779 17.274 1.00 98.69 359 LEU A CA 1
ATOM 2867 C C . LEU A 1 359 ? -17.340 -4.057 18.103 1.00 98.69 359 LEU A C 1
ATOM 2869 O O . LEU A 1 359 ? -17.100 -3.737 19.270 1.00 98.69 359 LEU A O 1
ATOM 2873 N N . ASP A 1 360 ? -18.515 -3.843 17.518 1.00 98.50 360 ASP A N 1
ATOM 2874 C CA . ASP A 1 360 ? -19.671 -3.295 18.229 1.00 98.50 360 ASP A CA 1
ATOM 2875 C C . ASP A 1 360 ? -20.465 -4.452 18.808 1.00 98.50 360 ASP A C 1
ATOM 2877 O O . ASP A 1 360 ? -21.211 -5.124 18.096 1.00 98.50 360 ASP A O 1
ATOM 2881 N N . VAL A 1 361 ? -20.245 -4.739 20.089 1.00 98.50 361 VAL A N 1
ATOM 2882 C CA . VAL A 1 361 ? -20.706 -5.984 20.699 1.00 98.50 361 VAL A CA 1
ATOM 2883 C C . VAL A 1 361 ? -21.979 -5.742 21.497 1.00 98.50 361 VAL A C 1
ATOM 2885 O O . VAL A 1 361 ? -22.001 -4.937 22.431 1.00 98.50 361 VAL A O 1
ATOM 2888 N N . TRP A 1 362 ? -23.029 -6.473 21.132 1.00 98.31 362 TRP A N 1
ATOM 2889 C CA . TRP A 1 362 ? -24.375 -6.374 21.688 1.00 98.31 362 TRP A CA 1
ATOM 2890 C C . TRP A 1 362 ? -24.824 -7.699 22.299 1.00 98.31 362 TRP A C 1
ATOM 2892 O O . TRP A 1 362 ? -24.321 -8.773 21.961 1.00 98.31 362 TRP A O 1
ATOM 2902 N N . ASP A 1 363 ? -25.806 -7.617 23.197 1.00 98.25 363 ASP A N 1
ATOM 2903 C CA . ASP A 1 363 ? -26.451 -8.802 23.755 1.00 98.25 363 ASP A CA 1
ATOM 2904 C C . ASP A 1 363 ? -27.192 -9.585 22.665 1.00 98.25 363 ASP A C 1
ATOM 2906 O O . ASP A 1 363 ? -28.122 -9.073 22.039 1.00 98.25 363 ASP A O 1
ATOM 2910 N N . GLY A 1 364 ? -26.832 -10.853 22.474 1.00 96.69 364 GLY A N 1
ATOM 2911 C CA . GLY A 1 364 ? -27.578 -11.742 21.591 1.00 96.69 364 GLY A CA 1
ATOM 2912 C C . GLY A 1 364 ? -28.802 -12.330 22.285 1.00 96.69 364 GLY A C 1
ATOM 2913 O O . GLY A 1 364 ? -28.800 -12.614 23.487 1.00 96.69 364 GLY A O 1
ATOM 2914 N N . LYS A 1 365 ? -29.862 -12.565 21.507 1.00 93.19 365 LYS A N 1
ATOM 2915 C CA . LYS A 1 365 ? -31.157 -13.070 22.007 1.00 93.19 365 LYS A CA 1
ATOM 2916 C C . LYS A 1 365 ? -31.077 -14.477 22.601 1.00 93.19 365 LYS A C 1
ATOM 2918 O O . LYS A 1 365 ? -31.865 -14.815 23.477 1.00 93.19 365 LYS A O 1
ATOM 2923 N N . LEU A 1 366 ? -30.125 -15.283 22.132 1.00 92.00 366 LEU A N 1
ATOM 2924 C CA . LEU A 1 366 ? -29.863 -16.637 22.632 1.00 92.00 366 LEU A CA 1
ATOM 2925 C C . LEU A 1 366 ? -28.865 -16.651 23.803 1.00 92.00 366 LEU A C 1
ATOM 2927 O O . LEU A 1 366 ? -28.450 -17.711 24.261 1.00 92.00 366 LEU A O 1
ATOM 2931 N N . GLY A 1 367 ? -28.492 -15.471 24.307 1.00 93.62 367 GLY A N 1
ATOM 2932 C CA . GLY A 1 367 ? -27.604 -15.301 25.448 1.00 93.62 367 GLY A CA 1
ATOM 2933 C C . GLY A 1 367 ? -26.116 -15.312 25.109 1.00 93.62 367 GLY A C 1
ATOM 2934 O O . GLY A 1 367 ? -25.323 -15.222 26.042 1.00 93.62 367 GLY A O 1
ATOM 2935 N N . ASP A 1 368 ? -25.728 -15.445 23.839 1.00 96.12 368 ASP A N 1
ATOM 2936 C CA . ASP A 1 368 ? -24.341 -15.311 23.375 1.00 96.12 368 ASP A CA 1
ATOM 2937 C C . ASP A 1 368 ? -24.127 -13.946 22.702 1.00 96.12 368 ASP A C 1
ATOM 2939 O O . ASP A 1 368 ? -24.993 -13.539 21.925 1.00 96.12 368 ASP A O 1
ATOM 2943 N N . PRO A 1 369 ? -23.001 -13.246 22.947 1.00 98.12 369 PRO A N 1
ATOM 2944 C CA . PRO A 1 369 ? -22.760 -11.930 22.360 1.00 98.12 369 PRO A CA 1
ATOM 2945 C C . PRO A 1 369 ? -22.681 -11.954 20.828 1.00 98.12 369 PRO A C 1
ATOM 2947 O O . PRO A 1 369 ? -22.095 -12.861 20.224 1.00 98.12 369 PRO A O 1
ATOM 2950 N N . ILE A 1 370 ? -23.203 -10.900 20.209 1.00 98.31 370 ILE A N 1
ATOM 2951 C CA . ILE A 1 370 ? -23.215 -10.689 18.756 1.00 98.31 370 ILE A CA 1
ATOM 2952 C C . ILE A 1 370 ? -22.517 -9.380 18.389 1.00 98.31 370 ILE A C 1
ATOM 2954 O O . ILE A 1 370 ? -22.318 -8.517 19.242 1.00 98.31 370 ILE A O 1
ATOM 2958 N N . ILE A 1 371 ? -22.169 -9.222 17.115 1.00 98.50 371 ILE A N 1
ATOM 2959 C CA . ILE A 1 371 ? -21.642 -7.981 16.545 1.00 98.50 371 ILE A CA 1
ATOM 2960 C C . ILE A 1 371 ? -22.624 -7.459 15.503 1.00 98.50 371 ILE A C 1
ATOM 2962 O O . ILE A 1 371 ? -23.022 -8.204 14.605 1.00 98.50 371 ILE A O 1
ATOM 2966 N N . THR A 1 372 ? -23.012 -6.193 15.634 1.00 96.94 372 THR A N 1
ATOM 2967 C CA . THR A 1 372 ? -23.922 -5.497 14.714 1.00 96.94 372 THR A CA 1
ATOM 2968 C C . THR A 1 372 ? -23.870 -3.987 14.958 1.00 96.94 372 THR A C 1
ATOM 2970 O O . THR A 1 372 ? -23.442 -3.545 16.028 1.00 96.94 372 THR A O 1
ATOM 2973 N N . HIS A 1 373 ? -24.363 -3.189 14.008 1.00 93.69 373 HIS A N 1
ATOM 2974 C CA . HIS A 1 373 ? -24.566 -1.764 14.241 1.00 93.69 373 HIS A CA 1
ATOM 2975 C C . HIS A 1 373 ? -25.950 -1.563 14.871 1.00 93.69 373 HIS A C 1
ATOM 2977 O O . HIS A 1 373 ? -26.984 -1.645 14.203 1.00 93.69 373 HIS A O 1
ATOM 2983 N N . GLY A 1 374 ? -25.987 -1.357 16.186 1.00 88.06 374 GLY A N 1
ATOM 2984 C CA . GLY A 1 374 ? -27.233 -1.365 16.953 1.00 88.06 374 GLY A CA 1
ATOM 2985 C C . GLY A 1 374 ? -28.274 -0.353 16.471 1.00 88.06 374 GLY A C 1
ATOM 2986 O O . GLY A 1 374 ? -27.954 0.728 15.985 1.00 88.06 374 GLY A O 1
ATOM 2987 N N . HIS A 1 375 ? -29.550 -0.709 16.637 1.00 88.94 375 HIS A N 1
ATOM 2988 C CA . HIS A 1 375 ? -30.701 0.104 16.215 1.00 88.94 375 HIS A CA 1
ATOM 2989 C C . HIS A 1 375 ? -30.744 0.430 14.709 1.00 88.94 375 HIS A C 1
ATOM 2991 O O . HIS A 1 375 ? -31.387 1.399 14.303 1.00 88.94 375 HIS A O 1
ATOM 2997 N N . THR A 1 376 ? -30.106 -0.397 13.876 1.00 89.94 376 THR A N 1
ATOM 2998 C CA . THR A 1 376 ? -30.162 -0.306 12.410 1.00 89.94 376 THR A CA 1
ATOM 2999 C C . THR A 1 376 ? -30.733 -1.583 11.782 1.00 89.94 376 THR A C 1
ATOM 3001 O O . THR A 1 376 ? -31.216 -2.466 12.491 1.00 89.94 376 THR A O 1
ATOM 3004 N N . LEU A 1 377 ? -30.722 -1.666 10.447 1.00 88.00 377 LEU A N 1
ATOM 3005 C CA . LEU A 1 377 ? -31.134 -2.844 9.674 1.00 88.00 377 LEU A CA 1
ATOM 3006 C C . LEU A 1 377 ? -29.935 -3.701 9.234 1.00 88.00 377 LEU A C 1
ATOM 3008 O O . LEU A 1 377 ? -30.084 -4.542 8.350 1.00 88.00 377 LEU A O 1
ATOM 3012 N N . THR A 1 378 ? -28.751 -3.462 9.800 1.00 89.94 378 THR A N 1
ATOM 3013 C CA . THR A 1 378 ? -27.564 -4.280 9.525 1.00 89.94 378 THR A CA 1
ATOM 3014 C C . THR A 1 378 ? -27.748 -5.697 10.071 1.00 89.94 378 THR A C 1
ATOM 3016 O O . THR A 1 378 ? -28.456 -5.916 11.058 1.00 89.94 378 THR A O 1
ATOM 3019 N N . SER A 1 379 ? -27.140 -6.680 9.406 1.00 93.50 379 SER A N 1
ATOM 3020 C CA . SER A 1 379 ? -27.151 -8.063 9.886 1.00 93.50 379 SER A CA 1
ATOM 3021 C C . SER A 1 379 ? -26.256 -8.240 11.122 1.00 93.50 379 SER A C 1
ATOM 3023 O O . SER A 1 379 ? -25.536 -7.328 11.540 1.00 93.50 379 SER A O 1
ATOM 3025 N N . GLU A 1 380 ? -26.336 -9.413 11.749 1.00 95.69 380 GLU A N 1
ATOM 3026 C CA . GLU A 1 380 ? -25.574 -9.758 12.950 1.00 95.69 380 GLU A CA 1
ATOM 3027 C C . GLU A 1 380 ? -24.658 -10.961 12.700 1.00 95.69 380 GLU A C 1
ATOM 3029 O O . GLU A 1 380 ? -25.019 -11.902 11.991 1.00 95.69 380 GLU A O 1
ATOM 3034 N N . ILE A 1 381 ? -23.473 -10.942 13.311 1.00 97.75 381 ILE A N 1
ATOM 3035 C CA . ILE A 1 381 ? -22.524 -12.065 13.315 1.00 97.75 381 ILE A CA 1
ATOM 3036 C C . ILE A 1 381 ? -22.169 -12.455 14.752 1.00 97.75 381 ILE A C 1
ATOM 3038 O O . ILE A 1 381 ? -22.219 -11.636 15.668 1.00 97.75 381 ILE A O 1
ATOM 3042 N N . SER A 1 382 ? -21.792 -13.717 14.967 1.00 98.12 382 SER A N 1
ATOM 3043 C CA . SER A 1 382 ? -21.352 -14.185 16.287 1.00 98.12 382 SER A CA 1
ATOM 3044 C C . SER A 1 382 ? -20.019 -13.548 16.683 1.00 98.12 382 SER A C 1
ATOM 3046 O O . SER A 1 382 ? -19.060 -13.585 15.905 1.00 98.12 382 SER A O 1
ATOM 3048 N N . LEU A 1 383 ? -19.918 -13.060 17.926 1.00 98.44 383 LEU A N 1
ATOM 3049 C CA . LEU A 1 383 ? -18.641 -12.620 18.490 1.00 98.44 383 LEU A CA 1
ATOM 3050 C C . LEU A 1 383 ? -17.598 -13.745 18.456 1.00 98.44 383 LEU A C 1
ATOM 3052 O O . LEU A 1 383 ? -16.450 -13.497 18.099 1.00 98.44 383 LEU A O 1
ATOM 3056 N N . ALA A 1 384 ? -17.988 -14.972 18.818 1.00 98.06 384 ALA A N 1
ATOM 3057 C CA . ALA A 1 384 ? -17.075 -16.112 18.897 1.00 98.06 384 ALA A CA 1
ATOM 3058 C C . ALA A 1 384 ? -16.438 -16.422 17.532 1.00 98.06 384 ALA A C 1
ATOM 3060 O O . ALA A 1 384 ? -15.228 -16.620 17.437 1.00 98.06 384 ALA A O 1
ATOM 3061 N N . SER A 1 385 ? -17.234 -16.392 16.460 1.00 98.31 385 SER A N 1
ATOM 3062 C CA . SER A 1 385 ? -16.722 -16.563 15.097 1.00 98.31 385 SER A CA 1
ATOM 3063 C C . SER A 1 385 ? -15.834 -15.393 14.667 1.00 98.31 385 SER A C 1
ATOM 3065 O O . SER A 1 385 ? -14.794 -15.613 14.051 1.00 98.31 385 SER A O 1
ATOM 3067 N N . ALA A 1 386 ? -16.196 -14.157 15.024 1.00 98.56 386 ALA A N 1
ATOM 3068 C CA . ALA A 1 386 ? -15.402 -12.978 14.688 1.00 98.56 386 ALA A CA 1
ATOM 3069 C C . ALA A 1 386 ? -14.018 -13.002 15.348 1.00 98.56 386 ALA A C 1
ATOM 3071 O O . ALA A 1 386 ? -13.018 -12.755 14.679 1.00 98.56 386 ALA A O 1
ATOM 3072 N N . VAL A 1 387 ? -13.922 -13.358 16.634 1.00 98.38 387 VAL A N 1
ATOM 3073 C CA . VAL A 1 387 ? -12.618 -13.449 17.312 1.00 98.38 387 VAL A CA 1
ATOM 3074 C C . VAL A 1 387 ? -11.755 -14.578 16.747 1.00 98.38 387 VAL A C 1
ATOM 3076 O O . VAL A 1 387 ? -10.541 -14.408 16.642 1.00 98.38 387 VAL A O 1
ATOM 3079 N N . GLN A 1 388 ? -12.355 -15.699 16.327 1.00 98.44 388 GLN A N 1
ATOM 3080 C CA . GLN A 1 388 ? -11.641 -16.791 15.653 1.00 98.44 388 GLN A CA 1
ATOM 3081 C C . GLN A 1 388 ? -11.075 -16.350 14.301 1.00 98.44 388 GLN A C 1
ATOM 3083 O O . GLN A 1 388 ? -9.899 -16.597 14.027 1.00 98.44 388 GLN A O 1
ATOM 3088 N N . GLU A 1 389 ? -11.879 -15.654 13.493 1.00 98.31 389 GLU A N 1
ATOM 3089 C CA . GLU A 1 389 ? -11.436 -15.075 12.223 1.00 98.31 389 GLU A CA 1
ATOM 3090 C C . GLU A 1 389 ? -10.285 -14.091 12.464 1.00 98.31 389 GLU A C 1
ATOM 3092 O O . GLU A 1 389 ? -9.213 -14.219 11.877 1.00 98.31 389 GLU A O 1
ATOM 3097 N N . ILE A 1 390 ? -10.442 -13.163 13.413 1.00 98.62 390 ILE A N 1
ATOM 3098 C CA . ILE A 1 390 ? -9.384 -12.215 13.778 1.00 98.62 390 ILE A CA 1
ATOM 3099 C C . ILE A 1 390 ? -8.108 -12.952 14.194 1.00 98.62 390 ILE A C 1
ATOM 3101 O O . ILE A 1 390 ? -7.032 -12.581 13.740 1.00 98.62 390 ILE A O 1
ATOM 3105 N N . ASN A 1 391 ? -8.183 -14.013 15.000 1.00 98.25 391 ASN A N 1
ATOM 3106 C CA . ASN A 1 391 ? -7.005 -14.779 15.419 1.00 98.25 391 ASN A CA 1
ATOM 3107 C C . ASN A 1 391 ? -6.273 -15.452 14.246 1.00 98.25 391 ASN A C 1
ATOM 3109 O O . ASN A 1 391 ? -5.045 -15.547 14.272 1.00 98.25 391 ASN A O 1
ATOM 3113 N N . ALA A 1 392 ? -7.001 -15.883 13.211 1.00 98.12 392 ALA A N 1
ATOM 3114 C CA . ALA A 1 392 ? -6.415 -16.465 12.004 1.00 98.12 392 ALA A CA 1
ATOM 3115 C C . ALA A 1 392 ? -5.639 -15.435 11.161 1.00 98.12 392 ALA A C 1
ATOM 3117 O O . ALA A 1 392 ? -4.690 -15.795 10.461 1.00 98.12 392 ALA A O 1
ATOM 3118 N N . TRP A 1 393 ? -6.016 -14.155 11.240 1.00 98.38 393 TRP A N 1
ATOM 3119 C CA . TRP A 1 393 ? -5.430 -13.087 10.426 1.00 98.38 393 TRP A CA 1
ATOM 3120 C C . TRP A 1 393 ? -4.466 -12.175 11.178 1.00 98.38 393 TRP A C 1
ATOM 3122 O O . TRP A 1 393 ? -3.489 -11.730 10.578 1.00 98.38 393 TRP A O 1
ATOM 3132 N N . ALA A 1 394 ? -4.706 -11.904 12.464 1.00 97.75 394 ALA A N 1
ATOM 3133 C CA . ALA A 1 394 ? -4.094 -10.819 13.232 1.00 97.75 394 ALA A CA 1
ATOM 3134 C C . ALA A 1 394 ? -2.579 -10.750 13.048 1.00 97.75 394 ALA A C 1
ATOM 3136 O O . ALA A 1 394 ? -2.071 -9.665 12.816 1.00 97.75 394 ALA A O 1
ATOM 3137 N N . PHE A 1 395 ? -1.870 -11.881 13.032 1.00 97.75 395 PHE A N 1
ATOM 3138 C CA . PHE A 1 395 ? -0.409 -11.915 12.891 1.00 97.75 395 PHE A CA 1
ATOM 3139 C C . PHE A 1 395 ? 0.089 -12.569 11.591 1.00 97.75 395 PHE A C 1
ATOM 3141 O O . PHE A 1 395 ? 1.233 -13.007 11.510 1.00 97.75 395 PHE A O 1
ATOM 3148 N N . ARG A 1 396 ? -0.764 -12.661 10.560 1.00 96.50 396 ARG A N 1
ATOM 3149 C CA . ARG A 1 396 ? -0.458 -13.371 9.304 1.00 96.50 396 ARG A CA 1
ATOM 3150 C C . ARG A 1 396 ? 0.671 -12.730 8.493 1.00 96.50 396 ARG A C 1
ATOM 3152 O O . ARG A 1 396 ? 1.430 -13.447 7.851 1.00 96.50 396 ARG A O 1
ATOM 3159 N N . PHE A 1 397 ? 0.758 -11.400 8.506 1.00 94.50 397 PHE A N 1
ATOM 3160 C CA . PHE A 1 397 ? 1.713 -10.633 7.690 1.00 94.50 397 PHE A CA 1
ATOM 3161 C C . PHE A 1 397 ? 2.789 -9.913 8.516 1.00 94.50 397 PHE A C 1
ATOM 3163 O O . PHE A 1 397 ? 3.830 -9.543 7.988 1.00 94.50 397 PHE A O 1
ATOM 3170 N N . THR A 1 398 ? 2.542 -9.703 9.809 1.00 96.38 398 THR A N 1
ATOM 3171 C CA . THR A 1 398 ? 3.434 -9.005 10.741 1.00 96.38 398 THR A CA 1
ATOM 3172 C C . THR A 1 398 ? 3.106 -9.442 12.165 1.00 96.38 398 THR A C 1
ATOM 3174 O O . THR A 1 398 ? 1.968 -9.806 12.454 1.00 96.38 398 THR A O 1
ATOM 3177 N N . ASP A 1 399 ? 4.083 -9.373 13.061 1.00 97.06 399 ASP A N 1
ATOM 3178 C CA . ASP A 1 399 ? 3.932 -9.679 14.486 1.00 97.06 399 ASP A CA 1
ATOM 3179 C C . ASP A 1 399 ? 3.831 -8.425 15.367 1.00 97.06 399 ASP A C 1
ATOM 3181 O O . ASP A 1 399 ? 3.884 -8.516 16.592 1.00 97.06 399 ASP A O 1
ATOM 3185 N N . THR A 1 400 ? 3.654 -7.250 14.765 1.00 98.25 400 THR A N 1
ATOM 3186 C CA . THR A 1 400 ? 3.350 -6.016 15.499 1.00 98.25 400 THR A CA 1
ATOM 3187 C C . THR A 1 400 ? 2.050 -6.150 16.306 1.00 98.25 400 THR A C 1
ATOM 3189 O O . THR A 1 400 ? 1.178 -6.941 15.928 1.00 98.25 400 THR A O 1
ATOM 3192 N N . PRO A 1 401 ? 1.897 -5.399 17.416 1.00 98.62 401 PRO A N 1
ATOM 3193 C CA . PRO A 1 401 ? 0.749 -5.550 18.306 1.00 98.62 401 PRO A CA 1
ATOM 3194 C C . PRO A 1 401 ? -0.585 -5.327 17.585 1.00 98.62 401 PRO A C 1
ATOM 3196 O O . PRO A 1 401 ? -0.660 -4.586 16.605 1.00 98.62 401 PRO A O 1
ATOM 3199 N N . PHE A 1 402 ? -1.649 -5.960 18.076 1.00 98.88 402 PHE A N 1
ATOM 3200 C CA . PHE A 1 402 ? -2.974 -5.896 17.462 1.00 98.88 402 PHE A CA 1
ATOM 3201 C C . PHE A 1 402 ? -4.020 -5.394 18.458 1.00 98.88 402 PHE A C 1
ATOM 3203 O O . PHE A 1 402 ? -4.122 -5.919 19.559 1.00 98.88 402 PHE A O 1
ATOM 3210 N N . ILE A 1 403 ? -4.805 -4.384 18.094 1.00 98.88 403 ILE A N 1
ATOM 3211 C CA . ILE A 1 403 ? -5.781 -3.727 18.968 1.00 98.88 403 ILE A CA 1
ATOM 3212 C C . ILE A 1 403 ? -7.202 -4.145 18.575 1.00 98.88 403 ILE A C 1
ATOM 3214 O O . ILE A 1 403 ? -7.608 -4.008 17.420 1.00 98.88 403 ILE A O 1
ATOM 3218 N N . LEU A 1 404 ? -7.981 -4.598 19.556 1.00 98.88 404 LEU A N 1
ATOM 3219 C CA . LEU A 1 404 ? -9.422 -4.818 19.422 1.00 98.88 404 LEU A CA 1
ATOM 3220 C C . LEU A 1 404 ? -10.162 -3.655 20.083 1.00 98.88 404 LEU A C 1
ATOM 3222 O O . LEU A 1 404 ? -10.172 -3.547 21.309 1.00 98.88 404 LEU A O 1
ATOM 3226 N N . SER A 1 405 ? -10.764 -2.770 19.290 1.00 98.69 405 SER A N 1
ATOM 3227 C CA . SER A 1 405 ? -11.612 -1.685 19.789 1.00 98.69 405 SER A CA 1
ATOM 3228 C C . SER A 1 405 ? -13.034 -2.192 19.989 1.00 98.69 405 SER A C 1
ATOM 3230 O O . SER A 1 405 ? -13.794 -2.290 19.033 1.00 98.69 405 SER A O 1
ATOM 3232 N N . ILE A 1 406 ? -13.393 -2.495 21.234 1.00 98.50 406 ILE A N 1
ATOM 3233 C CA . ILE A 1 406 ? -14.731 -2.954 21.604 1.00 98.50 406 ILE A CA 1
ATOM 3234 C C . ILE A 1 406 ? -15.622 -1.749 21.918 1.00 98.50 406 ILE A C 1
ATOM 3236 O O . ILE A 1 406 ? -15.338 -0.968 22.840 1.00 98.50 406 ILE A O 1
ATOM 3240 N N . GLU A 1 407 ? -16.732 -1.626 21.197 1.00 97.62 407 GLU A N 1
ATOM 3241 C CA . GLU A 1 407 ? -17.876 -0.830 21.624 1.00 97.62 407 GLU A CA 1
ATOM 3242 C C . GLU A 1 407 ? -18.860 -1.739 22.370 1.00 97.62 407 GLU A C 1
ATOM 3244 O O . GLU A 1 407 ? -19.609 -2.513 21.785 1.00 97.62 407 GLU A O 1
ATOM 3249 N N . ASN A 1 408 ? -18.784 -1.706 23.702 1.00 97.38 408 ASN A N 1
ATOM 3250 C CA . ASN A 1 408 ? -19.468 -2.669 24.561 1.00 97.38 408 ASN A CA 1
ATOM 3251 C C . ASN A 1 408 ? -20.878 -2.200 24.961 1.00 97.38 408 ASN A C 1
ATOM 3253 O O . ASN A 1 408 ? -21.023 -1.287 25.786 1.00 97.38 408 ASN A O 1
ATOM 3257 N N . HIS A 1 409 ? -21.894 -2.898 24.451 1.00 97.25 409 HIS A N 1
ATOM 3258 C CA . HIS A 1 409 ? -23.312 -2.736 24.791 1.00 97.25 409 HIS A CA 1
ATOM 3259 C C . HIS A 1 409 ? -23.894 -3.944 25.541 1.00 97.25 409 HIS A C 1
ATOM 3261 O O . HIS A 1 409 ? -25.097 -3.995 25.789 1.00 97.25 409 HIS A O 1
ATOM 3267 N N . CYS A 1 410 ? -23.056 -4.906 25.931 1.00 97.81 410 CYS A N 1
ATOM 3268 C CA . CYS A 1 410 ? -23.502 -6.132 26.582 1.00 97.81 410 CYS A CA 1
ATOM 3269 C C . CYS A 1 410 ? -23.872 -5.944 28.059 1.00 97.81 410 CYS A C 1
ATOM 3271 O O . CYS A 1 410 ? -23.263 -5.151 28.791 1.00 97.81 410 CYS A O 1
ATOM 3273 N N . SER A 1 411 ? -24.810 -6.760 28.536 1.00 97.75 411 SER A N 1
ATOM 3274 C CA . SER A 1 411 ? -25.087 -6.955 29.961 1.00 97.75 411 SER A CA 1
ATOM 3275 C C . SER A 1 411 ? -23.929 -7.682 30.665 1.00 97.75 411 SER A C 1
ATOM 3277 O O . SER A 1 411 ? -23.151 -8.383 30.013 1.00 97.75 411 SER A O 1
ATOM 3279 N N . PRO A 1 412 ? -23.789 -7.573 32.003 1.00 97.88 412 PRO A N 1
ATOM 3280 C CA . PRO A 1 412 ? -22.704 -8.242 32.726 1.00 97.88 412 PRO A CA 1
ATOM 3281 C C . PRO A 1 412 ? -22.582 -9.759 32.461 1.00 97.88 412 PRO A C 1
ATOM 3283 O O . PRO A 1 412 ? -21.458 -10.216 32.245 1.00 97.88 412 PRO A O 1
ATOM 3286 N N . PRO A 1 413 ? -23.673 -10.554 32.377 1.00 98.00 413 PRO A N 1
ATOM 3287 C CA . PRO A 1 413 ? -23.568 -11.973 32.023 1.00 98.00 413 PRO A CA 1
ATOM 3288 C C . PRO A 1 413 ? -22.968 -12.218 30.631 1.00 98.00 413 PRO A C 1
ATOM 3290 O O . PRO A 1 413 ? -22.159 -13.126 30.455 1.00 98.00 413 PRO A O 1
ATOM 3293 N N . GLN A 1 414 ? -23.320 -11.397 29.639 1.00 98.31 414 GLN A N 1
ATOM 3294 C CA . GLN A 1 414 ? -22.782 -11.525 28.283 1.00 98.31 414 GLN A CA 1
ATOM 3295 C C . GLN A 1 414 ? -21.375 -10.921 28.152 1.00 98.31 414 GLN A C 1
ATOM 3297 O O . GLN A 1 414 ? -20.576 -11.419 27.365 1.00 98.31 414 GLN A O 1
ATOM 3302 N N . GLN A 1 415 ? -20.998 -9.942 28.985 1.00 98.44 415 GLN A N 1
ATOM 3303 C CA . GLN A 1 415 ? -19.601 -9.497 29.112 1.00 98.44 415 GLN A CA 1
ATOM 3304 C C . GLN A 1 415 ? -18.692 -10.617 29.634 1.00 98.44 415 GLN A C 1
ATOM 3306 O O . GLN A 1 415 ? -17.553 -10.739 29.187 1.00 98.44 415 GLN A O 1
ATOM 3311 N N . LYS A 1 416 ? -19.192 -11.472 30.537 1.00 98.06 416 LYS A N 1
ATOM 3312 C CA . LYS A 1 416 ? -18.454 -12.659 30.985 1.00 98.06 416 LYS A CA 1
ATOM 3313 C C . LYS A 1 416 ? -18.224 -13.639 29.832 1.00 98.06 416 LYS A C 1
ATOM 3315 O O . LYS A 1 416 ? -17.086 -14.031 29.598 1.00 98.06 416 LYS A O 1
ATOM 3320 N N . LYS A 1 417 ? -19.260 -13.942 29.044 1.00 98.38 417 LYS A N 1
ATOM 3321 C CA . LYS A 1 417 ? -19.123 -14.773 27.833 1.00 98.38 417 LYS A CA 1
ATOM 3322 C C . LYS A 1 417 ? -18.198 -14.158 26.781 1.00 98.38 417 LYS A C 1
ATOM 3324 O O . LYS A 1 417 ? -17.439 -14.870 26.134 1.00 98.38 417 LYS A O 1
ATOM 3329 N N . MET A 1 418 ? -18.230 -12.834 26.624 1.00 98.25 418 MET A N 1
ATOM 3330 C CA . MET A 1 418 ? -17.293 -12.104 25.768 1.00 98.25 418 MET A CA 1
ATOM 3331 C C . MET A 1 418 ? -15.852 -12.336 26.228 1.00 98.25 418 MET A C 1
ATOM 3333 O O . MET A 1 418 ? -14.998 -12.672 25.410 1.00 98.25 418 MET A O 1
ATOM 3337 N N . ALA A 1 419 ? -15.584 -12.214 27.531 1.00 98.06 419 ALA A N 1
ATOM 3338 C CA . ALA A 1 419 ? -14.264 -12.475 28.089 1.00 98.06 419 ALA A CA 1
ATOM 3339 C C . ALA A 1 419 ? -13.833 -13.938 27.908 1.00 98.06 419 ALA A C 1
ATOM 3341 O O . ALA A 1 419 ? -12.716 -14.191 27.461 1.00 98.06 419 ALA A O 1
ATOM 3342 N N . GLU A 1 420 ? -14.728 -14.894 28.164 1.00 98.31 420 GLU A N 1
ATOM 3343 C CA . GLU A 1 420 ? -14.488 -16.326 27.942 1.00 98.31 420 GLU A CA 1
ATOM 3344 C C . GLU A 1 420 ? -14.125 -16.621 26.479 1.00 98.31 420 GLU A C 1
ATOM 3346 O O . GLU A 1 420 ? -13.141 -17.318 26.223 1.00 98.31 420 GLU A O 1
ATOM 3351 N N . ALA A 1 421 ? -14.848 -16.047 25.512 1.00 98.44 421 ALA A N 1
ATOM 3352 C CA . ALA A 1 421 ? -14.558 -16.210 24.087 1.00 98.44 421 ALA A CA 1
ATOM 3353 C C . ALA A 1 421 ? -13.184 -15.633 23.702 1.00 98.44 421 ALA A C 1
ATOM 3355 O O . ALA A 1 421 ? -12.425 -16.276 22.970 1.00 98.44 421 ALA A O 1
ATOM 3356 N N . MET A 1 422 ? -12.836 -14.450 24.224 1.00 98.31 422 MET A N 1
ATOM 3357 C CA . MET A 1 422 ? -11.536 -13.809 23.995 1.00 98.31 422 MET A CA 1
ATOM 3358 C C . MET A 1 422 ? -10.393 -14.645 24.579 1.00 98.31 422 MET A C 1
ATOM 3360 O O . MET A 1 422 ? -9.436 -14.950 23.870 1.00 98.31 422 MET A O 1
ATOM 3364 N N . VAL A 1 423 ? -10.500 -15.061 25.845 1.00 98.25 423 VAL A N 1
ATOM 3365 C CA . VAL A 1 423 ? -9.478 -15.866 26.536 1.00 98.25 423 VAL A CA 1
ATOM 3366 C C . VAL A 1 423 ? -9.314 -17.228 25.870 1.00 98.25 423 VAL A C 1
ATOM 3368 O O . VAL A 1 423 ? -8.187 -17.650 25.633 1.00 98.25 423 VAL A O 1
ATOM 3371 N N . THR A 1 424 ? -10.413 -17.882 25.493 1.00 98.31 424 THR A N 1
ATOM 3372 C CA . THR A 1 424 ? -10.375 -19.171 24.783 1.00 98.31 424 THR A CA 1
ATOM 3373 C C . THR A 1 424 ? -9.659 -19.053 23.438 1.00 98.31 424 THR A C 1
ATOM 3375 O O . THR A 1 424 ? -8.916 -19.950 23.049 1.00 98.31 424 THR A O 1
ATOM 3378 N N . THR A 1 425 ? -9.864 -17.945 22.724 1.00 98.56 425 THR A N 1
ATOM 3379 C CA . THR A 1 425 ? -9.348 -17.770 21.361 1.00 98.56 425 THR A CA 1
ATOM 3380 C C . THR A 1 425 ? -7.904 -17.272 21.330 1.00 98.56 425 THR A C 1
ATOM 3382 O O . THR A 1 425 ? -7.088 -17.775 20.556 1.00 98.56 425 THR A O 1
ATOM 3385 N N . PHE A 1 426 ? -7.583 -16.268 22.145 1.00 98.31 426 PHE A N 1
ATOM 3386 C CA . PHE A 1 426 ? -6.287 -15.590 22.119 1.00 98.31 426 PHE A CA 1
ATOM 3387 C C . PHE A 1 426 ? -5.326 -16.089 23.206 1.00 98.31 426 PHE A C 1
ATOM 3389 O O . PHE A 1 426 ? -4.113 -15.990 23.018 1.00 98.31 426 PHE A O 1
ATOM 3396 N N . GLY A 1 427 ? -5.831 -16.641 24.314 1.00 96.81 427 GLY A N 1
ATOM 3397 C CA . GLY A 1 427 ? -5.023 -17.179 25.411 1.00 96.81 427 GLY A CA 1
ATOM 3398 C C . GLY A 1 427 ? -3.941 -16.206 25.880 1.00 96.81 427 GLY A C 1
ATOM 3399 O O . GLY A 1 427 ? -4.198 -15.029 26.132 1.00 96.81 427 GLY A O 1
ATOM 3400 N N . GLU A 1 428 ? -2.696 -16.681 25.920 1.00 95.19 428 GLU A N 1
ATOM 3401 C CA . GLU A 1 428 ? -1.521 -15.899 26.330 1.00 95.19 428 GLU A CA 1
ATOM 3402 C C . GLU A 1 428 ? -1.173 -14.728 25.392 1.00 95.19 428 GLU A C 1
ATOM 3404 O O . GLU A 1 428 ? -0.306 -13.908 25.715 1.00 95.19 428 GLU A O 1
ATOM 3409 N N . ARG A 1 429 ? -1.815 -14.618 24.219 1.00 97.50 429 ARG A N 1
ATOM 3410 C CA . ARG A 1 429 ? -1.644 -13.452 23.341 1.00 97.50 429 ARG A CA 1
ATOM 3411 C C . ARG A 1 429 ? -2.327 -12.212 23.901 1.00 97.50 429 ARG A C 1
ATOM 3413 O O . ARG A 1 429 ? -1.923 -11.120 23.523 1.00 97.50 429 ARG A O 1
ATOM 3420 N N . ILE A 1 430 ? -3.310 -12.337 24.792 1.00 98.00 430 ILE A N 1
ATOM 3421 C CA . ILE A 1 430 ? -3.934 -11.165 25.420 1.00 98.00 430 ILE A CA 1
ATOM 3422 C C . ILE A 1 430 ? -2.878 -10.418 26.245 1.00 98.00 430 ILE A C 1
ATOM 3424 O O . ILE A 1 430 ? -2.196 -10.997 27.093 1.00 98.00 430 ILE A O 1
ATOM 3428 N N . ALA A 1 431 ? -2.713 -9.127 25.966 1.00 95.25 431 ALA A N 1
ATOM 3429 C CA . ALA A 1 431 ? -1.860 -8.255 26.755 1.00 95.25 431 ALA A CA 1
ATOM 3430 C C . ALA A 1 431 ? -2.521 -7.967 28.105 1.00 95.25 431 ALA A C 1
ATOM 3432 O O . ALA A 1 431 ? -3.685 -7.579 28.168 1.00 95.25 431 ALA A O 1
ATOM 3433 N N . VAL A 1 432 ? -1.741 -8.091 29.172 1.00 86.31 432 VAL A N 1
ATOM 3434 C CA . VAL A 1 432 ? -2.142 -7.742 30.536 1.00 86.31 432 VAL A CA 1
ATOM 3435 C C . VAL A 1 432 ? -1.257 -6.619 31.060 1.00 86.31 432 VAL A C 1
ATOM 3437 O O . VAL A 1 432 ? -0.104 -6.479 30.647 1.00 86.31 432 VAL A O 1
ATOM 3440 N N . HIS A 1 433 ? -1.788 -5.804 31.971 1.00 80.69 433 HIS A N 1
ATOM 3441 C CA . HIS A 1 433 ? -1.006 -4.738 32.596 1.00 80.69 433 HIS A CA 1
ATOM 3442 C C . HIS A 1 433 ? 0.078 -5.312 33.520 1.00 80.69 433 HIS A C 1
ATOM 3444 O O . HIS A 1 433 ? -0.265 -6.084 34.417 1.00 80.69 433 HIS A O 1
ATOM 3450 N N . PRO A 1 434 ? 1.357 -4.900 33.384 1.00 58.94 434 PRO A N 1
ATOM 3451 C CA . PRO A 1 434 ? 2.467 -5.434 34.185 1.00 58.94 434 PRO A CA 1
ATOM 3452 C C . PRO A 1 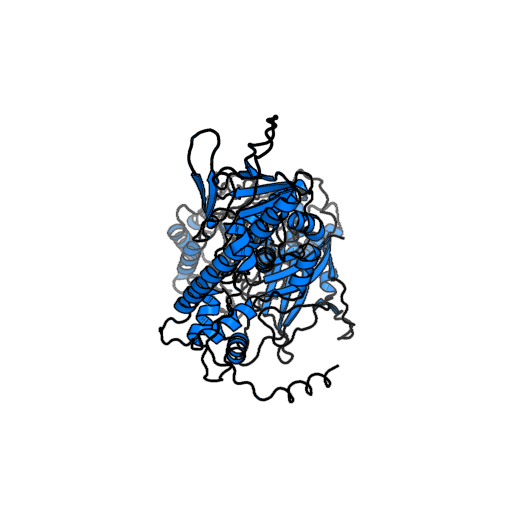434 ? 2.306 -5.283 35.708 1.00 58.94 434 PRO A C 1
ATOM 3454 O O . PRO A 1 434 ? 2.908 -6.042 36.459 1.00 58.94 434 PRO A O 1
ATOM 3457 N N . GLY A 1 435 ? 1.498 -4.320 36.172 1.00 60.88 435 GLY A N 1
ATOM 3458 C CA . GLY A 1 435 ? 1.204 -4.084 37.594 1.00 60.88 435 GLY A CA 1
ATOM 3459 C C . GLY A 1 435 ? -0.259 -4.323 37.993 1.00 60.88 435 GLY A C 1
ATOM 3460 O O . GLY A 1 435 ? -0.678 -3.893 39.066 1.00 60.88 435 GLY A O 1
ATOM 3461 N N . GLY A 1 436 ? -1.050 -4.973 37.134 1.00 59.50 436 GLY A N 1
ATOM 3462 C CA . GLY A 1 436 ? -2.501 -5.095 37.300 1.00 59.50 436 GLY A CA 1
ATOM 3463 C C . GLY A 1 436 ? -3.266 -3.822 36.909 1.00 59.50 436 GLY A C 1
ATOM 3464 O O . GLY A 1 436 ? -2.677 -2.779 36.628 1.00 59.50 436 GLY A O 1
ATOM 3465 N N . ALA A 1 437 ? -4.601 -3.906 36.886 1.00 54.16 437 ALA A N 1
ATOM 3466 C CA . ALA A 1 437 ? -5.501 -2.873 36.347 1.00 54.16 437 ALA A CA 1
ATOM 3467 C C . ALA A 1 437 ? -5.482 -1.513 37.085 1.00 54.16 437 ALA A C 1
ATOM 3469 O O . ALA A 1 437 ? -6.151 -0.579 36.657 1.00 54.16 437 ALA A O 1
ATOM 3470 N N . SER A 1 438 ? -4.741 -1.389 38.190 1.00 60.75 438 SER A N 1
ATOM 3471 C CA . SER A 1 438 ? -4.663 -0.183 39.027 1.00 60.75 438 SER A CA 1
ATOM 3472 C C . SER A 1 438 ? -3.252 0.393 39.164 1.00 60.75 438 SER A C 1
ATOM 3474 O O . SER A 1 438 ? -3.065 1.368 39.892 1.00 60.75 438 SER A O 1
ATOM 3476 N N . ALA A 1 439 ? -2.242 -0.201 38.519 1.00 69.50 439 ALA A N 1
ATOM 3477 C CA . ALA A 1 439 ? -0.884 0.321 38.601 1.00 69.50 439 ALA A CA 1
ATOM 3478 C C . ALA A 1 439 ? -0.759 1.636 37.815 1.00 69.50 439 ALA A C 1
ATOM 3480 O O . ALA A 1 439 ? -1.216 1.707 36.669 1.00 69.50 439 ALA A O 1
ATOM 3481 N N . PRO A 1 440 ? -0.136 2.677 38.400 1.00 81.88 440 PRO A N 1
ATOM 3482 C CA . PRO A 1 440 ? 0.076 3.926 37.695 1.00 81.88 440 PRO A CA 1
ATOM 3483 C C . PRO A 1 440 ? 1.017 3.705 36.508 1.00 81.88 440 PRO A C 1
ATOM 3485 O O . PRO A 1 440 ? 2.119 3.183 36.669 1.00 81.88 440 PRO A O 1
ATOM 3488 N N . MET A 1 441 ? 0.593 4.130 35.319 1.00 87.50 441 MET A N 1
ATOM 3489 C CA . MET A 1 441 ? 1.383 4.031 34.090 1.00 87.50 441 MET A CA 1
ATOM 3490 C C . MET A 1 441 ? 1.485 5.411 33.454 1.00 87.50 441 MET A C 1
ATOM 3492 O O . MET A 1 441 ? 0.469 6.024 33.132 1.00 87.50 441 MET A O 1
ATOM 3496 N N . LYS A 1 442 ? 2.712 5.909 33.287 1.00 87.50 442 LYS A N 1
ATOM 3497 C CA . LYS A 1 442 ? 2.976 7.223 32.678 1.00 87.50 442 LYS A CA 1
ATOM 3498 C C . LYS A 1 442 ? 3.463 7.149 31.236 1.00 87.50 442 LYS A C 1
ATOM 3500 O O . LYS A 1 442 ? 3.350 8.136 30.521 1.00 87.50 442 LYS A O 1
ATOM 3505 N N . GLU A 1 443 ? 3.935 5.988 30.804 1.00 90.69 443 GLU A N 1
ATOM 3506 C CA . GLU A 1 443 ? 4.360 5.735 29.432 1.00 90.69 443 GLU A CA 1
ATOM 3507 C C . GLU A 1 443 ? 3.877 4.347 29.008 1.00 90.69 443 GLU A C 1
ATOM 3509 O O . GLU A 1 443 ? 3.849 3.425 29.826 1.00 90.69 443 GLU A O 1
ATOM 3514 N N . LEU A 1 444 ? 3.442 4.218 27.754 1.00 94.62 444 LEU A N 1
ATOM 3515 C CA . LEU A 1 444 ? 3.014 2.939 27.196 1.00 94.62 444 LEU A CA 1
ATOM 3516 C C . LEU A 1 444 ? 4.242 2.108 26.800 1.00 94.62 444 LEU A C 1
ATOM 3518 O O . LEU A 1 444 ? 5.236 2.683 26.352 1.00 94.62 444 LEU A O 1
ATOM 3522 N N . PRO A 1 445 ? 4.171 0.768 26.877 1.00 95.44 445 PRO A N 1
ATOM 3523 C CA . PRO A 1 445 ? 5.200 -0.076 26.284 1.00 95.44 445 PRO A CA 1
ATOM 3524 C C . PRO A 1 445 ? 5.283 0.146 24.771 1.00 95.44 445 PRO A C 1
ATOM 3526 O O . PRO A 1 445 ? 4.356 0.647 24.122 1.00 95.44 445 PRO A O 1
ATOM 3529 N N . SER A 1 446 ? 6.414 -0.243 24.210 1.00 97.69 446 SER A N 1
ATOM 3530 C CA . SER A 1 446 ? 6.706 -0.131 22.790 1.00 97.69 446 SER A CA 1
ATOM 3531 C C . SER A 1 446 ? 6.050 -1.231 21.950 1.00 97.69 446 SER A C 1
ATOM 3533 O O . SER A 1 446 ? 5.725 -2.310 22.462 1.00 97.69 446 SER A O 1
ATOM 3535 N N . PRO A 1 447 ? 5.893 -1.019 20.627 1.00 98.38 447 PRO A N 1
ATOM 3536 C CA . PRO A 1 447 ? 5.506 -2.091 19.719 1.00 98.38 447 PRO A CA 1
ATOM 3537 C C . PRO A 1 447 ? 6.403 -3.334 19.806 1.00 98.38 447 PRO A C 1
ATOM 3539 O O . PRO A 1 447 ? 5.901 -4.447 19.664 1.00 98.38 447 PRO A O 1
ATOM 3542 N N . ALA A 1 448 ? 7.708 -3.163 20.055 1.00 98.00 448 ALA A N 1
ATOM 3543 C CA . ALA A 1 448 ? 8.649 -4.271 20.212 1.00 98.00 448 ALA A CA 1
ATOM 3544 C C . ALA A 1 448 ? 8.371 -5.114 21.469 1.00 98.00 448 ALA A C 1
ATOM 3546 O O . ALA A 1 448 ? 8.428 -6.341 21.403 1.00 98.00 448 ALA A O 1
ATOM 3547 N N . GLU A 1 449 ? 8.027 -4.482 22.593 1.00 97.19 449 GLU A N 1
ATOM 3548 C CA . GLU A 1 449 ? 7.679 -5.175 23.845 1.00 97.19 449 GLU A CA 1
ATOM 3549 C C . GLU A 1 449 ? 6.330 -5.904 23.766 1.00 97.19 449 GLU A C 1
ATOM 3551 O O . GLU A 1 449 ? 6.119 -6.911 24.441 1.00 97.19 449 GLU A O 1
ATOM 3556 N N . LEU A 1 450 ? 5.419 -5.418 22.921 1.00 97.44 450 LEU A N 1
ATOM 3557 C CA . LEU A 1 450 ? 4.074 -5.969 22.730 1.00 97.44 450 LEU A CA 1
ATOM 3558 C C . LEU A 1 450 ? 3.943 -6.868 21.488 1.00 97.44 450 LEU A C 1
ATOM 3560 O O . LEU A 1 450 ? 2.834 -7.166 21.037 1.00 97.44 450 LEU A O 1
ATOM 3564 N N . LYS A 1 451 ? 5.064 -7.305 20.917 1.00 97.69 451 LYS A N 1
ATOM 3565 C CA . LYS A 1 451 ? 5.100 -8.176 19.739 1.00 97.69 451 LYS A CA 1
ATOM 3566 C C . LYS A 1 451 ? 4.249 -9.437 19.950 1.00 97.69 451 LYS A C 1
ATOM 3568 O O . LYS A 1 451 ? 4.370 -10.134 20.957 1.00 97.69 451 LYS A O 1
ATOM 3573 N N . GLY A 1 452 ? 3.368 -9.727 18.996 1.00 98.12 452 GLY A N 1
ATOM 3574 C CA . GLY A 1 452 ? 2.453 -10.869 19.014 1.00 98.12 452 GLY A CA 1
ATOM 3575 C C . GLY A 1 452 ? 1.311 -10.761 20.030 1.00 98.12 452 GLY A C 1
ATOM 3576 O O . GLY A 1 452 ? 0.619 -11.757 20.261 1.00 98.12 452 GLY A O 1
ATOM 3577 N N . LYS A 1 453 ? 1.117 -9.593 20.662 1.00 98.62 453 LYS A N 1
ATOM 3578 C CA . LYS A 1 453 ? 0.071 -9.381 21.667 1.00 98.62 453 LYS A CA 1
ATOM 3579 C C . LYS A 1 453 ? -1.181 -8.728 21.092 1.00 98.62 453 LYS A C 1
ATOM 3581 O O . LYS A 1 453 ? -1.120 -7.884 20.198 1.00 98.62 453 LYS A O 1
ATOM 3586 N N . VAL A 1 454 ? -2.320 -9.116 21.658 1.00 98.81 454 VAL A N 1
ATOM 3587 C CA . VAL A 1 454 ? -3.651 -8.569 21.403 1.00 98.81 454 VAL A CA 1
ATOM 3588 C C . VAL A 1 454 ? -4.033 -7.657 22.567 1.00 98.81 454 VAL A C 1
ATOM 3590 O O . VAL A 1 454 ? -4.124 -8.101 23.710 1.00 98.81 454 VAL A O 1
ATOM 3593 N N . LEU A 1 455 ? -4.251 -6.377 22.283 1.00 98.44 455 LEU A N 1
ATOM 3594 C CA . LEU A 1 455 ? -4.621 -5.347 23.244 1.00 98.44 455 LEU A CA 1
ATOM 3595 C C . LEU A 1 455 ? -6.114 -5.057 23.111 1.00 98.44 455 LEU A C 1
ATOM 3597 O O . LEU A 1 455 ? -6.571 -4.574 22.076 1.00 98.44 455 LEU A O 1
ATOM 3601 N N . ILE A 1 456 ? -6.883 -5.325 24.160 1.00 98.44 456 ILE A N 1
ATOM 3602 C CA . ILE A 1 456 ? -8.329 -5.090 24.142 1.00 98.44 456 ILE A CA 1
ATOM 3603 C C . ILE A 1 456 ? -8.609 -3.690 24.675 1.00 98.44 456 ILE A C 1
ATOM 3605 O O . ILE A 1 456 ? -8.184 -3.328 25.771 1.00 98.44 456 ILE A O 1
ATOM 3609 N N . LYS A 1 457 ? -9.338 -2.898 23.897 1.00 97.94 457 LYS A N 1
ATOM 3610 C CA . LYS A 1 457 ? -9.811 -1.569 24.270 1.00 97.94 457 LYS A CA 1
ATOM 3611 C C . LYS A 1 457 ? -11.305 -1.629 24.545 1.00 97.94 457 LYS A C 1
ATOM 3613 O O . LYS A 1 457 ? -12.061 -2.025 23.668 1.00 97.94 457 LYS A O 1
ATOM 3618 N N . SER A 1 458 ? -11.750 -1.174 25.714 1.00 97.44 458 SER A N 1
ATOM 3619 C CA . SER A 1 458 ? -13.180 -1.042 26.038 1.00 97.44 458 SER A CA 1
ATOM 3620 C C . SER A 1 458 ? -13.421 0.015 27.116 1.00 97.44 458 SER A C 1
ATOM 3622 O O . SER A 1 458 ? -12.518 0.409 27.852 1.00 97.44 458 SER A O 1
ATOM 3624 N N . LYS A 1 459 ? -14.672 0.463 27.252 1.00 93.81 459 LYS A N 1
ATOM 3625 C CA . LYS A 1 459 ? -15.138 1.080 28.501 1.00 93.81 459 LYS A CA 1
ATOM 3626 C C . LYS A 1 459 ? -15.337 -0.009 29.558 1.00 93.81 459 LYS A C 1
ATOM 3628 O O . LYS A 1 459 ? -15.814 -1.099 29.235 1.00 93.81 459 LYS A O 1
ATOM 3633 N N . ILE A 1 460 ? -15.007 0.312 30.804 1.00 91.44 460 ILE A N 1
ATOM 3634 C CA . ILE A 1 460 ? -15.280 -0.521 31.978 1.00 91.44 460 ILE A CA 1
ATOM 3635 C C . ILE A 1 460 ? -16.329 0.204 32.819 1.00 91.44 460 ILE A C 1
ATOM 3637 O O . ILE A 1 460 ? -16.145 1.373 33.158 1.00 91.44 460 ILE A O 1
ATOM 3641 N N . LYS A 1 461 ? -17.431 -0.477 33.142 1.00 92.19 461 LYS A N 1
ATOM 3642 C CA . LYS A 1 461 ? -18.448 0.034 34.069 1.00 92.19 461 LYS A CA 1
ATOM 3643 C C . LYS A 1 461 ? -18.238 -0.582 35.461 1.00 92.19 461 LYS A C 1
ATOM 3645 O O . LYS A 1 461 ? -17.626 -1.650 35.551 1.00 92.19 461 LYS A O 1
ATOM 3650 N N . PRO A 1 462 ? -18.722 0.042 36.552 1.00 91.62 462 PRO A N 1
ATOM 3651 C CA . PRO A 1 462 ? -18.623 -0.536 37.896 1.00 91.62 462 PRO A CA 1
ATOM 3652 C C . PRO A 1 462 ? -19.139 -1.982 37.968 1.00 91.62 462 PRO A C 1
ATOM 3654 O O . PRO A 1 462 ? -18.465 -2.849 38.526 1.00 91.62 462 PRO A O 1
ATOM 3657 N N . GLU A 1 463 ? -20.272 -2.243 37.315 1.00 94.62 463 GLU A N 1
ATOM 3658 C CA . GLU A 1 463 ? -20.952 -3.536 37.219 1.00 94.62 463 GLU A CA 1
ATOM 3659 C C . GLU A 1 463 ? -20.322 -4.529 36.230 1.00 94.62 463 GLU A C 1
ATOM 3661 O O . GLU A 1 463 ? -20.791 -5.663 36.133 1.00 94.62 463 GLU A O 1
ATOM 3666 N N . SER A 1 464 ? -19.283 -4.138 35.482 1.00 95.25 464 SER A N 1
ATOM 3667 C CA . SER A 1 464 ? -18.579 -5.070 34.597 1.00 95.25 464 SER A CA 1
ATOM 3668 C C . SER A 1 464 ? -17.954 -6.212 35.415 1.00 95.25 464 SER A C 1
ATOM 3670 O O . SER A 1 464 ? -17.360 -5.946 36.466 1.00 95.25 464 SER A O 1
ATOM 3672 N N . PRO A 1 465 ? -18.051 -7.469 34.948 1.00 96.31 465 PRO A N 1
ATOM 3673 C CA . PRO A 1 465 ? -17.478 -8.614 35.648 1.00 96.31 465 PRO A CA 1
ATOM 3674 C C . PRO A 1 465 ? -15.946 -8.549 35.648 1.00 96.31 465 PRO A C 1
ATOM 3676 O O . PRO A 1 465 ? -15.337 -7.981 34.735 1.00 96.31 465 PRO A O 1
ATOM 3679 N N . ASP A 1 466 ? -15.317 -9.135 36.666 1.00 93.69 466 ASP A N 1
ATOM 3680 C CA . ASP A 1 466 ? -13.861 -9.089 36.830 1.00 93.69 466 ASP A CA 1
ATOM 3681 C C . ASP A 1 466 ? -13.136 -9.808 35.690 1.00 93.69 466 ASP A C 1
ATOM 3683 O O . ASP A 1 466 ? -12.106 -9.323 35.225 1.00 93.69 466 ASP A O 1
ATOM 3687 N N . GLU A 1 467 ? -13.713 -10.889 35.161 1.00 94.69 467 GLU A N 1
ATOM 3688 C CA . GLU A 1 467 ? -13.189 -11.611 33.999 1.00 94.69 467 GLU A CA 1
ATOM 3689 C C . GLU A 1 467 ? -13.056 -10.691 32.776 1.00 94.69 467 GLU A C 1
ATOM 3691 O O . GLU A 1 467 ? -12.066 -10.757 32.050 1.00 94.69 467 GLU A O 1
ATOM 3696 N N . PHE A 1 468 ? -14.016 -9.780 32.573 1.00 95.69 468 PHE A N 1
ATOM 3697 C CA . PHE A 1 468 ? -13.945 -8.786 31.502 1.00 95.69 468 PHE A CA 1
ATOM 3698 C C . PHE A 1 468 ? -12.950 -7.667 31.827 1.00 95.69 468 PHE A C 1
ATOM 3700 O O . PHE A 1 468 ? -12.158 -7.277 30.974 1.00 95.69 468 PHE A O 1
ATOM 3707 N N . LYS A 1 469 ? -12.942 -7.162 33.067 1.00 93.56 469 LYS A N 1
ATOM 3708 C CA . LYS A 1 469 ? -12.004 -6.110 33.497 1.00 93.56 469 LYS A CA 1
ATOM 3709 C C . LYS A 1 469 ? -10.542 -6.532 33.325 1.00 93.56 469 LYS A C 1
ATOM 3711 O O . LYS A 1 469 ? -9.727 -5.712 32.920 1.00 93.56 469 LYS A O 1
ATOM 3716 N N . GLN A 1 470 ? -10.220 -7.793 33.607 1.00 92.12 470 GLN A N 1
ATOM 3717 C CA . GLN A 1 470 ? -8.853 -8.325 33.566 1.00 92.12 470 GLN A CA 1
ATOM 3718 C C . GLN A 1 470 ? -8.256 -8.409 32.157 1.00 92.12 470 GLN A C 1
ATOM 3720 O O . GLN A 1 470 ? -7.037 -8.347 32.017 1.00 92.12 470 GLN A O 1
ATOM 3725 N N . ILE A 1 471 ? -9.091 -8.540 31.123 1.00 94.19 471 ILE A N 1
ATOM 3726 C CA . ILE A 1 471 ? -8.625 -8.641 29.733 1.00 94.19 471 ILE A CA 1
ATOM 3727 C C . ILE A 1 471 ? -8.536 -7.282 29.028 1.00 94.19 471 ILE A C 1
ATOM 3729 O O . ILE A 1 471 ? -7.933 -7.191 27.961 1.00 94.19 471 ILE A O 1
ATOM 3733 N N . VAL A 1 472 ? -9.135 -6.225 29.591 1.00 94.94 472 VAL A N 1
ATOM 3734 C CA . VAL A 1 472 ? -9.108 -4.878 29.007 1.00 94.94 472 VAL A CA 1
ATOM 3735 C C . VAL A 1 472 ? -7.766 -4.214 29.302 1.00 94.94 472 VAL A C 1
ATOM 3737 O O . VAL A 1 472 ? -7.421 -3.935 30.448 1.00 94.94 472 VAL A O 1
ATOM 3740 N N . TYR A 1 473 ? -7.032 -3.907 28.236 1.00 95.44 473 TYR A N 1
ATOM 3741 C CA . TYR A 1 473 ? -5.766 -3.190 28.291 1.00 95.44 473 TYR A CA 1
ATOM 3742 C C . TYR A 1 473 ? -5.978 -1.673 28.207 1.00 95.44 473 TYR A C 1
ATOM 3744 O O . TYR A 1 473 ? -5.564 -0.933 29.094 1.00 95.44 473 TYR A O 1
ATOM 3752 N N . PHE A 1 474 ? -6.659 -1.187 27.167 1.00 95.88 474 PHE A N 1
ATOM 3753 C CA . PHE A 1 474 ? -6.949 0.241 27.019 1.00 95.88 474 PHE A CA 1
ATOM 3754 C C . PHE A 1 474 ? -8.333 0.575 27.568 1.00 95.88 474 PHE A C 1
ATOM 3756 O O . PHE A 1 474 ? -9.347 0.045 27.103 1.00 95.88 474 PHE A O 1
ATOM 3763 N N . VAL A 1 475 ? -8.388 1.504 28.519 1.00 95.06 475 VAL A N 1
ATOM 3764 C CA . VAL A 1 475 ? -9.644 1.924 29.145 1.00 95.06 475 VAL A CA 1
ATOM 3765 C C . VAL A 1 475 ? -10.153 3.186 28.459 1.00 95.06 475 VAL A C 1
ATOM 3767 O O . VAL A 1 475 ? -9.480 4.214 28.417 1.00 95.06 475 VAL A O 1
ATOM 3770 N N . GLY A 1 476 ? -11.360 3.116 27.900 1.00 94.75 476 GLY A N 1
ATOM 3771 C CA . GLY A 1 476 ? -12.011 4.276 27.294 1.00 94.75 476 GLY A CA 1
ATOM 3772 C C . GLY A 1 476 ? -12.480 5.276 28.353 1.00 94.75 476 GLY A C 1
ATOM 3773 O O . GLY A 1 476 ? -13.450 5.005 29.062 1.00 94.75 476 GLY A O 1
ATOM 3774 N N . ALA A 1 477 ? -11.852 6.450 28.413 1.00 94.25 477 ALA A N 1
ATOM 3775 C CA . ALA A 1 477 ? -12.213 7.536 29.321 1.00 94.25 477 ALA A CA 1
ATOM 3776 C C . ALA A 1 477 ? -13.056 8.611 28.613 1.00 94.25 477 ALA A C 1
ATOM 3778 O O . ALA A 1 477 ? -12.851 8.926 27.437 1.00 94.25 477 ALA A O 1
ATOM 3779 N N . LYS A 1 478 ? -14.007 9.215 29.335 1.00 93.88 478 LYS A N 1
ATOM 3780 C CA . LYS A 1 478 ? -14.773 10.364 28.830 1.00 93.88 478 LYS A CA 1
ATOM 3781 C C . LYS A 1 478 ? -13.932 11.634 28.963 1.00 93.88 478 LYS A C 1
ATOM 3783 O O . LYS A 1 478 ? -13.483 11.952 30.060 1.00 93.88 478 LYS A O 1
ATOM 3788 N N . PHE A 1 479 ? -13.769 12.365 27.865 1.00 94.81 479 PHE A N 1
ATOM 3789 C CA . PHE A 1 479 ? -13.108 13.667 27.877 1.00 94.81 479 PHE A CA 1
ATOM 3790 C C . PHE A 1 479 ? -13.910 14.689 28.700 1.00 94.81 479 PHE A C 1
ATOM 3792 O O . PHE A 1 479 ? -15.141 14.739 28.608 1.00 94.81 479 PHE A O 1
ATOM 3799 N N . LYS A 1 480 ? -13.206 15.488 29.507 1.00 92.94 480 LYS A N 1
ATOM 3800 C CA . LYS A 1 480 ? -13.762 16.609 30.286 1.00 92.94 480 LYS A CA 1
ATOM 3801 C C . LYS A 1 480 ? -13.036 17.901 29.931 1.00 92.94 480 LYS A C 1
ATOM 3803 O O . LYS A 1 480 ? -13.646 18.844 29.446 1.00 92.94 480 LYS A O 1
ATOM 3808 N N . ASP A 1 481 ? -11.726 17.887 30.142 1.00 91.75 481 ASP A N 1
ATOM 3809 C CA . ASP A 1 481 ? -10.793 18.968 29.858 1.00 91.75 481 ASP A CA 1
ATOM 3810 C C . ASP A 1 481 ? -9.371 18.394 29.759 1.00 91.75 481 ASP A C 1
ATOM 3812 O O . ASP A 1 481 ? -9.105 17.262 30.183 1.00 91.75 481 ASP A O 1
ATOM 3816 N N . TRP A 1 482 ? -8.445 19.158 29.180 1.00 91.31 482 TRP A N 1
ATOM 3817 C CA . TRP A 1 482 ? -7.069 18.704 28.977 1.00 91.31 482 TRP A CA 1
ATOM 3818 C C . TRP A 1 482 ? -6.286 18.463 30.280 1.00 91.31 482 TRP A C 1
ATOM 3820 O O . TRP A 1 482 ? -5.614 17.432 30.345 1.00 91.31 482 TRP A O 1
ATOM 3830 N N . PRO A 1 483 ? -6.348 19.330 31.316 1.00 91.94 483 PRO A N 1
ATOM 3831 C CA . PRO A 1 483 ? -5.652 19.080 32.582 1.00 91.94 483 PRO A CA 1
ATOM 3832 C C . PRO A 1 483 ? -6.043 17.753 33.236 1.00 91.94 483 PRO A C 1
ATOM 3834 O O . PRO A 1 483 ? -5.172 16.982 33.637 1.00 91.94 483 PRO A O 1
ATOM 3837 N N . THR A 1 484 ? -7.341 17.445 33.278 1.00 93.62 484 THR A N 1
ATOM 3838 C CA . THR A 1 484 ? -7.846 16.165 33.786 1.00 93.62 484 THR A CA 1
ATOM 3839 C C . THR A 1 484 ? -7.372 15.005 32.916 1.00 93.62 484 THR A C 1
ATOM 3841 O O . THR A 1 484 ? -7.001 13.961 33.441 1.00 93.62 484 THR A O 1
ATOM 3844 N N . SER A 1 485 ? -7.347 15.189 31.594 1.00 94.12 485 SER A N 1
ATOM 3845 C CA . SER A 1 485 ? -6.939 14.146 30.645 1.00 94.12 485 SER A CA 1
ATOM 3846 C C . SER A 1 485 ? -5.453 13.787 30.768 1.00 94.12 485 SER A C 1
ATOM 3848 O O . SER A 1 485 ? -5.122 12.609 30.738 1.00 94.12 485 SER A O 1
ATOM 3850 N N . LEU A 1 486 ? -4.560 14.764 30.978 1.00 91.62 486 LEU A N 1
ATOM 3851 C CA . LEU A 1 486 ? -3.128 14.508 31.225 1.00 91.62 486 LEU A CA 1
ATOM 3852 C C . LEU A 1 486 ? -2.842 13.853 32.585 1.00 91.62 486 LEU A C 1
ATOM 3854 O O . LEU A 1 486 ? -1.773 13.277 32.789 1.00 91.62 486 LEU A O 1
ATOM 3858 N N . ALA A 1 487 ? -3.760 13.975 33.545 1.00 92.62 487 ALA A N 1
ATOM 3859 C CA . ALA A 1 487 ? -3.603 13.349 34.853 1.00 92.62 487 ALA A CA 1
ATOM 3860 C C . ALA A 1 487 ? -3.890 11.837 34.826 1.00 92.62 487 ALA A C 1
ATOM 3862 O O . ALA A 1 487 ? -3.472 11.134 35.752 1.00 92.62 487 ALA A O 1
ATOM 3863 N N . LEU A 1 488 ? -4.568 11.348 33.780 1.00 92.81 488 LEU A N 1
ATOM 3864 C CA . LEU A 1 488 ? -4.909 9.940 33.596 1.00 92.81 488 LEU A CA 1
ATOM 3865 C C . LEU A 1 488 ? -3.658 9.052 33.478 1.00 92.81 488 LEU A C 1
ATOM 3867 O O . LEU A 1 488 ? -2.525 9.515 33.304 1.00 92.81 488 LEU A O 1
ATOM 3871 N N . ASN A 1 489 ? -3.863 7.742 33.561 1.00 92.88 489 ASN A N 1
ATOM 3872 C CA . ASN A 1 489 ? -2.845 6.774 33.177 1.00 92.88 489 ASN A CA 1
ATOM 3873 C C . ASN A 1 489 ? -2.710 6.705 31.653 1.00 92.88 489 ASN A C 1
ATOM 3875 O O . ASN A 1 489 ? -3.669 6.925 30.919 1.00 92.88 489 ASN A O 1
ATOM 3879 N N . ALA A 1 490 ? -1.527 6.346 31.162 1.00 93.25 490 ALA A N 1
ATOM 3880 C CA . ALA A 1 490 ? -1.228 6.304 29.731 1.00 93.25 490 ALA A CA 1
ATOM 3881 C C . ALA A 1 490 ? -2.140 5.334 28.945 1.00 93.25 490 ALA A C 1
ATOM 3883 O O . ALA A 1 490 ? -2.442 5.572 27.776 1.00 93.25 490 ALA A O 1
ATOM 3884 N N . TYR A 1 491 ? -2.621 4.263 29.593 1.00 93.19 491 TYR A N 1
ATOM 3885 C CA . TYR A 1 491 ? -3.567 3.302 29.009 1.00 93.19 491 TYR A CA 1
ATOM 3886 C C . TYR A 1 491 ? -5.028 3.783 29.008 1.00 93.19 491 TYR A C 1
ATOM 3888 O O . TYR A 1 491 ? -5.890 3.143 28.400 1.00 93.19 491 TYR A O 1
ATOM 3896 N N . GLU A 1 492 ? -5.331 4.892 29.683 1.00 94.75 492 GLU A N 1
ATOM 3897 C CA . GLU A 1 492 ? -6.634 5.542 29.615 1.00 94.75 492 GLU A CA 1
ATOM 3898 C C . GLU A 1 492 ? -6.643 6.493 28.415 1.00 94.75 492 GLU A C 1
ATOM 3900 O O . GLU A 1 492 ? -5.877 7.458 28.340 1.00 94.75 492 GLU A O 1
ATOM 3905 N N . MET A 1 493 ? -7.509 6.192 27.450 1.00 96.06 493 MET A N 1
ATOM 3906 C CA . MET A 1 493 ? -7.537 6.854 26.146 1.00 96.06 493 MET A CA 1
ATOM 3907 C C . MET A 1 493 ? -8.903 7.448 25.818 1.00 96.06 493 MET A C 1
ATOM 3909 O O . MET A 1 493 ? -9.945 6.988 26.298 1.00 96.06 493 MET A O 1
ATOM 3913 N N . HIS A 1 494 ? -8.906 8.439 24.930 1.00 97.50 494 HIS A N 1
ATOM 3914 C CA . HIS A 1 494 ? -10.124 9.053 24.414 1.00 97.50 494 HIS A CA 1
ATOM 3915 C C . HIS A 1 494 ? -10.473 8.566 23.005 1.00 97.50 494 HIS A C 1
ATOM 3917 O O . HIS A 1 494 ? -9.606 8.258 22.188 1.00 97.50 494 HIS A O 1
ATOM 3923 N N . SER A 1 495 ? -11.773 8.509 22.714 1.00 97.75 495 SER A N 1
ATOM 3924 C CA . SER A 1 495 ? -12.299 8.314 21.360 1.00 97.75 495 SER A CA 1
ATOM 3925 C C . SER A 1 495 ? -13.147 9.527 20.971 1.00 97.75 495 SER A C 1
ATOM 3927 O O . SER A 1 495 ? -14.107 9.846 21.671 1.00 97.75 495 SER A O 1
ATOM 3929 N N . PHE A 1 496 ? -12.800 10.184 19.869 1.00 97.31 496 PHE A N 1
ATOM 3930 C CA . PHE A 1 496 ? -13.397 11.426 19.380 1.00 97.31 496 PHE A CA 1
ATOM 3931 C C . PHE A 1 496 ? -13.981 11.233 17.979 1.00 97.31 496 PHE A C 1
ATOM 3933 O O . PHE A 1 496 ? -13.390 10.540 17.154 1.00 97.31 496 PHE A O 1
ATOM 3940 N N . SER A 1 497 ? -15.117 11.868 17.687 1.00 96.62 497 SER A N 1
ATOM 3941 C CA . SER A 1 497 ? -15.555 12.001 16.297 1.00 96.62 497 SER A CA 1
ATOM 3942 C C . SER A 1 497 ? -14.593 12.917 15.538 1.00 96.62 497 SER A C 1
ATOM 3944 O O . SER A 1 497 ? -13.951 13.786 16.132 1.00 96.62 497 SER A O 1
ATOM 3946 N N . GLU A 1 498 ? -14.538 12.782 14.216 1.00 94.25 498 GLU A N 1
ATOM 3947 C CA . GLU A 1 498 ? -13.794 13.703 13.342 1.00 94.25 498 GLU A CA 1
ATOM 3948 C C . GLU A 1 498 ? -14.101 15.191 13.626 1.00 94.25 498 GLU A C 1
ATOM 3950 O O . GLU A 1 498 ? -13.196 16.018 13.632 1.00 94.25 498 GLU A O 1
ATOM 3955 N N . THR A 1 499 ? -15.356 15.527 13.949 1.00 94.06 499 THR A N 1
ATOM 3956 C CA . THR A 1 499 ? -15.799 16.909 14.193 1.00 94.06 499 THR A CA 1
ATOM 3957 C C . THR A 1 499 ? -15.222 17.485 15.480 1.00 94.06 499 THR A C 1
ATOM 3959 O O . THR A 1 499 ? -14.889 18.663 15.533 1.00 94.06 499 THR A O 1
ATOM 3962 N N . ALA A 1 500 ? -15.047 16.656 16.513 1.00 93.88 500 ALA A N 1
ATOM 3963 C CA . ALA A 1 500 ? -14.441 17.099 17.764 1.00 93.88 500 ALA A CA 1
ATOM 3964 C C . ALA A 1 500 ? -12.969 17.490 17.562 1.00 93.88 500 ALA A C 1
ATOM 3966 O O . ALA A 1 500 ? -12.486 18.417 18.207 1.00 93.88 500 ALA A O 1
ATOM 3967 N N . VAL A 1 501 ? -12.261 16.827 16.636 1.00 91.00 501 VAL A N 1
ATOM 3968 C CA . VAL A 1 501 ? -10.891 17.215 16.274 1.00 91.00 501 VAL A CA 1
ATOM 3969 C C . VAL A 1 501 ? -10.889 18.616 15.671 1.00 91.00 501 VAL A C 1
ATOM 3971 O O . VAL A 1 501 ? -10.143 19.462 16.149 1.00 91.00 501 VAL A O 1
ATOM 3974 N N . GLU A 1 502 ? -11.748 18.891 14.686 1.00 88.62 502 GLU A N 1
ATOM 3975 C CA . GLU A 1 502 ? -11.874 20.226 14.078 1.00 88.62 502 GLU A CA 1
ATOM 3976 C C . GLU A 1 502 ? -12.150 21.309 15.137 1.00 88.62 502 GLU A C 1
ATOM 3978 O O . GLU A 1 502 ? -11.475 22.339 15.162 1.00 88.62 502 GLU A O 1
ATOM 3983 N N . GLU A 1 503 ? -13.071 21.048 16.068 1.00 90.25 503 GLU A N 1
ATOM 3984 C CA . GLU A 1 503 ? -13.389 21.954 17.179 1.00 90.25 503 GLU A CA 1
ATOM 3985 C C . GLU A 1 503 ? -12.182 22.212 18.095 1.00 90.25 503 GLU A C 1
ATOM 3987 O O . GLU A 1 503 ? -11.907 23.360 18.453 1.00 90.25 503 GLU A O 1
ATOM 3992 N N . PHE A 1 504 ? -11.417 21.174 18.456 1.00 90.19 504 PHE A N 1
ATOM 3993 C CA . PHE A 1 504 ? -10.204 21.338 19.262 1.00 90.19 504 PHE A CA 1
ATOM 3994 C C . PHE A 1 504 ? -9.158 22.206 18.563 1.00 90.19 504 PHE A C 1
ATOM 3996 O O . PHE A 1 504 ? -8.498 23.011 19.222 1.00 90.19 504 PHE A O 1
ATOM 4003 N N . LEU A 1 505 ? -9.019 22.072 17.243 1.00 84.00 505 LEU A N 1
ATOM 4004 C CA . LEU A 1 505 ? -8.072 22.862 16.460 1.00 84.00 505 LEU A CA 1
ATOM 4005 C C . LEU A 1 505 ? -8.488 24.327 16.374 1.00 84.00 505 LEU A C 1
ATOM 4007 O O . LEU A 1 505 ? -7.656 25.203 16.604 1.00 84.00 505 LEU A O 1
ATOM 4011 N N . VAL A 1 506 ? -9.770 24.601 16.122 1.00 84.69 506 VAL A N 1
ATOM 4012 C CA . VAL A 1 506 ? -10.307 25.970 16.127 1.00 84.69 506 VAL A CA 1
ATOM 4013 C C . VAL A 1 506 ? -10.082 26.628 17.490 1.00 84.69 506 VAL A C 1
ATOM 4015 O O . VAL A 1 506 ? -9.570 27.745 17.556 1.00 84.69 506 VAL A O 1
ATOM 4018 N N . ASN A 1 507 ? -10.376 25.925 18.586 1.00 83.06 507 ASN A N 1
ATOM 4019 C CA . ASN A 1 507 ? -10.184 26.455 19.938 1.00 83.06 507 ASN A CA 1
ATOM 4020 C C . ASN A 1 507 ? -8.704 26.748 20.247 1.00 83.06 507 ASN A C 1
ATOM 4022 O O . ASN A 1 507 ? -8.389 27.813 20.778 1.00 83.06 507 ASN A O 1
ATOM 4026 N N . ALA A 1 508 ? -7.786 25.864 19.842 1.00 79.31 508 ALA A N 1
ATOM 4027 C CA . ALA A 1 508 ? -6.347 26.066 20.022 1.00 79.31 508 ALA A CA 1
ATOM 4028 C C . ALA A 1 508 ? -5.789 27.254 19.210 1.00 79.31 508 ALA A C 1
ATOM 4030 O O . ALA A 1 508 ? -4.807 27.878 19.617 1.00 79.31 508 ALA A O 1
ATOM 4031 N N . MET A 1 509 ? -6.403 27.597 18.069 1.00 78.19 509 MET A N 1
ATOM 4032 C CA . MET A 1 509 ? -6.047 28.803 17.309 1.00 78.19 509 MET A CA 1
ATOM 4033 C C . MET A 1 509 ? -6.471 30.090 18.029 1.00 78.19 509 MET A C 1
ATOM 4035 O O . MET A 1 509 ? -5.777 31.103 17.917 1.00 78.19 509 MET A O 1
ATOM 4039 N N . VAL A 1 510 ? -7.587 30.048 18.763 1.00 79.62 510 VAL A N 1
ATOM 4040 C CA . VAL A 1 510 ? -8.130 31.189 19.515 1.00 79.62 510 VAL A CA 1
ATOM 4041 C C . VAL A 1 510 ? -7.357 31.419 20.817 1.00 79.62 510 VAL A C 1
ATOM 4043 O O . VAL A 1 510 ? -7.016 32.564 21.118 1.00 79.62 510 VAL A O 1
ATOM 4046 N N . ASP A 1 511 ? -7.019 30.359 21.558 1.00 73.81 511 ASP A N 1
ATOM 4047 C CA . ASP A 1 511 ? -6.233 30.444 22.796 1.00 73.81 511 ASP A CA 1
ATOM 4048 C C . ASP A 1 511 ? -4.957 29.592 22.738 1.00 73.81 511 ASP A C 1
ATOM 4050 O O . ASP A 1 511 ? -4.924 28.420 23.115 1.00 73.81 511 ASP A O 1
ATOM 4054 N N . LYS A 1 512 ? -3.851 30.230 22.335 1.00 65.06 512 LYS A N 1
ATOM 4055 C CA . LYS A 1 512 ? -2.524 29.595 22.249 1.00 65.06 512 LYS A CA 1
ATOM 4056 C C . LYS A 1 512 ? -1.956 29.130 23.598 1.00 65.06 512 LYS A C 1
ATOM 4058 O O . LYS A 1 512 ? -0.932 28.449 23.599 1.00 65.06 512 LYS A O 1
ATOM 4063 N N . LYS A 1 513 ? -2.539 29.534 24.736 1.00 56.25 513 LYS A N 1
ATOM 4064 C CA . LYS A 1 513 ? -2.107 29.093 26.075 1.00 56.25 513 LYS A CA 1
ATOM 4065 C C . LYS A 1 513 ? -2.820 27.820 26.530 1.00 56.25 513 LYS A C 1
ATOM 4067 O O . LYS A 1 513 ? -2.397 27.225 27.521 1.00 56.25 513 LYS A O 1
ATOM 4072 N N . GLN A 1 514 ? -3.878 27.403 25.839 1.00 57.75 514 GLN A N 1
ATOM 4073 C CA . GLN A 1 514 ? -4.603 26.188 26.173 1.00 57.75 514 GLN A CA 1
ATOM 4074 C C . GLN A 1 514 ? -3.753 24.956 25.826 1.00 57.75 514 GLN A C 1
ATOM 4076 O O . GLN A 1 514 ? -3.168 24.863 24.746 1.00 57.75 514 GLN A O 1
ATOM 4081 N N . MET A 1 515 ? -3.693 23.989 26.746 1.00 64.00 515 MET A N 1
ATOM 4082 C CA . MET A 1 515 ? -3.183 22.651 26.432 1.00 64.00 515 MET A CA 1
ATOM 4083 C C . MET A 1 515 ? -3.927 22.083 25.217 1.00 64.00 515 MET A C 1
ATOM 4085 O O . MET A 1 515 ? -5.120 22.328 25.050 1.00 64.00 515 MET A O 1
ATOM 4089 N N . SER A 1 516 ? -3.220 21.340 24.366 1.00 80.75 516 SER A N 1
ATOM 4090 C CA . SER A 1 516 ? -3.734 20.898 23.070 1.00 80.75 516 SER A CA 1
ATOM 4091 C C . SER A 1 516 ? -3.820 19.376 22.967 1.00 80.75 516 SER A C 1
ATOM 4093 O O . SER A 1 516 ? -3.155 18.643 23.700 1.00 80.75 516 SER A O 1
ATOM 4095 N N . LEU A 1 517 ? -4.597 18.902 21.992 1.00 88.81 517 LEU A N 1
ATOM 4096 C CA . LEU A 1 517 ? -4.664 17.492 21.597 1.00 88.81 517 LEU A CA 1
ATOM 4097 C C . LEU A 1 517 ? -3.272 16.894 21.315 1.00 88.81 517 LEU A C 1
ATOM 4099 O O . LEU A 1 517 ? -3.014 15.743 21.658 1.00 88.81 517 LEU A O 1
ATOM 4103 N N . VAL A 1 518 ? -2.354 17.690 20.755 1.00 88.88 518 VAL A N 1
ATOM 4104 C CA . VAL A 1 518 ? -0.966 17.274 20.502 1.00 88.88 518 VAL A CA 1
ATOM 4105 C C . VAL A 1 518 ? -0.228 16.987 21.809 1.00 88.88 518 VAL A C 1
ATOM 4107 O O . VAL A 1 518 ? 0.486 15.994 21.885 1.00 88.88 518 VAL A O 1
ATOM 4110 N N . GLU A 1 519 ? -0.409 17.816 22.843 1.00 88.81 519 GLU A N 1
ATOM 4111 C CA . GLU A 1 519 ? 0.234 17.603 24.148 1.00 88.81 519 GLU A CA 1
ATOM 4112 C C . GLU A 1 519 ? -0.264 16.319 24.818 1.00 88.81 519 GLU A C 1
ATOM 4114 O O . GLU A 1 519 ? 0.531 15.550 25.352 1.00 88.81 519 GLU A O 1
ATOM 4119 N N . TYR A 1 520 ? -1.569 16.047 24.725 1.00 92.75 520 TYR A N 1
ATOM 4120 C CA . TYR A 1 520 ? -2.160 14.794 25.198 1.00 92.75 520 TYR A CA 1
ATOM 4121 C C . TYR A 1 520 ? -1.582 13.570 24.471 1.00 92.75 520 TYR A C 1
ATOM 4123 O O . TYR A 1 520 ? -1.169 12.598 25.110 1.00 92.75 520 TYR A O 1
ATOM 4131 N N . ASN A 1 521 ? -1.474 13.642 23.142 1.00 94.00 521 ASN A N 1
ATOM 4132 C CA . ASN A 1 521 ? -1.008 12.535 22.305 1.00 94.00 521 ASN A CA 1
ATOM 4133 C C . ASN A 1 521 ? 0.473 12.167 22.504 1.00 94.00 521 ASN A C 1
ATOM 4135 O O . ASN A 1 521 ? 0.897 11.101 22.068 1.00 94.00 521 ASN A O 1
ATOM 4139 N N . LYS A 1 522 ? 1.269 12.985 23.204 1.00 90.75 522 LYS A N 1
ATOM 4140 C CA . LYS A 1 522 ? 2.644 12.608 23.581 1.00 90.75 522 LYS A CA 1
ATOM 4141 C C . LYS A 1 522 ? 2.679 11.389 24.502 1.00 90.75 522 LYS A C 1
ATOM 4143 O O . LYS A 1 522 ? 3.590 10.566 24.404 1.00 90.75 522 LYS A O 1
ATOM 4148 N N . TYR A 1 523 ? 1.686 11.271 25.382 1.00 91.31 523 TYR A N 1
ATOM 4149 C CA . TYR A 1 523 ? 1.670 10.287 26.469 1.00 91.31 523 TYR A CA 1
ATOM 4150 C C . TYR A 1 523 ? 0.509 9.297 26.363 1.00 91.31 523 TYR A C 1
ATOM 4152 O O . TYR A 1 523 ? 0.621 8.170 26.836 1.00 91.31 523 TYR A O 1
ATOM 4160 N N . HIS A 1 524 ? -0.583 9.694 25.710 1.00 95.12 524 HIS A N 1
ATOM 4161 C CA . HIS A 1 524 ? -1.795 8.893 25.570 1.00 95.12 524 HIS A CA 1
ATOM 4162 C C . HIS A 1 524 ? -2.117 8.631 24.101 1.00 95.12 524 HIS A C 1
ATOM 4164 O O . HIS A 1 524 ? -1.616 9.306 23.203 1.00 95.12 524 HIS A O 1
ATOM 4170 N N . LEU A 1 525 ? -3.005 7.671 23.859 1.00 97.31 525 LEU A N 1
ATOM 4171 C CA . LEU A 1 525 ? -3.578 7.442 22.538 1.00 97.31 525 LEU A CA 1
ATOM 4172 C C . LEU A 1 525 ? -4.907 8.189 22.382 1.00 97.31 525 LEU A C 1
ATOM 4174 O O . LEU A 1 525 ? -5.742 8.193 23.287 1.00 97.31 525 LEU A O 1
ATOM 4178 N N . SER A 1 526 ? -5.146 8.746 21.197 1.00 97.94 526 SER A N 1
ATOM 4179 C CA . SER A 1 526 ? -6.470 9.198 20.765 1.00 97.94 526 SER A CA 1
ATOM 4180 C C . SER A 1 526 ? -6.969 8.370 19.582 1.00 97.94 526 SER A C 1
ATOM 4182 O O . SER A 1 526 ? -6.249 8.136 18.606 1.00 97.94 526 SER A O 1
ATOM 4184 N N . ARG A 1 527 ? -8.226 7.920 19.679 1.00 98.62 527 ARG A N 1
ATOM 4185 C CA . ARG A 1 527 ? -8.955 7.275 18.583 1.00 98.62 527 ARG A CA 1
ATOM 4186 C C . ARG A 1 527 ? -9.899 8.256 17.916 1.00 98.62 527 ARG A C 1
ATOM 4188 O O . ARG A 1 527 ? -10.733 8.841 18.595 1.00 98.62 527 ARG A O 1
ATOM 4195 N N . ILE A 1 528 ? -9.799 8.404 16.605 1.00 98.50 528 ILE A N 1
ATOM 4196 C CA . ILE A 1 528 ? -10.661 9.277 15.811 1.00 98.50 528 ILE A CA 1
ATOM 4197 C C . ILE A 1 528 ? -11.507 8.383 14.912 1.00 98.50 528 ILE A C 1
ATOM 4199 O O . ILE A 1 528 ? -10.987 7.405 14.375 1.00 98.50 528 ILE A O 1
ATOM 4203 N N . TYR A 1 529 ? -12.798 8.682 14.792 1.00 98.00 529 TYR A N 1
ATOM 4204 C CA . TYR A 1 529 ? -13.730 7.899 13.984 1.00 98.00 529 TYR A CA 1
ATOM 4205 C C . TYR A 1 529 ? -14.689 8.787 13.168 1.00 98.00 529 TYR A C 1
ATOM 4207 O O . TYR A 1 529 ? -14.917 9.951 13.531 1.00 98.00 529 TYR A O 1
ATOM 4215 N N . PRO A 1 530 ? -15.250 8.269 12.056 1.00 97.31 530 PRO A N 1
ATOM 4216 C CA . PRO A 1 530 ? -16.195 8.998 11.217 1.00 97.31 530 PRO A CA 1
ATOM 4217 C C . PRO A 1 530 ? -17.474 9.366 11.982 1.00 97.31 530 PRO A C 1
ATOM 4219 O O . PRO A 1 530 ? -17.981 8.593 12.790 1.00 97.31 530 PRO A O 1
ATOM 4222 N N . LYS A 1 531 ? -18.045 10.541 11.715 1.00 94.50 531 LYS A N 1
ATOM 4223 C CA . LYS A 1 531 ? -19.319 10.957 12.321 1.00 94.50 531 LYS A CA 1
ATOM 4224 C C . LYS A 1 531 ? -20.492 10.126 11.788 1.00 94.50 531 LYS A C 1
ATOM 4226 O O . LYS A 1 531 ? -20.539 9.788 10.607 1.00 94.50 531 LYS A O 1
ATOM 4231 N N . GLY A 1 532 ? -21.516 9.918 12.618 1.00 91.50 532 GLY A N 1
ATOM 4232 C CA . GLY A 1 532 ? -22.685 9.093 12.270 1.00 91.50 532 GLY A CA 1
ATOM 4233 C C . GLY A 1 532 ? -23.521 9.576 11.073 1.00 91.50 532 GLY A C 1
ATOM 4234 O O . GLY A 1 532 ? -24.295 8.803 10.519 1.00 91.50 532 GLY A O 1
ATOM 4235 N N . THR A 1 533 ? -23.361 10.826 10.614 1.00 92.31 533 THR A N 1
ATOM 4236 C CA . THR A 1 533 ? -24.036 11.308 9.391 1.00 92.31 533 THR A CA 1
ATOM 4237 C C . THR A 1 533 ? -23.425 10.758 8.097 1.00 92.31 533 THR A C 1
ATOM 4239 O O . THR A 1 533 ? -24.042 10.882 7.039 1.00 92.31 533 THR A O 1
ATOM 4242 N N . ARG A 1 534 ? -22.263 10.093 8.162 1.00 92.31 534 ARG A N 1
ATOM 4243 C CA . ARG A 1 534 ? -21.615 9.383 7.043 1.00 92.31 534 ARG A CA 1
ATOM 4244 C C . ARG A 1 534 ? -22.249 8.014 6.790 1.00 92.31 534 ARG A C 1
ATOM 4246 O O . ARG A 1 534 ? -21.597 6.974 6.813 1.00 92.31 534 ARG A O 1
ATOM 4253 N N . VAL A 1 535 ? -23.558 8.011 6.536 1.00 91.94 535 VAL A N 1
ATOM 4254 C CA . VAL A 1 535 ? -24.361 6.784 6.375 1.00 91.94 535 VAL A CA 1
ATOM 4255 C C . VAL A 1 535 ? -23.913 5.923 5.190 1.00 91.94 535 VAL A C 1
ATOM 4257 O O . VAL A 1 535 ? -24.070 4.706 5.214 1.00 91.94 535 VAL A O 1
ATOM 4260 N N . ALA A 1 536 ? -23.315 6.543 4.169 1.00 91.50 536 ALA A N 1
ATOM 4261 C CA . ALA A 1 536 ? -22.765 5.872 2.993 1.00 91.50 536 ALA A CA 1
ATOM 4262 C C . ALA A 1 536 ? -21.363 5.274 3.225 1.00 91.50 536 ALA A C 1
ATOM 4264 O O . ALA A 1 536 ? -20.738 4.816 2.271 1.00 91.50 536 ALA A O 1
ATOM 4265 N N . SER A 1 537 ? -20.870 5.283 4.469 1.00 93.50 537 SER A N 1
ATOM 4266 C CA . SER A 1 537 ? -19.545 4.781 4.846 1.00 93.50 537 SER A CA 1
ATOM 4267 C C . SER A 1 537 ? -18.396 5.517 4.150 1.00 93.50 537 SER A C 1
ATOM 4269 O O . SER A 1 537 ? -17.328 4.948 3.932 1.00 93.50 537 SER A O 1
ATOM 4271 N N . ASP A 1 538 ? -18.583 6.785 3.784 1.00 93.00 538 ASP A N 1
ATOM 4272 C CA . ASP A 1 538 ? -17.497 7.634 3.310 1.00 93.00 538 ASP A CA 1
ATOM 4273 C C . ASP A 1 538 ? -16.521 7.971 4.450 1.00 93.00 538 ASP A C 1
ATOM 4275 O O . ASP A 1 538 ? -16.795 7.745 5.629 1.00 93.00 538 ASP A O 1
ATOM 4279 N N . ASN A 1 539 ? -15.338 8.466 4.089 1.00 95.44 539 ASN A N 1
ATOM 4280 C CA . ASN A 1 539 ? -14.259 8.724 5.036 1.00 95.44 539 ASN A CA 1
ATOM 4281 C C . ASN A 1 539 ? -13.979 10.222 5.134 1.00 95.44 539 ASN A C 1
ATOM 4283 O O . ASN A 1 539 ? -14.116 10.963 4.158 1.00 95.44 539 ASN A O 1
ATOM 4287 N N . TYR A 1 540 ? -13.566 10.646 6.322 1.00 94.12 540 TYR A N 1
ATOM 4288 C CA . TYR A 1 540 ? -13.015 11.972 6.572 1.00 94.12 540 TYR A CA 1
ATOM 4289 C C . TYR A 1 540 ? -11.553 12.046 6.124 1.00 94.12 540 TYR A C 1
ATOM 4291 O O . TYR A 1 540 ? -10.996 11.043 5.678 1.00 94.12 540 TYR A O 1
ATOM 4299 N N . ASP A 1 541 ? -10.936 13.223 6.188 1.00 92.69 541 ASP A N 1
ATOM 4300 C CA . ASP A 1 541 ? -9.513 13.389 5.883 1.00 92.69 541 ASP A CA 1
ATOM 4301 C C . ASP A 1 541 ? -8.642 12.894 7.060 1.00 92.69 541 ASP A C 1
ATOM 4303 O O . ASP A 1 541 ? -8.658 13.517 8.125 1.00 92.69 541 ASP A O 1
ATOM 4307 N N . PRO A 1 542 ? -7.875 11.795 6.908 1.00 95.75 542 PRO A N 1
ATOM 4308 C CA . PRO A 1 542 ? -7.015 11.290 7.973 1.00 95.75 542 PRO A CA 1
ATOM 4309 C C . PRO A 1 542 ? -5.728 12.104 8.189 1.00 95.75 542 PRO A C 1
ATOM 4311 O O . PRO A 1 542 ? -5.121 11.997 9.257 1.00 95.75 542 PRO A O 1
ATOM 4314 N N . VAL A 1 543 ? -5.302 12.933 7.230 1.00 93.25 543 VAL A N 1
ATOM 4315 C CA . VAL A 1 543 ? -4.070 13.727 7.340 1.00 93.25 543 VAL A CA 1
ATOM 4316 C C . VAL A 1 543 ? -4.215 14.813 8.394 1.00 93.25 543 VAL A C 1
ATOM 4318 O O . VAL A 1 543 ? -3.273 15.050 9.152 1.00 93.25 543 VAL A O 1
ATOM 4321 N N . LEU A 1 544 ? -5.397 15.419 8.519 1.00 90.38 544 LEU A N 1
ATOM 4322 C CA . LEU A 1 544 ? -5.670 16.419 9.549 1.00 90.38 544 LEU A CA 1
ATOM 4323 C C . LEU A 1 544 ? -5.390 15.902 10.980 1.00 90.38 544 LEU A C 1
ATOM 4325 O O . LEU A 1 544 ? -4.588 16.529 11.678 1.00 90.38 544 LEU A O 1
ATOM 4329 N N . PRO A 1 545 ? -5.967 14.779 11.453 1.00 94.06 545 PRO A N 1
ATOM 4330 C CA . PRO A 1 545 ? -5.626 14.236 12.767 1.00 94.06 545 PRO A CA 1
ATOM 4331 C C . PRO A 1 545 ? -4.181 13.717 12.854 1.00 94.06 545 PRO A C 1
ATOM 4333 O O . PRO A 1 545 ? -3.544 13.910 13.892 1.00 94.06 545 PRO A O 1
ATOM 4336 N N . TRP A 1 546 ? -3.598 13.136 11.794 1.00 95.00 546 TRP A N 1
ATOM 4337 C CA . TRP A 1 546 ? -2.176 12.751 11.822 1.00 95.00 546 TRP A CA 1
ATOM 4338 C C . TRP A 1 546 ? -1.246 13.957 12.012 1.00 95.00 546 TRP A C 1
ATOM 4340 O O . TRP A 1 546 ? -0.288 13.882 12.787 1.00 95.00 546 TRP A O 1
ATOM 4350 N N . ASN A 1 547 ? -1.557 15.098 11.390 1.00 90.25 547 ASN A N 1
ATOM 4351 C CA . ASN A 1 547 ? -0.850 16.369 11.580 1.00 90.25 547 ASN A CA 1
ATOM 4352 C C . ASN A 1 547 ? -0.911 16.887 13.025 1.00 90.25 547 ASN A C 1
ATOM 4354 O O . ASN A 1 547 ? -0.116 17.751 13.389 1.00 90.25 547 ASN A O 1
ATOM 4358 N N . HIS A 1 548 ? -1.791 16.321 13.854 1.00 89.69 548 HIS A N 1
ATOM 4359 C CA . HIS A 1 548 ? -1.954 16.641 15.270 1.00 89.69 548 HIS A CA 1
ATOM 4360 C C . HIS A 1 548 ? -1.671 15.434 16.183 1.00 89.69 548 HIS A C 1
ATOM 4362 O O . HIS A 1 548 ? -2.198 15.332 17.293 1.00 89.69 548 HIS A O 1
ATOM 4368 N N . ALA A 1 549 ? -0.793 14.538 15.720 1.00 93.12 549 ALA A N 1
ATOM 4369 C CA . ALA A 1 549 ? -0.256 13.395 16.461 1.00 93.12 549 ALA A CA 1
ATOM 4370 C C . ALA A 1 549 ? -1.289 12.339 16.901 1.00 93.12 549 ALA A C 1
ATOM 4372 O O . ALA A 1 549 ? -0.972 11.484 17.725 1.00 93.12 549 ALA A O 1
ATOM 4373 N N . CYS A 1 550 ? -2.505 12.346 16.348 1.00 96.81 550 CYS A N 1
ATOM 4374 C CA . CYS A 1 550 ? -3.485 11.297 16.624 1.00 96.81 550 CYS A CA 1
ATOM 4375 C C . CYS A 1 550 ? -3.018 9.956 16.052 1.00 96.81 550 CYS A C 1
ATOM 4377 O O . CYS A 1 550 ? -2.646 9.871 14.882 1.00 96.81 550 CYS A O 1
ATOM 4379 N N . GLN A 1 551 ? -3.065 8.906 16.866 1.00 98.50 551 GLN A N 1
ATOM 4380 C CA . GLN A 1 551 ? -2.474 7.606 16.550 1.00 98.50 551 GLN A CA 1
ATOM 4381 C C . GLN A 1 551 ? -3.463 6.662 15.870 1.00 98.50 551 GLN A C 1
ATOM 4383 O O . GLN A 1 551 ? -3.122 6.033 14.871 1.00 98.50 551 GLN A O 1
ATOM 4388 N N . VAL A 1 552 ? -4.686 6.564 16.401 1.00 98.69 552 VAL A N 1
ATOM 4389 C CA . VAL A 1 552 ? -5.699 5.584 15.981 1.00 98.69 552 VAL A CA 1
ATOM 4390 C C . VAL A 1 552 ? -6.755 6.301 15.137 1.00 98.69 552 VAL A C 1
ATOM 4392 O O . VAL A 1 552 ? -7.846 6.621 15.601 1.00 98.69 552 VAL A O 1
ATOM 4395 N N . VAL A 1 553 ? -6.411 6.618 13.891 1.00 98.62 553 VAL A N 1
ATOM 4396 C CA . VAL A 1 553 ? -7.290 7.332 12.948 1.00 98.62 553 VAL A CA 1
ATOM 4397 C C . VAL A 1 553 ? -8.070 6.296 12.139 1.00 98.62 553 VAL A C 1
ATOM 4399 O O . VAL A 1 553 ? -7.548 5.741 11.178 1.00 98.62 553 VAL A O 1
ATOM 4402 N N . ALA A 1 554 ? -9.283 5.970 12.587 1.00 98.69 554 ALA A N 1
ATOM 4403 C CA . ALA A 1 554 ? -10.054 4.842 12.083 1.00 98.69 554 ALA A CA 1
ATOM 4404 C C . ALA A 1 554 ? -10.902 5.211 10.857 1.00 98.69 554 ALA A C 1
ATOM 4406 O O . ALA A 1 554 ? -11.689 6.155 10.899 1.00 98.69 554 ALA A O 1
ATOM 4407 N N . LEU A 1 555 ? -10.779 4.432 9.781 1.00 98.62 555 LEU A N 1
ATOM 4408 C CA . LEU A 1 555 ? -11.505 4.642 8.523 1.00 98.62 555 LEU A CA 1
ATOM 4409 C C . LEU A 1 555 ? -12.404 3.447 8.174 1.00 98.62 555 LEU A C 1
ATOM 4411 O O . LEU A 1 555 ? -12.138 2.312 8.564 1.00 98.62 555 LEU A O 1
ATOM 4415 N N . ASN A 1 556 ? -13.446 3.690 7.387 1.00 98.19 556 ASN A N 1
ATOM 4416 C CA . ASN A 1 556 ? -14.281 2.668 6.758 1.00 98.19 556 ASN A CA 1
ATOM 4417 C C . ASN A 1 556 ? -13.498 2.011 5.604 1.00 98.19 556 ASN A C 1
ATOM 4419 O O . ASN A 1 556 ? -13.282 2.635 4.559 1.00 98.19 556 ASN A O 1
ATOM 4423 N N . PHE A 1 557 ? -13.039 0.770 5.792 1.00 97.50 557 PHE A N 1
ATOM 4424 C CA . PHE A 1 557 ? -12.162 0.062 4.839 1.00 97.50 557 PHE A CA 1
ATOM 4425 C C . PHE A 1 557 ? -12.913 -0.539 3.647 1.00 97.50 557 PHE A C 1
ATOM 4427 O O . PHE A 1 557 ? -12.307 -0.834 2.620 1.00 97.50 557 PHE A O 1
ATOM 4434 N N . GLN A 1 558 ? -14.233 -0.677 3.753 1.00 94.00 558 GLN A N 1
ATOM 4435 C CA . GLN A 1 558 ? -15.112 -1.069 2.655 1.00 94.00 558 GLN A CA 1
ATOM 4436 C C . GLN A 1 558 ? -15.255 0.021 1.576 1.00 94.00 558 GLN A C 1
ATOM 4438 O O . GLN A 1 558 ? -15.768 -0.252 0.493 1.00 94.00 558 GLN A O 1
ATOM 4443 N N . THR A 1 559 ? -14.781 1.247 1.838 1.00 93.69 559 THR A N 1
ATOM 4444 C CA . THR A 1 559 ? -14.940 2.393 0.932 1.00 93.69 559 THR A CA 1
ATOM 4445 C C . THR A 1 559 ? -13.594 2.901 0.416 1.00 93.69 559 THR A C 1
ATOM 4447 O O . THR A 1 559 ? -12.951 3.760 1.025 1.00 93.69 559 THR A O 1
ATOM 4450 N N . MET A 1 560 ? -13.192 2.430 -0.768 1.00 92.50 560 MET A N 1
ATOM 4451 C CA . MET A 1 560 ? -11.962 2.870 -1.438 1.00 92.50 560 MET A CA 1
ATOM 4452 C C . MET A 1 560 ? -12.102 4.275 -2.050 1.00 92.50 560 MET A C 1
ATOM 4454 O O . MET A 1 560 ? -12.431 4.469 -3.225 1.00 92.50 560 MET A O 1
ATOM 4458 N N . ASN A 1 561 ? -11.840 5.291 -1.232 1.00 91.50 561 ASN A N 1
ATOM 4459 C CA . ASN A 1 561 ? -11.817 6.702 -1.615 1.00 91.50 561 ASN A CA 1
ATOM 4460 C C . ASN A 1 561 ? -10.429 7.332 -1.400 1.00 91.50 561 ASN A C 1
ATOM 4462 O O . ASN A 1 561 ? -9.469 6.642 -1.071 1.00 91.50 561 ASN A O 1
ATOM 4466 N N . SER A 1 562 ? -10.308 8.647 -1.618 1.00 92.50 562 SER A N 1
ATOM 4467 C CA . SER A 1 562 ? -9.028 9.348 -1.443 1.00 92.50 562 SER A CA 1
ATOM 4468 C C . SER A 1 562 ? -8.492 9.250 -0.015 1.00 92.50 562 SER A C 1
ATOM 4470 O O . SER A 1 562 ? -7.287 9.139 0.148 1.00 92.50 562 SER A O 1
ATOM 4472 N N . SER A 1 563 ? -9.350 9.205 1.003 1.00 95.19 563 SER A N 1
ATOM 4473 C CA . SER A 1 563 ? -8.913 9.037 2.390 1.00 95.19 563 SER A CA 1
ATOM 4474 C C . SER A 1 563 ? -8.313 7.656 2.650 1.00 95.19 563 SER A C 1
ATOM 4476 O O . SER A 1 563 ? -7.228 7.561 3.220 1.00 95.19 563 SER A O 1
ATOM 4478 N N . LEU A 1 564 ? -8.977 6.579 2.201 1.00 96.56 564 LEU A N 1
ATOM 4479 C CA . LEU A 1 564 ? -8.433 5.225 2.353 1.00 96.56 564 LEU A CA 1
ATOM 4480 C C . LEU A 1 564 ? -7.164 5.043 1.508 1.00 96.56 564 LEU A C 1
ATOM 4482 O O . LEU A 1 564 ? -6.204 4.451 1.980 1.00 96.56 564 LEU A O 1
ATOM 4486 N N . ALA A 1 565 ? -7.111 5.622 0.306 1.00 96.12 565 ALA A N 1
ATOM 4487 C CA . ALA A 1 565 ? -5.902 5.658 -0.516 1.00 96.12 565 ALA A CA 1
ATOM 4488 C C . ALA A 1 565 ? -4.718 6.328 0.210 1.00 96.12 565 ALA A C 1
ATOM 4490 O O . ALA A 1 565 ? -3.611 5.793 0.199 1.00 96.12 565 ALA A O 1
ATOM 4491 N N . SER A 1 566 ? -4.945 7.449 0.902 1.00 96.06 566 SER A N 1
ATOM 4492 C CA . SER A 1 566 ? -3.918 8.095 1.734 1.00 96.06 566 SER A CA 1
ATOM 4493 C C . SER A 1 566 ? -3.487 7.227 2.911 1.00 96.06 566 SER A C 1
ATOM 4495 O O . SER A 1 566 ? -2.303 7.177 3.232 1.00 96.06 566 SER A O 1
ATOM 4497 N N . ASN A 1 567 ? -4.421 6.498 3.524 1.00 98.12 567 ASN A N 1
ATOM 4498 C CA . ASN A 1 567 ? -4.115 5.516 4.561 1.00 98.12 567 ASN A CA 1
ATOM 4499 C C . ASN A 1 567 ? -3.227 4.382 4.040 1.00 98.12 567 ASN A C 1
ATOM 4501 O O . ASN A 1 567 ? -2.217 4.071 4.663 1.00 98.12 567 ASN A O 1
ATOM 4505 N N . LEU A 1 568 ? -3.539 3.817 2.873 1.00 97.75 568 LEU A N 1
ATOM 4506 C CA . LEU A 1 568 ? -2.704 2.789 2.248 1.00 97.75 568 LEU A CA 1
ATOM 4507 C C . LEU A 1 568 ? -1.305 3.317 1.903 1.00 97.75 568 LEU A C 1
ATOM 4509 O O . LEU A 1 568 ? -0.327 2.617 2.141 1.00 97.75 568 LEU A O 1
ATOM 4513 N N . ALA A 1 569 ? -1.191 4.557 1.416 1.00 97.12 569 ALA A N 1
ATOM 4514 C CA . ALA A 1 569 ? 0.106 5.189 1.169 1.00 97.12 569 ALA A CA 1
ATOM 4515 C C . ALA A 1 569 ? 0.911 5.366 2.468 1.00 97.12 569 ALA A C 1
ATOM 4517 O O . ALA A 1 569 ? 2.074 4.983 2.538 1.00 97.12 569 ALA A O 1
ATOM 4518 N N . MET A 1 570 ? 0.287 5.915 3.514 1.00 97.44 570 MET A N 1
ATOM 4519 C CA . MET A 1 570 ? 0.929 6.139 4.811 1.00 97.44 570 MET A CA 1
ATOM 4520 C C . MET A 1 570 ? 1.432 4.829 5.420 1.00 97.44 570 MET A C 1
ATOM 4522 O O . MET A 1 570 ? 2.561 4.763 5.895 1.00 97.44 570 MET A O 1
ATOM 4526 N N . PHE A 1 571 ? 0.616 3.776 5.377 1.00 98.00 571 PHE A N 1
ATOM 4527 C CA . PHE A 1 571 ? 0.943 2.485 5.975 1.00 98.00 571 PHE A CA 1
ATOM 4528 C C . PHE A 1 571 ? 1.658 1.513 5.034 1.00 98.00 571 PHE A C 1
ATOM 4530 O O . PHE A 1 571 ? 1.946 0.404 5.470 1.00 98.00 571 PHE A O 1
ATOM 4537 N N . SER A 1 572 ? 2.011 1.917 3.805 1.00 96.12 572 SER A N 1
ATOM 4538 C CA . SER A 1 572 ? 3.023 1.203 3.008 1.00 96.12 572 SER A CA 1
ATOM 4539 C C . SER A 1 572 ? 4.432 1.423 3.565 1.00 96.12 572 SER A C 1
ATOM 4541 O O . SER A 1 572 ? 5.309 0.573 3.406 1.00 96.12 572 SER A O 1
ATOM 4543 N N . LEU A 1 573 ? 4.632 2.534 4.285 1.00 96.88 573 LEU A N 1
ATOM 4544 C CA . LEU A 1 573 ? 5.852 2.811 5.033 1.00 96.88 573 LEU A CA 1
ATOM 4545 C C . LEU A 1 573 ? 6.096 1.753 6.110 1.00 96.88 573 LEU A C 1
ATOM 4547 O O . LEU A 1 573 ? 5.185 1.078 6.594 1.00 96.88 573 LEU A O 1
ATOM 4551 N N . ASN A 1 574 ? 7.348 1.667 6.545 1.00 97.50 574 ASN A N 1
ATOM 4552 C CA . ASN A 1 574 ? 7.788 0.736 7.575 1.00 97.50 574 ASN A CA 1
ATOM 4553 C C . ASN A 1 574 ? 7.459 -0.726 7.229 1.00 97.50 574 ASN A C 1
ATOM 4555 O O . ASN A 1 574 ? 7.019 -1.495 8.089 1.00 97.50 574 ASN A O 1
ATOM 4559 N N . SER A 1 575 ? 7.635 -1.090 5.956 1.00 95.38 575 SER A N 1
ATOM 4560 C CA . SER A 1 575 ? 7.446 -2.454 5.445 1.00 95.38 575 SER A CA 1
ATOM 4561 C C . SER A 1 575 ? 6.011 -2.966 5.583 1.00 95.38 575 SER A C 1
ATOM 4563 O O . SER A 1 575 ? 5.792 -4.161 5.773 1.00 95.38 575 SER A O 1
ATOM 4565 N N . GLY A 1 576 ? 5.020 -2.069 5.564 1.00 96.31 576 GLY A N 1
ATOM 4566 C CA . GLY A 1 576 ? 3.616 -2.466 5.657 1.00 96.31 576 GLY A CA 1
ATOM 4567 C C . GLY A 1 576 ? 3.177 -2.978 7.032 1.00 96.31 576 GLY A C 1
ATOM 4568 O O . GLY A 1 576 ? 2.096 -3.548 7.155 1.00 96.31 576 GLY A O 1
ATOM 4569 N N . CYS A 1 577 ? 3.979 -2.808 8.092 1.00 97.75 577 CYS A N 1
ATOM 4570 C CA . CYS A 1 577 ? 3.705 -3.442 9.393 1.00 97.75 577 CYS A CA 1
ATOM 4571 C C . CYS A 1 577 ? 2.553 -2.803 10.198 1.00 97.75 577 CYS A C 1
ATOM 4573 O O . CYS A 1 577 ? 2.271 -3.226 11.325 1.00 97.75 577 CYS A O 1
ATOM 4575 N N . GLY A 1 578 ? 1.911 -1.769 9.644 1.00 98.44 578 GLY A N 1
ATOM 4576 C CA . GLY A 1 578 ? 0.757 -1.075 10.220 1.00 98.44 578 GLY A CA 1
ATOM 4577 C C . GLY A 1 578 ? 1.072 -0.110 11.370 1.00 98.44 578 GLY A C 1
ATOM 4578 O O . GLY A 1 578 ? 0.146 0.456 11.950 1.00 98.44 578 GLY A O 1
ATOM 4579 N N . TYR A 1 579 ? 2.357 0.106 11.669 1.00 98.81 579 TYR A N 1
ATOM 4580 C CA . TYR A 1 579 ? 2.856 1.099 12.622 1.00 98.81 579 TYR A CA 1
ATOM 4581 C C . TYR A 1 579 ? 3.870 2.014 11.940 1.00 98.81 579 TYR A C 1
ATOM 4583 O O . TYR A 1 579 ? 4.871 1.545 11.400 1.00 98.81 579 TYR A O 1
ATOM 4591 N N . VAL A 1 580 ? 3.656 3.327 12.007 1.00 98.50 580 VAL A N 1
ATOM 4592 C CA . VAL A 1 580 ? 4.573 4.329 11.443 1.00 98.50 580 VAL A CA 1
ATOM 4593 C C . VAL A 1 580 ? 4.986 5.293 12.541 1.00 98.50 580 VAL A C 1
ATOM 4595 O O . VAL A 1 580 ? 4.137 5.959 13.127 1.00 98.50 580 VAL A O 1
ATOM 4598 N N . LEU A 1 581 ? 6.289 5.376 12.822 1.00 97.81 581 LEU A N 1
ATOM 4599 C CA . LEU A 1 581 ? 6.818 6.272 13.844 1.00 97.81 581 LEU A CA 1
ATOM 4600 C C . LEU A 1 581 ? 6.515 7.728 13.471 1.00 97.81 581 LEU A C 1
ATOM 4602 O O . LEU A 1 581 ? 6.794 8.174 12.349 1.00 97.81 581 LEU A O 1
ATOM 4606 N N . GLN A 1 582 ? 5.942 8.460 14.418 1.00 95.75 582 GLN A N 1
ATOM 4607 C CA . GLN A 1 582 ? 5.631 9.872 14.275 1.00 95.75 582 GLN A CA 1
ATOM 4608 C C . GLN A 1 582 ? 6.913 10.709 14.119 1.00 95.75 582 GLN A C 1
ATOM 4610 O O . GLN A 1 582 ? 7.972 10.324 14.616 1.00 95.75 582 GLN A O 1
ATOM 4615 N N . PRO A 1 583 ? 6.850 11.867 13.444 1.00 90.94 583 PRO A N 1
ATOM 4616 C CA . PRO A 1 583 ? 7.997 12.764 13.342 1.00 90.94 583 PRO A CA 1
ATOM 4617 C C . PRO A 1 583 ? 8.461 13.293 14.706 1.00 90.94 583 PRO A C 1
ATOM 4619 O O . PRO A 1 583 ? 7.639 13.629 15.561 1.00 90.94 583 PRO A O 1
ATOM 4622 N N . ASP A 1 584 ? 9.773 13.497 14.859 1.00 85.56 584 ASP A N 1
ATOM 4623 C CA . ASP A 1 584 ? 10.412 13.984 16.093 1.00 85.56 584 ASP A CA 1
ATOM 4624 C C . ASP A 1 584 ? 9.772 15.240 16.697 1.00 85.56 584 ASP A C 1
ATOM 4626 O O . ASP A 1 584 ? 9.887 15.457 17.898 1.00 85.56 584 ASP A O 1
ATOM 4630 N N . ARG A 1 585 ? 9.129 16.104 15.898 1.00 82.88 585 ARG A N 1
ATOM 4631 C CA . ARG A 1 585 ? 8.472 17.333 16.390 1.00 82.88 585 ARG A CA 1
ATOM 4632 C C . ARG A 1 585 ? 7.355 17.070 17.404 1.00 82.88 585 ARG A C 1
ATOM 4634 O O . ARG A 1 585 ? 7.018 17.965 18.166 1.00 82.88 585 ARG A O 1
ATOM 4641 N N . PHE A 1 586 ? 6.778 15.868 17.410 1.00 84.12 586 PHE A N 1
ATOM 4642 C CA . PHE A 1 586 ? 5.769 15.479 18.395 1.00 84.12 586 PHE A CA 1
ATOM 4643 C C . PHE A 1 586 ? 6.384 14.868 19.658 1.00 84.12 586 PHE A C 1
ATOM 4645 O O . PHE A 1 586 ? 5.668 14.590 20.612 1.00 84.12 586 PHE A O 1
ATOM 4652 N N . SER A 1 587 ? 7.707 14.703 19.718 1.00 76.56 587 SER A N 1
ATOM 4653 C CA . SER A 1 587 ? 8.391 14.266 20.934 1.00 76.56 587 SER A CA 1
ATOM 4654 C C . SER A 1 587 ? 8.331 15.340 22.024 1.00 76.56 587 SER A C 1
ATOM 4656 O O . SER A 1 587 ? 8.456 16.535 21.751 1.00 76.56 587 SER A O 1
ATOM 4658 N N . SER A 1 588 ? 8.199 14.915 23.283 1.00 64.31 588 SER A N 1
ATOM 4659 C CA . SER A 1 588 ? 8.147 15.793 24.462 1.00 64.31 588 SER A CA 1
ATOM 4660 C C . SER A 1 588 ? 9.375 16.696 24.621 1.00 64.31 588 SER A C 1
ATOM 4662 O O . SER A 1 588 ? 9.255 17.780 25.185 1.00 64.31 588 SER A O 1
ATOM 4664 N N . ALA A 1 589 ? 10.526 16.287 24.083 1.00 59.53 589 ALA A N 1
ATOM 4665 C CA . ALA A 1 589 ? 11.794 17.014 24.165 1.00 59.53 589 ALA A CA 1
ATOM 4666 C C . ALA A 1 589 ? 12.115 17.883 22.929 1.00 59.53 589 ALA A C 1
ATOM 4668 O O . ALA A 1 589 ? 13.179 18.499 22.876 1.00 59.53 589 ALA A O 1
ATOM 4669 N N . SER A 1 590 ? 11.251 17.911 21.908 1.00 64.88 590 SER A N 1
ATOM 4670 C CA . SER A 1 590 ? 11.579 18.498 20.605 1.00 64.88 590 SER A CA 1
ATOM 4671 C C . SER A 1 590 ? 10.978 19.887 20.408 1.00 64.88 590 SER A C 1
ATOM 4673 O O . SER A 1 590 ? 9.779 20.090 20.563 1.00 64.88 590 SER A O 1
ATOM 4675 N N . SER A 1 591 ? 11.816 20.838 19.991 1.00 63.00 591 SER A N 1
ATOM 4676 C CA . SER A 1 591 ? 11.416 22.156 19.479 1.00 63.00 591 SER A CA 1
ATOM 4677 C C . SER A 1 591 ? 11.466 22.233 17.946 1.00 63.00 591 SER A C 1
ATOM 4679 O O . SER A 1 591 ? 11.394 23.325 17.377 1.00 63.00 591 SER A O 1
ATOM 4681 N N . LYS A 1 592 ? 11.637 21.091 17.258 1.00 73.12 592 LYS A N 1
ATOM 4682 C CA . LYS A 1 592 ? 11.828 21.068 15.803 1.00 73.12 592 LYS A CA 1
ATOM 4683 C C . LYS A 1 592 ? 10.559 21.567 15.088 1.00 73.12 592 LYS A C 1
ATOM 4685 O O . LYS A 1 592 ? 9.474 21.054 15.366 1.00 73.12 592 LYS A O 1
ATOM 4690 N N . PRO A 1 593 ? 10.675 22.525 14.151 1.00 72.44 593 PRO A N 1
ATOM 4691 C CA . PRO A 1 593 ? 9.537 22.970 13.355 1.00 72.44 593 PRO A CA 1
ATOM 4692 C C . PRO A 1 593 ? 9.048 21.860 12.402 1.00 72.44 593 PRO A C 1
ATOM 4694 O O . PRO A 1 593 ? 9.758 20.873 12.180 1.00 72.44 593 PRO A O 1
ATOM 4697 N N . PRO A 1 594 ? 7.846 22.008 11.809 1.00 70.88 594 PRO A N 1
ATOM 4698 C CA . PRO A 1 594 ? 7.421 21.191 10.674 1.00 70.88 594 PRO A CA 1
ATOM 4699 C C . PRO A 1 594 ? 8.458 21.220 9.536 1.00 70.88 594 PRO A C 1
ATOM 4701 O O . PRO A 1 594 ? 9.164 22.225 9.390 1.00 70.88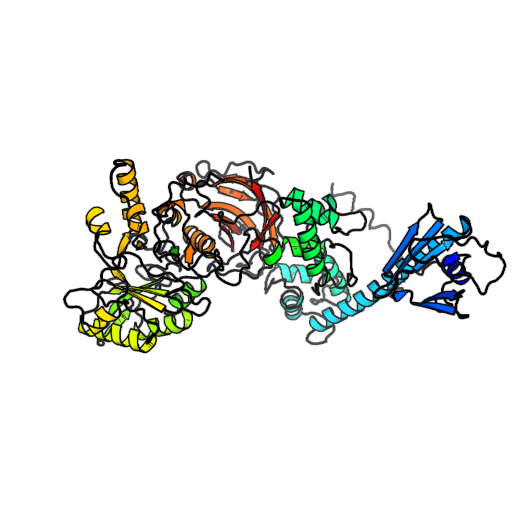 594 PRO A O 1
ATOM 4704 N N . PRO A 1 595 ? 8.564 20.151 8.723 1.00 76.50 595 PRO A N 1
ATOM 4705 C CA . PRO A 1 595 ? 9.434 20.169 7.552 1.00 76.50 595 PRO A CA 1
ATOM 4706 C C . PRO A 1 595 ? 9.034 21.310 6.601 1.00 76.50 595 PRO A C 1
ATOM 4708 O O . PRO A 1 595 ? 7.860 21.687 6.555 1.00 76.50 595 PRO A O 1
ATOM 4711 N N . PRO A 1 596 ? 9.985 21.866 5.826 1.00 83.94 596 PRO A N 1
ATOM 4712 C CA . PRO A 1 596 ? 9.652 22.857 4.814 1.00 83.94 596 PRO A CA 1
ATOM 4713 C C . PRO A 1 596 ? 8.697 22.259 3.777 1.00 83.94 596 PRO A C 1
ATOM 4715 O O . PRO A 1 596 ? 8.736 21.055 3.498 1.00 83.94 596 PRO A O 1
ATOM 4718 N N . LYS A 1 597 ? 7.868 23.123 3.181 1.00 91.00 597 LYS A N 1
ATOM 4719 C CA . LYS A 1 597 ? 6.980 22.736 2.082 1.00 91.00 597 LYS A CA 1
ATOM 4720 C C . LYS A 1 597 ? 7.801 22.114 0.956 1.00 91.00 597 LYS A C 1
ATOM 4722 O O . LYS A 1 597 ? 8.834 22.662 0.570 1.00 91.00 597 LYS A O 1
ATOM 4727 N N . LEU A 1 598 ? 7.322 21.007 0.401 1.00 91.75 598 LEU A N 1
ATOM 4728 C CA . LEU A 1 598 ? 7.953 20.359 -0.743 1.00 91.75 598 LEU A CA 1
ATOM 4729 C C . LEU A 1 598 ? 7.245 20.804 -2.020 1.00 91.75 598 LEU A C 1
ATOM 4731 O O . LEU A 1 598 ? 6.065 20.518 -2.214 1.00 91.75 598 LEU A O 1
ATOM 4735 N N . ARG A 1 599 ? 7.964 21.498 -2.900 1.00 94.50 599 ARG A N 1
ATOM 4736 C CA . ARG A 1 599 ? 7.494 21.800 -4.253 1.00 94.50 599 ARG A CA 1
ATOM 4737 C C . ARG A 1 599 ? 7.983 20.696 -5.179 1.00 94.50 599 ARG A C 1
ATOM 4739 O O . ARG A 1 599 ? 9.179 20.419 -5.216 1.00 94.50 599 ARG A O 1
ATOM 4746 N N . VAL A 1 600 ? 7.068 20.055 -5.894 1.00 94.62 600 VAL A N 1
ATOM 4747 C CA . VAL A 1 600 ? 7.411 18.978 -6.824 1.00 94.62 600 VAL A CA 1
ATOM 4748 C C . VAL A 1 600 ? 6.672 19.147 -8.144 1.00 94.62 600 VAL A C 1
ATOM 4750 O O . VAL A 1 600 ? 5.463 19.380 -8.170 1.00 94.62 600 VAL A O 1
ATOM 4753 N N . ALA A 1 601 ? 7.416 19.034 -9.238 1.00 94.94 601 ALA A N 1
ATOM 4754 C CA . ALA A 1 601 ? 6.885 18.870 -10.579 1.00 94.94 601 ALA A CA 1
ATOM 4755 C C . ALA A 1 601 ? 6.674 17.372 -10.841 1.00 94.94 601 ALA A C 1
ATOM 4757 O O . ALA A 1 601 ? 7.582 16.566 -10.630 1.00 94.94 601 ALA A O 1
ATOM 4758 N N . VAL A 1 602 ? 5.474 16.992 -11.275 1.00 95.25 602 VAL A N 1
ATOM 4759 C CA . VAL A 1 602 ? 5.099 15.605 -11.572 1.00 95.25 602 VAL A CA 1
ATOM 4760 C C . VAL A 1 602 ? 4.774 15.480 -13.054 1.00 95.25 602 VAL A C 1
ATOM 4762 O O . VAL A 1 602 ? 3.796 16.056 -13.532 1.00 95.25 602 VAL A O 1
ATOM 4765 N N . THR A 1 603 ? 5.564 14.690 -13.774 1.00 95.06 603 THR A N 1
ATOM 4766 C CA . THR A 1 603 ? 5.279 14.286 -15.157 1.00 95.06 603 THR A CA 1
ATOM 4767 C C . THR A 1 603 ? 4.809 12.841 -15.157 1.00 95.06 603 THR A C 1
ATOM 4769 O O . THR A 1 603 ? 5.539 11.957 -14.717 1.00 95.06 603 THR A O 1
ATOM 4772 N N . VAL A 1 604 ? 3.602 12.574 -15.647 1.00 96.44 604 VAL A N 1
ATOM 4773 C CA . VAL A 1 604 ? 3.136 11.203 -15.894 1.00 96.44 604 VAL A CA 1
ATOM 4774 C C . VAL A 1 604 ? 3.644 10.794 -17.272 1.00 96.44 604 VAL A C 1
ATOM 4776 O O . VAL A 1 604 ? 3.274 11.436 -18.244 1.00 96.44 604 VAL A O 1
ATOM 4779 N N . VAL A 1 605 ? 4.501 9.774 -17.358 1.00 94.62 605 VAL A N 1
ATOM 4780 C CA . VAL A 1 605 ? 5.149 9.377 -18.620 1.00 94.62 605 VAL A CA 1
ATOM 4781 C C . VAL A 1 605 ? 4.307 8.329 -19.339 1.00 94.62 605 VAL A C 1
ATOM 4783 O O . VAL A 1 605 ? 3.806 8.565 -20.434 1.00 94.62 605 VAL A O 1
ATOM 4786 N N . LEU A 1 606 ? 4.121 7.171 -18.707 1.00 95.19 606 LEU A N 1
ATOM 4787 C CA . LEU A 1 606 ? 3.320 6.068 -19.233 1.00 95.19 606 LEU A CA 1
ATOM 4788 C C . LEU A 1 606 ? 2.781 5.203 -18.095 1.00 95.19 606 LEU A C 1
ATOM 4790 O O . LEU A 1 606 ? 3.255 5.302 -16.961 1.00 95.19 606 LEU A O 1
ATOM 4794 N N . ALA A 1 607 ? 1.823 4.335 -18.399 1.00 95.00 607 ALA A N 1
ATOM 4795 C CA . ALA A 1 607 ? 1.437 3.229 -17.526 1.00 95.00 607 ALA A CA 1
ATOM 4796 C C . ALA A 1 607 ? 1.644 1.897 -18.248 1.00 95.00 607 ALA A C 1
ATOM 4798 O O . ALA A 1 607 ? 1.538 1.857 -19.467 1.00 95.00 607 ALA A O 1
ATOM 4799 N N . MET A 1 608 ? 1.898 0.822 -17.503 1.00 90.25 608 MET A N 1
ATOM 4800 C CA . MET A 1 608 ? 1.940 -0.538 -18.047 1.00 90.25 608 MET A CA 1
ATOM 4801 C C . MET A 1 608 ? 0.759 -1.354 -17.530 1.00 90.25 608 MET A C 1
ATOM 4803 O O . MET A 1 608 ? 0.504 -1.381 -16.323 1.00 90.25 608 MET A O 1
ATOM 4807 N N . GLN A 1 609 ? 0.096 -2.061 -18.445 1.00 87.50 609 GLN A N 1
ATOM 4808 C CA . GLN A 1 609 ? -0.976 -3.024 -18.191 1.00 87.50 609 GLN A CA 1
ATOM 4809 C C . GLN A 1 609 ? -2.090 -2.448 -17.301 1.00 87.50 609 GLN A C 1
ATOM 4811 O O . GLN A 1 609 ? -2.376 -2.946 -16.205 1.00 87.50 609 GLN A O 1
ATOM 4816 N N . VAL A 1 610 ? -2.710 -1.365 -17.773 1.00 89.62 610 VAL A N 1
ATOM 4817 C CA . VAL A 1 610 ? -3.871 -0.740 -17.138 1.00 89.62 610 VAL A CA 1
ATOM 4818 C C . VAL A 1 610 ? -4.987 -1.784 -16.987 1.00 89.62 610 VAL A C 1
ATOM 4820 O O . VAL A 1 610 ? -5.348 -2.438 -17.965 1.00 89.62 610 VAL A O 1
ATOM 4823 N N . PRO A 1 611 ? -5.575 -1.959 -15.788 1.00 85.94 611 PRO A N 1
ATOM 4824 C CA . PRO A 1 611 ? -6.615 -2.961 -15.594 1.00 85.94 611 PRO A CA 1
ATOM 4825 C C . PRO A 1 611 ? -7.831 -2.729 -16.491 1.00 85.94 611 PRO A C 1
ATOM 4827 O O . PRO A 1 611 ? -8.482 -1.684 -16.423 1.00 85.94 611 PRO A O 1
ATOM 4830 N N . ASN A 1 612 ? -8.188 -3.745 -17.276 1.00 77.94 612 ASN A N 1
ATOM 4831 C CA . ASN A 1 612 ? -9.415 -3.746 -18.055 1.00 77.94 612 ASN A CA 1
ATOM 4832 C C . ASN A 1 612 ? -10.565 -4.327 -17.224 1.00 77.94 612 ASN A C 1
ATOM 4834 O O . ASN A 1 612 ? -10.765 -5.535 -17.147 1.00 77.94 612 ASN A O 1
ATOM 4838 N N . LEU A 1 613 ? -11.307 -3.439 -16.559 1.00 71.19 613 LEU A N 1
ATOM 4839 C CA . LEU A 1 613 ? -12.497 -3.787 -15.770 1.00 71.19 613 LEU A CA 1
ATOM 4840 C C . LEU A 1 613 ? -13.784 -3.774 -16.620 1.00 71.19 613 LEU A C 1
ATOM 4842 O O . LEU A 1 613 ? -14.886 -3.676 -16.081 1.00 71.19 613 LEU A O 1
ATOM 4846 N N . VAL A 1 614 ? -13.654 -3.758 -17.948 1.00 59.56 614 VAL A N 1
ATOM 4847 C CA . VAL A 1 614 ? -14.717 -3.435 -18.907 1.00 59.56 614 VAL A CA 1
ATOM 4848 C C . VAL A 1 614 ? -14.949 -4.598 -19.864 1.00 59.56 614 VAL A C 1
ATOM 4850 O O . VAL A 1 614 ? -14.065 -5.412 -20.085 1.00 59.56 614 VAL A O 1
ATOM 4853 N N . GLU A 1 615 ? -16.151 -4.653 -20.447 1.00 57.22 615 GLU A N 1
ATOM 4854 C CA . GLU A 1 615 ? -16.535 -5.510 -21.576 1.00 57.22 615 GLU A CA 1
ATOM 4855 C C . GLU A 1 615 ? -15.355 -5.913 -22.493 1.00 57.22 615 GLU A C 1
ATOM 4857 O O . GLU A 1 615 ? -14.707 -5.035 -23.068 1.00 57.22 615 GLU A O 1
ATOM 4862 N N . PRO A 1 616 ? -15.152 -7.218 -22.759 1.00 60.34 616 PRO A N 1
ATOM 4863 C CA . PRO A 1 616 ? -13.997 -7.755 -23.494 1.00 60.34 616 PRO A CA 1
ATOM 4864 C C . PRO A 1 616 ? -13.983 -7.421 -25.003 1.00 60.34 616 PRO A C 1
ATOM 4866 O O . PRO A 1 616 ? -13.266 -8.047 -25.780 1.00 60.34 616 PRO A O 1
ATOM 4869 N N . LYS A 1 617 ? -14.818 -6.471 -25.446 1.00 64.38 617 LYS A N 1
ATOM 4870 C CA . LYS A 1 617 ? -15.015 -6.081 -26.851 1.00 64.38 617 LYS A CA 1
ATOM 4871 C C . LYS A 1 617 ? -14.271 -4.805 -27.256 1.00 64.38 617 LYS A C 1
ATOM 4873 O O . LYS A 1 617 ? -14.273 -4.485 -28.440 1.00 64.38 617 LYS A O 1
ATOM 4878 N N . HIS A 1 618 ? -13.686 -4.062 -26.313 1.00 68.62 618 HIS A N 1
ATOM 4879 C CA . HIS A 1 618 ? -12.922 -2.841 -26.596 1.00 68.62 618 HIS A CA 1
ATOM 4880 C C . HIS A 1 618 ? -11.716 -2.703 -25.661 1.00 68.62 618 HIS A C 1
ATOM 4882 O O . HIS A 1 618 ? -11.737 -3.195 -24.531 1.00 68.62 618 HIS A O 1
ATOM 4888 N N . GLY A 1 619 ? -10.678 -2.013 -26.138 1.00 74.44 619 GLY A N 1
ATOM 4889 C CA . GLY A 1 619 ? -9.543 -1.611 -25.313 1.00 74.44 619 GLY A CA 1
ATOM 4890 C C . GLY A 1 619 ? -9.980 -0.530 -24.331 1.00 74.44 619 GLY A C 1
ATOM 4891 O O . GLY A 1 619 ? -11.036 0.088 -24.501 1.00 74.44 619 GLY A O 1
ATOM 4892 N N . VAL A 1 620 ? -9.184 -0.296 -23.292 1.00 86.56 620 VAL A N 1
ATOM 4893 C CA . VAL A 1 620 ? -9.479 0.787 -22.353 1.00 86.56 620 VAL A CA 1
ATOM 4894 C C . VAL A 1 620 ? -8.905 2.087 -22.893 1.00 86.56 620 VAL A C 1
ATOM 4896 O O . VAL A 1 620 ? -7.721 2.188 -23.197 1.00 86.56 620 VAL A O 1
ATOM 4899 N N . SER A 1 621 ? -9.757 3.099 -23.005 1.00 91.19 621 SER A N 1
ATOM 4900 C CA . SER A 1 621 ? -9.313 4.484 -23.095 1.00 91.19 621 SER A CA 1
ATOM 4901 C C . SER A 1 621 ? -9.123 5.028 -21.679 1.00 91.19 621 SER A C 1
ATOM 4903 O O . SER A 1 621 ? -10.049 4.914 -20.872 1.00 91.19 621 SER A O 1
ATOM 4905 N N . SER A 1 622 ? -7.966 5.608 -21.360 1.00 93.38 622 SER A N 1
ATOM 4906 C CA . SER A 1 622 ? -7.658 6.074 -20.002 1.00 93.38 622 SER A CA 1
ATOM 4907 C C . SER A 1 622 ? -6.906 7.400 -19.944 1.00 93.38 622 SER A C 1
ATOM 4909 O O . SER A 1 622 ? -6.151 7.747 -20.849 1.00 93.38 622 SER A O 1
ATOM 4911 N N . TYR A 1 623 ? -7.074 8.120 -18.836 1.00 94.69 623 TYR A N 1
ATOM 4912 C CA . TYR A 1 623 ? -6.251 9.267 -18.432 1.00 94.69 623 TYR A CA 1
ATOM 4913 C C . TYR A 1 623 ? -5.837 9.130 -16.965 1.00 94.69 623 TYR A C 1
ATOM 4915 O O . TYR A 1 623 ? -6.424 8.356 -16.211 1.00 94.69 623 TYR A O 1
ATOM 4923 N N . VAL A 1 624 ? -4.834 9.898 -16.544 1.00 95.56 624 VAL A N 1
ATOM 4924 C CA . VAL A 1 624 ? -4.328 9.896 -15.168 1.00 95.56 624 VAL A CA 1
ATOM 4925 C C . VAL A 1 624 ? -4.653 11.220 -14.505 1.00 95.56 624 VAL A C 1
ATOM 4927 O O . VAL A 1 624 ? -4.347 12.282 -15.041 1.00 95.56 624 VAL A O 1
ATOM 4930 N N . VAL A 1 625 ? -5.249 11.154 -13.320 1.00 93.75 625 VAL A N 1
ATOM 4931 C CA . VAL A 1 625 ? -5.483 12.295 -12.439 1.00 93.75 625 VAL A CA 1
ATOM 4932 C C . VAL A 1 625 ? -4.447 12.283 -11.321 1.00 93.75 625 VAL A C 1
ATOM 4934 O O . VAL A 1 625 ? -4.368 11.326 -10.552 1.00 93.75 625 VAL A O 1
ATOM 4937 N N . VAL A 1 626 ? -3.692 13.370 -11.201 1.00 93.19 626 VAL A N 1
ATOM 4938 C CA . VAL A 1 626 ? -2.704 13.584 -10.141 1.00 93.19 626 VAL A CA 1
ATOM 4939 C C . VAL A 1 626 ? -3.322 14.453 -9.052 1.00 93.19 626 VAL A C 1
ATOM 4941 O O . VAL A 1 626 ? -3.816 15.553 -9.312 1.00 93.19 626 VAL A O 1
ATOM 4944 N N . ARG A 1 627 ? -3.304 13.971 -7.811 1.00 89.38 627 ARG A N 1
ATOM 4945 C CA . ARG A 1 627 ? -3.767 14.722 -6.637 1.00 89.38 627 ARG A CA 1
ATOM 4946 C C . ARG A 1 627 ? -2.742 14.640 -5.523 1.00 89.38 627 ARG A C 1
ATOM 4948 O O . ARG A 1 627 ? -2.159 13.584 -5.300 1.00 89.38 627 ARG A O 1
ATOM 4955 N N . LYS A 1 628 ? -2.565 15.744 -4.803 1.00 89.62 628 LYS A N 1
ATOM 4956 C CA . LYS A 1 628 ? -1.953 15.719 -3.474 1.00 89.62 628 LYS A CA 1
ATOM 4957 C C . LYS A 1 628 ? -3.040 15.508 -2.424 1.00 89.62 628 LYS A C 1
ATOM 4959 O O . LYS A 1 628 ? -4.175 15.937 -2.634 1.00 89.62 628 LYS A O 1
ATOM 4964 N N . PHE A 1 629 ? -2.670 14.866 -1.329 1.00 89.00 629 PHE A N 1
ATOM 4965 C CA . PHE A 1 629 ? -3.487 14.743 -0.133 1.00 89.00 629 PHE A CA 1
ATOM 4966 C C . PHE A 1 629 ? -2.579 15.029 1.075 1.00 89.00 629 PHE A C 1
ATOM 4968 O O . PHE A 1 629 ? -1.829 14.154 1.500 1.00 89.00 629 PHE A O 1
ATOM 4975 N N . ASP A 1 630 ? -2.542 16.283 1.520 1.00 86.69 630 ASP A N 1
ATOM 4976 C CA . ASP A 1 630 ? -1.695 16.879 2.557 1.00 86.69 630 ASP A CA 1
ATOM 4977 C C . ASP A 1 630 ? -2.470 17.596 3.687 1.00 86.69 630 ASP A C 1
ATOM 4979 O O . ASP A 1 630 ? -1.846 18.138 4.605 1.00 86.69 630 ASP A O 1
ATOM 4983 N N . GLY A 1 631 ? -3.805 17.574 3.654 1.00 79.31 631 GLY A N 1
ATOM 4984 C CA . GLY A 1 631 ? -4.685 18.181 4.655 1.00 79.31 631 GLY A CA 1
ATOM 4985 C C . GLY A 1 631 ? -4.778 19.705 4.567 1.00 79.31 631 GLY A C 1
ATOM 4986 O O . GLY A 1 631 ? -5.136 20.362 5.546 1.00 79.31 631 GLY A O 1
ATOM 4987 N N . SER A 1 632 ? -4.407 20.293 3.424 1.00 77.50 632 SER A N 1
ATOM 4988 C CA . SER A 1 632 ? -4.464 21.742 3.201 1.00 77.50 632 SER A CA 1
ATOM 4989 C C . SER A 1 632 ? -5.829 22.218 2.690 1.00 77.50 632 SER A C 1
ATOM 4991 O O . SER A 1 632 ? -6.526 21.513 1.963 1.00 77.50 632 SER A O 1
ATOM 4993 N N . GLU A 1 633 ? -6.190 23.476 2.977 1.00 62.84 633 GLU A N 1
ATOM 4994 C CA . GLU A 1 633 ? -7.402 24.105 2.418 1.00 62.84 633 GLU A CA 1
ATOM 4995 C C . GLU A 1 633 ? -7.408 24.139 0.877 1.00 62.84 633 GLU A C 1
ATOM 4997 O O . GLU A 1 633 ? -8.468 24.226 0.254 1.00 62.84 633 GLU A O 1
ATOM 5002 N N . ASP A 1 634 ? -6.237 24.050 0.235 1.00 60.72 634 ASP A N 1
ATOM 5003 C CA . ASP A 1 634 ? -6.122 23.956 -1.222 1.00 60.72 634 ASP A CA 1
ATOM 5004 C C . ASP A 1 634 ? -6.773 22.683 -1.781 1.00 60.72 634 ASP A C 1
ATOM 5006 O O . ASP A 1 634 ? -7.276 22.703 -2.906 1.00 60.72 634 ASP A O 1
ATOM 5010 N N . GLU A 1 635 ? -6.874 21.604 -1.001 1.00 59.16 635 GLU A N 1
ATOM 5011 C CA . GLU A 1 635 ? -7.643 20.419 -1.397 1.00 59.16 635 GLU A CA 1
ATOM 5012 C C . GLU A 1 635 ? -9.133 20.723 -1.580 1.00 59.16 635 GLU A C 1
ATOM 5014 O O . GLU A 1 635 ? -9.784 20.200 -2.493 1.00 59.16 635 GLU A O 1
ATOM 5019 N N . LEU A 1 636 ? -9.678 21.645 -0.779 1.00 51.94 636 LEU A N 1
ATOM 5020 C CA . LEU A 1 636 ? -11.065 22.097 -0.896 1.00 51.94 636 LEU A CA 1
ATOM 5021 C C . LEU A 1 636 ? -11.293 22.924 -2.168 1.00 51.94 636 LEU A C 1
ATOM 5023 O O . LEU A 1 636 ? -12.437 23.057 -2.617 1.00 51.94 636 LEU A O 1
ATOM 5027 N N . LYS A 1 637 ? -10.226 23.457 -2.787 1.00 53.72 637 LYS A N 1
ATOM 5028 C CA . LYS A 1 637 ? -10.305 24.225 -4.042 1.00 53.72 637 LYS A CA 1
ATOM 5029 C C . LYS A 1 637 ? -10.592 23.332 -5.258 1.00 53.72 637 LYS A C 1
ATOM 5031 O O . LYS A 1 637 ? -11.027 23.857 -6.282 1.00 53.72 637 LYS A O 1
ATOM 5036 N N . LYS A 1 638 ? -10.478 21.998 -5.119 1.00 59.81 638 LYS A N 1
ATOM 5037 C CA . LYS A 1 638 ? -10.846 20.967 -6.114 1.00 59.81 638 LYS A CA 1
ATOM 5038 C C . LYS A 1 638 ? -10.228 21.165 -7.508 1.00 59.81 638 LYS A C 1
ATOM 5040 O O . LYS A 1 638 ? -10.828 20.735 -8.496 1.00 59.81 638 LYS A O 1
ATOM 5045 N N . ASP A 1 639 ? -9.072 21.820 -7.606 1.00 65.12 639 ASP A N 1
ATOM 5046 C CA . ASP A 1 639 ? -8.313 21.837 -8.856 1.00 65.12 639 ASP A CA 1
ATOM 5047 C C . ASP A 1 639 ? -7.844 20.406 -9.165 1.00 65.12 639 ASP A C 1
ATOM 5049 O O . ASP A 1 639 ? -7.379 19.680 -8.287 1.00 65.12 639 ASP A O 1
ATOM 5053 N N . GLU A 1 640 ? -8.007 19.987 -10.413 1.00 74.00 640 GLU A N 1
ATOM 5054 C CA . GLU A 1 640 ? -7.705 18.639 -10.873 1.00 74.00 640 GLU A CA 1
ATOM 5055 C C . GLU A 1 640 ? -6.615 18.699 -11.937 1.00 74.00 640 GLU A C 1
ATOM 5057 O O . GLU A 1 640 ? -6.791 19.293 -13.001 1.00 74.00 640 GLU A O 1
ATOM 5062 N N . TYR A 1 641 ? -5.473 18.091 -11.640 1.00 87.38 641 TYR A N 1
ATOM 5063 C CA . TYR A 1 641 ? -4.403 17.895 -12.603 1.00 87.38 641 TYR A CA 1
ATOM 5064 C C . TYR A 1 641 ? -4.658 16.574 -13.316 1.00 87.38 641 TYR A C 1
ATOM 5066 O O . TYR A 1 641 ? -4.712 15.532 -12.665 1.00 87.38 641 TYR A O 1
ATOM 5074 N N . ARG A 1 642 ? -4.858 16.600 -14.634 1.00 91.19 642 ARG A N 1
ATOM 5075 C CA . ARG A 1 642 ? -5.122 15.383 -15.407 1.00 91.19 642 ARG A CA 1
ATOM 5076 C C . ARG A 1 642 ? -4.368 15.348 -16.721 1.00 91.19 642 ARG A C 1
ATOM 5078 O O . ARG A 1 642 ? -4.125 16.392 -17.326 1.00 91.19 642 ARG A O 1
ATOM 5085 N N . THR A 1 643 ? -4.009 14.156 -17.169 1.00 93.62 643 THR A N 1
ATOM 5086 C CA . THR A 1 643 ? -3.452 13.949 -18.506 1.00 93.62 643 THR A CA 1
ATOM 5087 C C . THR A 1 643 ? -4.559 13.939 -19.559 1.00 93.62 643 THR A C 1
ATOM 5089 O O . THR A 1 643 ? -5.751 13.864 -19.242 1.00 93.62 643 THR A O 1
ATOM 5092 N N . ARG A 1 644 ? -4.182 14.042 -20.835 1.00 91.44 644 ARG A N 1
ATOM 5093 C CA . ARG A 1 644 ? -5.090 13.732 -21.944 1.00 91.44 644 ARG A CA 1
ATOM 5094 C C . ARG A 1 644 ? -5.389 12.231 -21.964 1.00 91.44 644 ARG A C 1
ATOM 5096 O O . ARG A 1 644 ? -4.499 11.419 -21.724 1.00 91.44 644 ARG A O 1
ATOM 5103 N N . SER A 1 645 ? -6.624 11.877 -22.314 1.00 92.50 645 SER A N 1
ATOM 5104 C CA . SER A 1 645 ? -7.013 10.486 -22.540 1.00 92.50 645 SER A CA 1
ATOM 5105 C C . SER A 1 645 ? -6.262 9.867 -23.716 1.00 92.50 645 SER A C 1
ATOM 5107 O O . SER A 1 645 ? -6.290 10.396 -24.832 1.00 92.50 645 SER A O 1
ATOM 5109 N N . VAL A 1 646 ? -5.653 8.711 -23.475 1.00 92.75 646 VAL A N 1
ATOM 5110 C CA . VAL A 1 646 ? -5.128 7.808 -24.501 1.00 92.75 646 VAL A CA 1
ATOM 5111 C C . VAL A 1 646 ? -6.247 6.840 -24.864 1.00 92.75 646 VAL A C 1
ATOM 5113 O O . VAL A 1 646 ? -6.888 6.284 -23.976 1.00 92.75 646 VAL A O 1
ATOM 5116 N N . ARG A 1 647 ? -6.538 6.683 -26.157 1.00 90.69 647 ARG A N 1
ATOM 5117 C CA . ARG A 1 647 ? -7.667 5.867 -26.622 1.00 90.69 647 ARG A CA 1
ATOM 5118 C C . ARG A 1 647 ? -7.248 4.428 -26.878 1.00 90.69 647 ARG A C 1
ATOM 5120 O O . ARG A 1 647 ? -6.234 4.209 -27.530 1.00 90.69 647 ARG A O 1
ATOM 5127 N N . ASP A 1 648 ? -8.083 3.496 -26.429 1.00 86.88 648 ASP A N 1
ATOM 5128 C CA . ASP A 1 648 ? -8.021 2.060 -26.725 1.00 86.88 648 ASP A CA 1
ATOM 5129 C C . ASP A 1 648 ? -6.617 1.434 -26.576 1.00 86.88 648 ASP A C 1
ATOM 5131 O O . ASP A 1 648 ? -6.229 0.588 -27.382 1.00 86.88 648 ASP A O 1
ATOM 5135 N N . ASN A 1 649 ? -5.865 1.843 -25.547 1.00 86.44 649 ASN A N 1
ATOM 5136 C CA . ASN A 1 649 ? -4.565 1.274 -25.190 1.00 86.44 649 ASN A CA 1
ATOM 5137 C C . ASN A 1 649 ? -4.491 1.060 -23.671 1.00 86.44 649 ASN A C 1
ATOM 5139 O O . ASN A 1 649 ? -4.309 2.007 -22.907 1.00 86.44 649 ASN A O 1
ATOM 5143 N N . ASP A 1 650 ? -4.612 -0.198 -23.252 1.00 86.69 650 ASP A N 1
ATOM 5144 C CA . ASP A 1 650 ? -4.469 -0.648 -21.867 1.00 86.69 650 ASP A CA 1
ATOM 5145 C C . ASP A 1 650 ? -3.150 -1.398 -21.612 1.00 86.69 650 ASP A C 1
ATOM 5147 O O . ASP A 1 650 ? -2.911 -1.832 -20.488 1.00 86.69 650 ASP A O 1
ATOM 5151 N N . PHE A 1 651 ? -2.266 -1.525 -22.609 1.00 85.50 651 PHE A N 1
ATOM 5152 C CA . PHE A 1 651 ? -0.991 -2.230 -22.465 1.00 85.50 651 PHE A CA 1
ATOM 5153 C C . PHE A 1 651 ? 0.153 -1.300 -22.052 1.00 85.50 651 PHE A C 1
ATOM 5155 O O . PHE A 1 651 ? 0.837 -1.591 -21.073 1.00 85.50 651 PHE A O 1
ATOM 5162 N N . ASP A 1 652 ? 0.344 -0.183 -22.750 1.00 87.62 652 ASP A N 1
ATOM 5163 C CA . ASP A 1 652 ? 1.463 0.744 -22.530 1.00 87.62 652 ASP A CA 1
ATOM 5164 C C . ASP A 1 652 ? 1.127 2.230 -22.820 1.00 87.62 652 ASP A C 1
ATOM 5166 O O . ASP A 1 652 ? 1.925 2.939 -23.443 1.00 87.62 652 ASP A O 1
ATOM 5170 N N . PRO A 1 653 ? -0.047 2.759 -22.406 1.00 92.50 653 PRO A N 1
ATOM 5171 C CA . PRO A 1 653 ? -0.456 4.115 -22.766 1.00 92.50 653 PRO A CA 1
ATOM 5172 C C . PRO A 1 653 ? 0.563 5.177 -22.325 1.00 92.50 653 PRO A C 1
ATOM 5174 O O . PRO A 1 653 ? 0.870 5.308 -21.137 1.00 92.50 653 PRO A O 1
ATOM 5177 N N . VAL A 1 654 ? 1.035 5.974 -23.291 1.00 93.81 654 VAL A N 1
ATOM 5178 C CA . VAL A 1 654 ? 1.949 7.113 -23.094 1.00 93.81 654 VAL A CA 1
ATOM 5179 C C . VAL A 1 654 ? 1.156 8.414 -22.964 1.00 93.81 654 VAL A C 1
ATOM 5181 O O . VAL A 1 654 ? 0.355 8.757 -23.835 1.00 93.81 654 VAL A O 1
ATOM 5184 N N . TYR A 1 655 ? 1.401 9.171 -21.895 1.00 93.19 655 TYR A N 1
ATOM 5185 C CA . TYR A 1 655 ? 0.676 10.397 -21.564 1.00 93.19 655 TYR A CA 1
ATOM 5186 C C . TYR A 1 655 ? 1.541 11.633 -21.846 1.00 93.19 655 TYR A C 1
ATOM 5188 O O . TYR A 1 655 ? 2.378 12.017 -21.040 1.00 93.19 655 TYR A O 1
ATOM 5196 N N . THR A 1 656 ? 1.346 12.278 -22.996 1.00 80.50 656 THR A N 1
ATOM 5197 C CA . THR A 1 656 ? 2.216 13.383 -23.454 1.00 80.50 656 THR A CA 1
ATOM 5198 C C . THR A 1 656 ? 1.732 14.780 -23.072 1.00 80.50 656 THR A C 1
ATOM 5200 O O . THR A 1 656 ? 2.509 15.732 -23.070 1.00 80.50 656 THR A O 1
ATOM 5203 N N . GLU A 1 657 ? 0.443 14.922 -22.769 1.00 82.69 657 GLU A N 1
ATOM 5204 C CA . GLU A 1 657 ? -0.189 16.215 -22.533 1.00 82.69 657 GLU A CA 1
ATOM 5205 C C . GLU A 1 657 ? -0.915 16.248 -21.189 1.00 82.69 657 GLU A C 1
ATOM 5207 O O . GLU A 1 657 ? -1.560 15.283 -20.768 1.00 82.69 657 GLU A O 1
ATOM 5212 N N . THR A 1 658 ? -0.847 17.403 -20.540 1.00 83.19 658 THR A N 1
ATOM 5213 C CA . THR A 1 658 ? -1.334 17.679 -19.194 1.00 83.19 658 THR A CA 1
ATOM 5214 C C . THR A 1 658 ? -2.313 18.848 -19.203 1.00 83.19 658 THR A C 1
ATOM 5216 O O . THR A 1 658 ? -2.258 19.745 -20.036 1.00 83.19 658 THR A O 1
ATOM 5219 N N . GLN A 1 659 ? -3.255 18.863 -18.271 1.00 80.56 659 GLN A N 1
ATOM 5220 C CA . GLN A 1 659 ? -4.225 19.939 -18.122 1.00 80.56 659 GLN A CA 1
ATOM 5221 C C . GLN A 1 659 ? -4.503 20.163 -16.641 1.00 80.56 659 GLN A C 1
ATOM 5223 O O . GLN A 1 659 ? -4.779 19.219 -15.900 1.00 80.56 659 GLN A O 1
ATOM 5228 N N . LYS A 1 660 ? -4.482 21.428 -16.216 1.00 78.44 660 LYS A N 1
ATOM 5229 C CA . LYS A 1 660 ? -5.046 21.840 -14.930 1.00 78.44 660 LYS A CA 1
ATOM 5230 C C . LYS A 1 660 ? -6.502 22.252 -15.144 1.00 78.44 660 LYS A C 1
ATOM 5232 O O . LYS A 1 660 ? -6.779 23.221 -15.848 1.00 78.44 660 LYS A O 1
ATOM 5237 N N . VAL A 1 661 ? -7.433 21.523 -14.544 1.00 69.00 661 VAL A N 1
ATOM 5238 C CA . VAL A 1 661 ? -8.874 21.780 -14.621 1.00 69.00 661 VAL A CA 1
ATOM 5239 C C . VAL A 1 661 ? -9.338 22.383 -13.302 1.00 69.00 661 VAL A C 1
ATOM 5241 O O . VAL A 1 661 ? -9.260 21.740 -12.260 1.00 69.00 661 VAL A O 1
ATOM 5244 N N . SER A 1 662 ? -9.860 23.610 -13.331 1.00 63.12 662 SER A N 1
ATOM 5245 C CA . SER A 1 662 ? -10.507 24.191 -12.151 1.00 63.12 662 SER A CA 1
ATOM 5246 C C . SER A 1 662 ? -12.003 23.899 -12.179 1.00 63.12 662 SER A C 1
ATOM 5248 O O . SER A 1 662 ? -12.698 24.340 -13.093 1.00 63.12 662 SER A O 1
ATOM 5250 N N . LYS A 1 663 ? -12.548 23.212 -11.165 1.00 55.81 663 LYS A N 1
ATOM 5251 C CA . LYS A 1 663 ? -13.991 22.885 -11.119 1.00 55.81 663 LYS A CA 1
ATOM 5252 C C . LYS A 1 663 ? -14.916 24.110 -11.077 1.00 55.81 663 LYS A C 1
ATOM 5254 O O . LYS A 1 663 ? -16.104 23.970 -11.349 1.00 55.81 663 LYS A O 1
ATOM 5259 N N . LYS A 1 664 ? -14.396 25.309 -10.779 1.00 52.88 664 LYS A N 1
ATOM 5260 C CA . LYS A 1 664 ? -15.157 26.574 -10.832 1.00 52.88 664 LYS A CA 1
ATOM 5261 C C . LYS A 1 664 ? -15.418 27.084 -12.259 1.00 52.88 664 LYS A C 1
ATOM 5263 O O . LYS A 1 664 ? -16.285 27.934 -12.434 1.00 52.88 664 LYS A O 1
ATOM 5268 N N . LYS A 1 665 ? -14.706 26.580 -13.274 1.00 52.28 665 LYS A N 1
ATOM 5269 C CA . LYS A 1 665 ? -14.953 26.857 -14.698 1.00 52.28 665 LYS A CA 1
ATOM 5270 C C . LYS A 1 665 ? -15.065 25.526 -15.431 1.00 52.28 665 LYS A C 1
ATOM 5272 O O . LYS A 1 665 ? -14.062 24.872 -15.693 1.00 52.28 665 LYS A O 1
ATOM 5277 N N . LEU A 1 666 ? -16.295 25.110 -15.723 1.00 41.91 666 LEU A N 1
ATOM 5278 C CA . LEU A 1 666 ? -16.580 23.843 -16.391 1.00 41.91 666 LEU A CA 1
ATOM 5279 C C . LEU A 1 666 ? -15.824 23.769 -17.737 1.00 41.91 666 LEU A C 1
ATOM 5281 O O . LEU A 1 666 ? -16.146 24.488 -18.677 1.00 41.91 666 LEU A O 1
ATOM 5285 N N . GLY A 1 667 ? -14.804 22.913 -17.819 1.00 50.91 667 GLY A N 1
ATOM 5286 C CA . GLY A 1 667 ? -14.301 22.361 -19.082 1.00 50.91 667 GLY A CA 1
ATOM 5287 C C . GLY A 1 667 ? -13.420 23.228 -19.994 1.00 50.91 667 GLY A C 1
ATOM 5288 O O . GLY A 1 667 ? -13.051 22.736 -21.055 1.00 50.91 667 GLY A O 1
ATOM 5289 N N . SER A 1 668 ? -13.023 24.454 -19.636 1.00 50.72 668 SER A N 1
ATOM 5290 C CA . SER A 1 668 ? -12.146 25.278 -20.494 1.00 50.72 668 SER A CA 1
ATOM 5291 C C . SER A 1 668 ? -10.708 25.356 -19.959 1.00 50.72 668 SER A C 1
ATOM 5293 O O . SER A 1 668 ? -10.327 26.332 -19.310 1.00 50.72 668 SER A O 1
ATOM 5295 N N . GLY A 1 669 ? -9.902 24.327 -20.212 1.00 57.47 669 GLY A N 1
ATOM 5296 C CA . GLY A 1 669 ? -8.449 24.379 -20.027 1.00 57.47 669 GLY A CA 1
ATOM 5297 C C . GLY A 1 669 ? -7.747 24.008 -21.329 1.00 57.47 669 GLY A C 1
ATOM 5298 O O . GLY A 1 669 ? -8.183 23.088 -22.016 1.00 57.47 669 GLY A O 1
ATOM 5299 N N . THR A 1 670 ? -6.664 24.685 -21.687 1.00 62.12 670 THR A N 1
ATOM 5300 C CA . THR A 1 670 ? -5.807 24.235 -22.794 1.00 62.12 670 THR A CA 1
ATOM 5301 C C . THR A 1 670 ? -4.902 23.122 -22.270 1.00 62.12 670 THR A C 1
ATOM 5303 O O . THR A 1 670 ? -4.354 23.256 -21.177 1.00 62.12 670 THR A O 1
ATOM 5306 N N . PHE A 1 671 ? -4.779 22.015 -23.006 1.00 68.62 671 PHE A N 1
ATOM 5307 C CA . PHE A 1 671 ? -3.753 21.017 -22.704 1.00 68.62 671 PHE A CA 1
ATOM 5308 C C . PHE A 1 671 ? -2.372 21.616 -22.997 1.00 68.62 671 PHE A C 1
ATOM 5310 O O . PHE A 1 671 ? -2.184 22.302 -24.001 1.00 68.62 671 PHE A O 1
ATOM 5317 N N . LEU A 1 672 ? -1.435 21.387 -22.089 1.00 72.75 672 LEU A N 1
ATOM 5318 C CA . LEU A 1 672 ? -0.046 21.817 -22.132 1.00 72.75 672 LEU A CA 1
ATOM 5319 C C . LEU A 1 672 ? 0.855 20.576 -22.137 1.00 72.75 672 LEU A C 1
ATOM 5321 O O . LEU A 1 672 ? 0.394 19.458 -21.935 1.00 72.75 672 LEU A O 1
ATOM 5325 N N . THR A 1 673 ? 2.152 20.774 -22.338 1.00 75.50 673 THR A N 1
ATOM 5326 C CA . THR A 1 673 ? 3.181 19.730 -22.182 1.00 75.50 673 THR A CA 1
ATOM 5327 C C . THR A 1 673 ? 3.996 19.910 -20.897 1.00 75.50 673 THR A C 1
ATOM 5329 O O . THR A 1 673 ? 5.005 19.244 -20.694 1.00 75.50 673 THR A O 1
ATOM 5332 N N . SER A 1 674 ? 3.588 20.838 -20.025 1.00 78.88 674 SER A N 1
ATOM 5333 C CA . SER A 1 674 ? 4.293 21.157 -18.782 1.00 78.88 674 SER A CA 1
ATOM 5334 C C . SER A 1 674 ? 3.995 20.137 -17.675 1.00 78.88 674 SER A C 1
ATOM 5336 O O . SER A 1 674 ? 2.864 19.644 -17.595 1.00 78.88 674 SER A O 1
ATOM 5338 N N . PRO A 1 675 ? 4.944 19.869 -16.764 1.00 86.00 675 PRO A N 1
ATOM 5339 C CA . PRO A 1 675 ? 4.689 19.039 -15.592 1.00 86.00 675 PRO A CA 1
ATOM 5340 C C . PRO A 1 675 ? 3.613 19.647 -14.681 1.00 86.00 675 PRO A C 1
ATOM 5342 O O . PRO A 1 675 ? 3.341 20.851 -14.704 1.00 86.00 675 PRO A O 1
ATOM 5345 N N . PHE A 1 676 ? 3.014 18.814 -13.832 1.00 88.50 676 PHE A N 1
ATOM 5346 C CA . PHE A 1 676 ? 2.129 19.281 -12.772 1.00 88.50 676 PHE A CA 1
ATOM 5347 C C . PHE A 1 676 ? 2.942 19.788 -11.589 1.00 88.50 676 PHE A C 1
ATOM 5349 O O . PHE A 1 676 ? 3.547 18.996 -10.873 1.00 88.50 676 PHE A O 1
ATOM 5356 N N . GLU A 1 677 ? 2.923 21.093 -11.344 1.00 90.31 677 GLU A N 1
ATOM 5357 C CA . GLU A 1 677 ? 3.493 21.646 -10.117 1.00 90.31 677 GLU A CA 1
ATOM 5358 C C . GLU A 1 677 ? 2.498 21.524 -8.960 1.00 90.31 677 GLU A C 1
ATOM 5360 O O . GLU A 1 677 ? 1.403 22.106 -8.983 1.00 90.31 677 GLU A O 1
ATOM 5365 N N . ILE A 1 678 ? 2.901 20.777 -7.933 1.00 89.62 678 ILE A N 1
ATOM 5366 C CA . ILE A 1 678 ? 2.178 20.639 -6.670 1.00 89.62 678 ILE A CA 1
ATOM 5367 C C . ILE A 1 678 ? 3.064 21.097 -5.507 1.00 89.62 678 ILE A C 1
ATOM 5369 O O . ILE A 1 678 ? 4.278 20.892 -5.490 1.00 89.62 678 ILE A O 1
ATOM 5373 N N . ILE A 1 679 ? 2.438 21.737 -4.522 1.00 91.19 679 ILE A N 1
ATOM 5374 C CA . ILE A 1 679 ? 3.084 22.173 -3.282 1.00 91.19 679 ILE A CA 1
ATOM 5375 C C . ILE A 1 679 ? 2.520 21.312 -2.163 1.00 91.19 679 ILE A C 1
ATOM 5377 O O . ILE A 1 679 ? 1.318 21.359 -1.922 1.00 91.19 679 ILE A O 1
ATOM 5381 N N . ILE A 1 680 ? 3.365 20.528 -1.508 1.00 91.12 680 ILE A N 1
ATOM 5382 C CA . ILE A 1 680 ? 3.011 19.678 -0.373 1.00 91.12 680 ILE A CA 1
ATOM 5383 C C . ILE A 1 680 ? 3.337 20.444 0.906 1.00 91.12 680 ILE A C 1
ATOM 5385 O O . ILE A 1 680 ? 4.500 20.765 1.163 1.00 91.12 680 ILE A O 1
ATOM 5389 N N . GLU A 1 681 ? 2.310 20.739 1.699 1.00 87.62 681 GLU A N 1
ATOM 5390 C CA . GLU A 1 681 ? 2.428 21.544 2.919 1.00 87.62 681 GLU A CA 1
ATOM 5391 C C . GLU A 1 681 ? 3.171 20.806 4.039 1.00 87.62 681 GLU A C 1
ATOM 5393 O O . GLU A 1 681 ? 4.072 21.366 4.661 1.00 87.62 681 GLU A O 1
ATOM 5398 N N . ASN A 1 682 ? 2.839 19.532 4.262 1.00 87.69 682 ASN A N 1
ATOM 5399 C CA . ASN A 1 682 ? 3.498 18.681 5.248 1.00 87.69 682 ASN A CA 1
ATOM 5400 C C . ASN A 1 682 ? 3.833 17.316 4.647 1.00 87.69 682 ASN A C 1
ATOM 5402 O O . ASN A 1 682 ? 2.973 16.449 4.511 1.00 87.69 682 ASN A O 1
ATOM 5406 N N . ARG A 1 683 ? 5.108 17.101 4.317 1.00 90.88 683 ARG A N 1
ATOM 5407 C CA . ARG A 1 683 ? 5.534 15.876 3.632 1.00 90.88 683 ARG A CA 1
ATOM 5408 C C . ARG A 1 683 ? 5.477 14.603 4.481 1.00 90.88 683 ARG A C 1
ATOM 5410 O O . ARG A 1 683 ? 5.557 13.522 3.907 1.00 90.88 683 ARG A O 1
ATOM 5417 N N . ASP A 1 684 ? 5.386 14.705 5.807 1.00 90.75 684 ASP A N 1
ATOM 5418 C CA . ASP A 1 684 ? 5.507 13.535 6.692 1.00 90.75 684 ASP A CA 1
ATOM 5419 C C . ASP A 1 684 ? 4.272 12.634 6.694 1.00 90.75 684 ASP A C 1
ATOM 5421 O O . ASP A 1 684 ? 4.379 11.446 6.990 1.00 90.75 684 ASP A O 1
ATOM 5425 N N . THR A 1 685 ? 3.114 13.215 6.400 1.00 92.00 685 THR A N 1
ATOM 5426 C CA . THR A 1 685 ? 1.788 12.581 6.466 1.00 92.00 685 THR A CA 1
ATOM 5427 C C . THR A 1 685 ? 1.049 12.659 5.133 1.00 92.00 685 THR A C 1
ATOM 5429 O O . THR A 1 685 ? 0.019 12.009 4.971 1.00 92.00 685 THR A O 1
ATOM 5432 N N . ALA A 1 686 ? 1.561 13.441 4.178 1.00 93.19 686 ALA A N 1
ATOM 5433 C CA . ALA A 1 686 ? 0.949 13.609 2.874 1.00 93.19 686 ALA A CA 1
ATOM 5434 C C . ALA A 1 686 ? 1.233 12.443 1.915 1.00 93.19 686 ALA A C 1
ATOM 5436 O O . ALA A 1 686 ? 2.198 11.680 2.050 1.00 93.19 686 ALA A O 1
ATOM 5437 N N . CYS A 1 687 ? 0.398 12.344 0.884 1.00 94.81 687 CYS A N 1
ATOM 543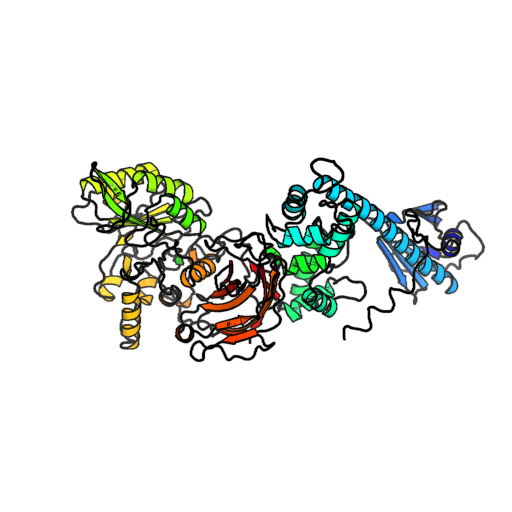8 C CA . CYS A 1 687 ? 0.622 11.450 -0.243 1.00 94.81 687 CYS A CA 1
ATOM 5439 C C . CYS A 1 687 ? 0.316 12.120 -1.589 1.00 94.81 687 CYS A C 1
ATOM 5441 O O . CYS A 1 687 ? -0.430 13.100 -1.676 1.00 94.81 687 CYS A O 1
ATOM 5443 N N . ILE A 1 688 ? 0.891 11.559 -2.650 1.00 95.50 688 ILE A N 1
ATOM 5444 C CA . ILE A 1 688 ? 0.501 11.815 -4.036 1.00 95.50 688 ILE A CA 1
ATOM 5445 C C . ILE A 1 688 ? -0.305 10.607 -4.519 1.00 95.50 688 ILE A C 1
ATOM 5447 O O . ILE A 1 688 ? 0.121 9.461 -4.363 1.00 95.50 688 ILE A O 1
ATOM 5451 N N . GLN A 1 689 ? -1.465 10.872 -5.113 1.00 95.38 689 GLN A N 1
ATOM 5452 C CA . GLN A 1 689 ? -2.366 9.877 -5.687 1.00 95.38 689 GLN A CA 1
ATOM 5453 C C . GLN A 1 689 ? -2.407 10.039 -7.207 1.00 95.38 689 GLN A C 1
ATOM 5455 O O . GLN A 1 689 ? -2.670 11.133 -7.712 1.00 95.38 689 GLN A O 1
ATOM 5460 N N . LEU A 1 690 ? -2.183 8.942 -7.924 1.00 96.31 690 LEU A N 1
ATOM 5461 C CA . LEU A 1 690 ? -2.200 8.848 -9.383 1.00 96.31 690 LEU A CA 1
ATOM 5462 C C . LEU A 1 690 ? -3.377 7.959 -9.797 1.00 96.31 690 LEU A C 1
ATOM 5464 O O . LEU A 1 690 ? -3.239 6.744 -9.929 1.00 96.31 690 LEU A O 1
ATOM 5468 N N . TRP A 1 691 ? -4.562 8.545 -9.938 1.00 95.38 691 TRP A N 1
ATOM 5469 C CA . TRP A 1 691 ? -5.773 7.806 -10.291 1.00 95.38 691 TRP A CA 1
ATOM 5470 C C . TRP A 1 691 ? -5.823 7.566 -11.795 1.00 95.38 691 TRP A C 1
ATOM 5472 O O . TRP A 1 691 ? -5.922 8.525 -12.559 1.00 95.38 691 TRP A O 1
ATOM 5482 N N . ILE A 1 692 ? -5.806 6.303 -12.221 1.00 95.38 692 ILE A N 1
ATOM 5483 C CA . ILE A 1 692 ? -6.104 5.955 -13.611 1.00 95.38 692 ILE A CA 1
ATOM 5484 C C . ILE A 1 692 ? -7.620 5.905 -13.768 1.00 95.38 692 ILE A C 1
ATOM 5486 O O . ILE A 1 692 ? -8.309 5.113 -13.117 1.00 95.38 692 ILE A O 1
ATOM 5490 N N . MET A 1 693 ? -8.130 6.770 -14.632 1.00 93.44 693 MET A N 1
ATOM 5491 C CA . MET A 1 693 ? -9.543 6.934 -14.928 1.00 93.44 693 MET A CA 1
ATOM 5492 C C . MET A 1 693 ? -9.859 6.298 -16.273 1.00 93.44 693 MET A C 1
ATOM 5494 O O . MET A 1 693 ? -9.080 6.403 -17.220 1.00 93.44 693 MET A O 1
ATOM 5498 N N . ASN A 1 694 ? -11.011 5.649 -16.354 1.00 91.50 694 ASN A N 1
ATOM 5499 C CA . ASN A 1 694 ? -11.595 5.222 -17.610 1.00 91.50 694 ASN A CA 1
ATOM 5500 C C . ASN A 1 694 ? -12.169 6.439 -18.351 1.00 91.50 694 ASN A C 1
ATOM 5502 O O . ASN A 1 694 ? -12.718 7.320 -17.702 1.00 91.50 694 ASN A O 1
ATOM 5506 N N . ASP A 1 695 ? -12.058 6.452 -19.678 1.00 90.38 695 ASP A N 1
ATOM 5507 C CA . ASP A 1 695 ? -12.727 7.375 -20.613 1.00 90.38 695 ASP A CA 1
ATOM 5508 C C . ASP A 1 695 ? -13.369 6.622 -21.802 1.00 90.38 695 ASP A C 1
ATOM 5510 O O . ASP A 1 695 ? -13.772 7.173 -22.829 1.00 90.38 695 ASP A O 1
ATOM 5514 N N . THR A 1 696 ? -13.458 5.297 -21.700 1.00 85.94 696 THR A N 1
ATOM 5515 C CA . THR A 1 696 ? -13.983 4.429 -22.754 1.00 85.94 696 THR A CA 1
ATOM 5516 C C . THR A 1 696 ? -15.459 4.721 -22.956 1.00 85.94 696 THR A C 1
ATOM 5518 O O . THR A 1 696 ? -16.285 4.429 -22.081 1.00 85.94 696 THR A O 1
ATOM 5521 N N . LYS A 1 697 ? -15.794 5.242 -24.142 1.00 83.94 697 LYS A N 1
ATOM 5522 C CA . LYS A 1 697 ? -17.145 5.697 -24.508 1.00 83.94 697 LYS A CA 1
ATOM 5523 C C . LYS A 1 697 ? -17.665 6.815 -23.582 1.00 83.94 697 LYS A C 1
ATOM 5525 O O . LYS A 1 697 ? -18.865 6.885 -23.335 1.00 83.94 697 LYS A O 1
ATOM 5530 N N . GLY A 1 698 ? -16.775 7.662 -23.054 1.00 77.81 698 GLY A N 1
ATOM 5531 C CA . GLY A 1 698 ? -17.133 8.793 -22.188 1.00 77.81 698 GLY A CA 1
ATOM 5532 C C . GLY A 1 698 ? -17.597 8.403 -20.780 1.00 77.81 698 GLY A C 1
ATOM 5533 O O . GLY A 1 698 ? -18.243 9.201 -20.104 1.00 77.81 698 GLY A O 1
ATOM 5534 N N . ARG A 1 699 ? -17.318 7.169 -20.339 1.00 81.31 699 ARG A N 1
ATOM 5535 C CA . ARG A 1 699 ? -17.493 6.765 -18.934 1.00 81.31 699 ARG A CA 1
ATOM 5536 C C . ARG A 1 699 ? -16.375 7.362 -18.095 1.00 81.31 699 ARG A C 1
ATOM 5538 O O . ARG A 1 699 ? -15.261 7.376 -18.575 1.00 81.31 699 ARG A O 1
ATOM 5545 N N . ASP A 1 700 ? -16.660 7.750 -16.855 1.00 84.38 700 ASP A N 1
ATOM 5546 C CA . ASP A 1 700 ? -15.685 8.351 -15.933 1.00 84.38 700 ASP A CA 1
ATOM 5547 C C . ASP A 1 700 ? -15.715 7.613 -14.586 1.00 84.38 700 ASP A C 1
ATOM 5549 O O . ASP A 1 700 ? -16.513 7.913 -13.695 1.00 84.38 700 ASP A O 1
ATOM 5553 N N . TYR A 1 701 ? -14.899 6.566 -14.465 1.00 88.62 701 TYR A N 1
ATOM 5554 C CA . TYR A 1 701 ? -14.725 5.819 -13.217 1.00 88.62 701 TYR A CA 1
ATOM 5555 C C . TYR A 1 701 ? -13.293 5.313 -13.064 1.00 88.62 701 TYR A C 1
ATOM 5557 O O . TYR A 1 701 ? -12.533 5.221 -14.025 1.00 88.62 701 TYR A O 1
ATOM 5565 N N . ARG A 1 702 ? -12.916 4.989 -11.827 1.00 91.81 702 ARG A N 1
ATOM 5566 C CA . ARG A 1 702 ? -11.549 4.604 -11.458 1.00 91.81 702 ARG A CA 1
ATOM 5567 C C . ARG A 1 702 ? -11.243 3.172 -11.887 1.00 91.81 702 ARG A C 1
ATOM 5569 O O . ARG A 1 702 ? -12.028 2.269 -11.609 1.00 91.81 702 ARG A O 1
ATOM 5576 N N . LEU A 1 703 ? -10.083 2.977 -12.502 1.00 92.00 703 LEU A N 1
ATOM 5577 C CA . LEU A 1 703 ? -9.555 1.665 -12.885 1.00 92.00 703 LEU A CA 1
ATOM 5578 C C . LEU A 1 703 ? -8.539 1.158 -11.861 1.00 92.00 703 LEU A C 1
ATOM 5580 O O . LEU A 1 703 ? -8.600 0.006 -11.439 1.00 92.00 703 LEU A O 1
ATOM 5584 N N . ALA A 1 704 ? -7.622 2.036 -11.456 1.00 94.88 704 ALA A N 1
ATOM 5585 C CA . ALA A 1 704 ? -6.553 1.746 -10.511 1.00 94.88 704 ALA A CA 1
ATOM 5586 C C . ALA A 1 704 ? -6.009 3.040 -9.892 1.00 94.88 704 ALA A C 1
ATOM 5588 O O . ALA A 1 704 ? -6.327 4.144 -10.349 1.00 94.88 704 ALA A O 1
ATOM 5589 N N . VAL A 1 705 ? -5.160 2.910 -8.875 1.00 96.31 705 VAL A N 1
ATOM 5590 C CA . VAL A 1 705 ? -4.467 4.049 -8.266 1.00 96.31 705 VAL A CA 1
ATOM 5591 C C . VAL A 1 705 ? -3.008 3.740 -7.948 1.00 96.31 705 VAL A C 1
ATOM 5593 O O . VAL A 1 705 ? -2.701 2.725 -7.331 1.00 96.31 705 VAL A O 1
ATOM 5596 N N . GLY A 1 706 ? -2.106 4.630 -8.354 1.00 97.06 706 GLY A N 1
ATOM 5597 C CA . GLY A 1 706 ? -0.731 4.675 -7.862 1.00 97.06 706 GLY A CA 1
ATOM 5598 C C . GLY A 1 706 ? -0.652 5.547 -6.611 1.00 97.06 706 GLY A C 1
ATOM 5599 O O . GLY A 1 706 ? -1.231 6.636 -6.581 1.00 97.06 706 GLY A O 1
ATOM 5600 N N . LEU A 1 707 ? 0.037 5.073 -5.577 1.00 96.31 707 LEU A N 1
ATOM 5601 C CA . LEU A 1 707 ? 0.116 5.731 -4.272 1.00 96.31 707 LEU A CA 1
ATOM 5602 C C . LEU A 1 707 ? 1.574 6.002 -3.918 1.00 96.31 707 LEU A C 1
ATOM 5604 O O . LEU A 1 707 ? 2.399 5.101 -4.022 1.00 96.31 707 LEU A O 1
ATOM 5608 N N . VAL A 1 708 ? 1.884 7.231 -3.499 1.00 96.81 708 VAL A N 1
ATOM 5609 C CA . VAL A 1 708 ? 3.246 7.615 -3.104 1.00 96.81 708 VAL A CA 1
ATOM 5610 C C . VAL A 1 708 ? 3.216 8.409 -1.804 1.00 96.81 708 VAL A C 1
ATOM 5612 O O . VAL A 1 708 ? 2.733 9.543 -1.777 1.00 96.81 708 VAL A O 1
ATOM 5615 N N . ALA A 1 709 ? 3.755 7.844 -0.723 1.00 96.56 709 ALA A N 1
ATOM 5616 C CA . ALA A 1 709 ? 3.952 8.583 0.524 1.00 96.56 709 ALA A CA 1
ATOM 5617 C C . ALA A 1 709 ? 5.081 9.613 0.364 1.00 96.56 709 ALA A C 1
ATOM 5619 O O . ALA A 1 709 ? 6.219 9.270 0.036 1.00 96.56 709 ALA A O 1
ATOM 5620 N N . THR A 1 710 ? 4.801 10.892 0.626 1.00 95.38 710 THR A N 1
ATOM 5621 C CA . THR A 1 710 ? 5.756 11.978 0.324 1.00 95.38 710 THR A CA 1
ATOM 5622 C C . THR A 1 710 ? 6.949 12.029 1.279 1.00 95.38 710 THR A C 1
ATOM 5624 O O . THR A 1 710 ? 7.969 12.668 0.990 1.00 95.38 710 THR A O 1
ATOM 5627 N N . ARG A 1 711 ? 6.852 11.327 2.413 1.00 93.75 711 ARG A N 1
ATOM 5628 C CA . ARG A 1 711 ? 7.936 11.188 3.389 1.00 93.75 711 ARG A CA 1
ATOM 5629 C C . ARG A 1 711 ? 9.166 10.524 2.770 1.00 93.75 711 ARG A C 1
ATOM 5631 O O . ARG A 1 711 ? 10.274 10.975 3.031 1.00 93.75 711 ARG A O 1
ATOM 5638 N N . GLU A 1 712 ? 8.957 9.547 1.889 1.00 94.69 712 GLU A N 1
ATOM 5639 C CA . GLU A 1 712 ? 10.016 8.776 1.219 1.00 94.69 712 GLU A CA 1
ATOM 5640 C C . GLU A 1 712 ? 10.071 8.997 -0.298 1.00 94.69 712 GLU A C 1
ATOM 5642 O O . GLU A 1 712 ? 10.720 8.232 -1.010 1.00 94.69 712 GLU A O 1
ATOM 5647 N N . LEU A 1 713 ? 9.384 10.028 -0.805 1.00 96.56 713 LEU A N 1
ATOM 5648 C CA . LEU A 1 713 ? 9.384 10.348 -2.230 1.00 96.56 713 LEU A CA 1
ATOM 5649 C C . LEU A 1 713 ? 10.811 10.604 -2.730 1.00 96.56 713 LEU A C 1
ATOM 5651 O O . LEU A 1 713 ? 11.550 11.408 -2.156 1.00 96.56 713 LEU A O 1
ATOM 5655 N N . ARG A 1 714 ? 11.155 9.966 -3.849 1.00 96.94 714 ARG A N 1
ATOM 5656 C CA . ARG A 1 714 ? 12.425 10.128 -4.563 1.00 96.94 714 ARG A CA 1
ATOM 5657 C C . ARG A 1 714 ? 12.233 10.952 -5.842 1.00 96.94 714 ARG A C 1
ATOM 5659 O O . ARG A 1 714 ? 11.238 10.752 -6.537 1.00 96.94 714 ARG A O 1
ATOM 5666 N N . PRO A 1 715 ? 13.187 11.827 -6.203 1.00 97.25 715 PRO A N 1
ATOM 5667 C CA . PRO A 1 715 ? 13.173 12.526 -7.488 1.00 97.25 715 PRO A CA 1
ATOM 5668 C C . PRO A 1 715 ? 13.578 11.591 -8.644 1.00 97.25 715 PRO A C 1
ATOM 5670 O O . PRO A 1 715 ? 14.119 10.508 -8.407 1.00 97.25 715 PRO A O 1
ATOM 5673 N N . GLY A 1 716 ? 13.366 12.036 -9.881 1.00 97.56 716 GLY A N 1
ATOM 5674 C CA . GLY A 1 716 ? 13.709 11.344 -11.125 1.00 97.56 716 GLY A CA 1
ATOM 5675 C C . GLY A 1 716 ? 12.584 10.501 -11.713 1.00 97.56 716 GLY A C 1
ATOM 5676 O O . GLY A 1 716 ? 11.434 10.612 -11.288 1.00 97.56 716 GLY A O 1
ATOM 5677 N N . TYR A 1 717 ? 12.909 9.675 -12.712 1.00 97.75 717 TYR A N 1
ATOM 5678 C CA . TYR A 1 717 ? 11.965 8.726 -13.309 1.00 97.75 717 TYR A CA 1
ATOM 5679 C C . TYR A 1 717 ? 11.733 7.556 -12.359 1.00 97.75 717 TYR A C 1
ATOM 5681 O O . TYR A 1 717 ? 12.626 6.738 -12.165 1.00 97.75 717 TYR A O 1
ATOM 5689 N N . ARG A 1 718 ? 10.540 7.447 -11.788 1.00 97.81 718 ARG A N 1
ATOM 5690 C CA . ARG A 1 718 ? 10.197 6.476 -10.758 1.00 97.81 718 ARG A CA 1
ATOM 5691 C C . ARG A 1 718 ? 8.975 5.657 -11.114 1.00 97.81 718 ARG A C 1
ATOM 5693 O O . ARG A 1 718 ? 7.997 6.168 -11.660 1.00 97.81 718 ARG A O 1
ATOM 5700 N N . TRP A 1 719 ? 9.051 4.391 -10.740 1.00 97.50 719 TRP A N 1
ATOM 5701 C CA . TRP A 1 719 ? 7.960 3.446 -10.830 1.00 97.50 719 TRP A CA 1
ATOM 5702 C C . TRP A 1 719 ? 6.996 3.609 -9.659 1.00 97.50 719 TRP A C 1
ATOM 5704 O O . TRP A 1 719 ? 7.420 3.699 -8.503 1.00 97.50 719 TRP A O 1
ATOM 5714 N N . VAL A 1 720 ? 5.700 3.626 -9.957 1.00 97.56 720 VAL A N 1
ATOM 5715 C CA . VAL A 1 720 ? 4.628 3.620 -8.961 1.00 97.56 720 VAL A CA 1
ATOM 5716 C C . VAL A 1 720 ? 3.711 2.436 -9.230 1.00 97.56 720 VAL A C 1
ATOM 5718 O O . VAL A 1 720 ? 2.959 2.444 -10.205 1.00 97.56 720 VAL A O 1
ATOM 5721 N N . THR A 1 721 ? 3.755 1.434 -8.354 1.00 94.94 721 THR A N 1
ATOM 5722 C CA . THR A 1 721 ? 2.894 0.248 -8.425 1.00 94.94 721 THR A CA 1
ATOM 5723 C C . THR A 1 721 ? 1.424 0.628 -8.255 1.00 94.94 721 THR A C 1
ATOM 5725 O O . THR A 1 721 ? 1.060 1.479 -7.434 1.00 94.94 721 THR A O 1
ATOM 5728 N N . LEU A 1 722 ? 0.563 0.005 -9.057 1.00 95.38 722 LEU A N 1
ATOM 5729 C CA . LEU A 1 722 ? -0.874 0.255 -9.038 1.00 95.38 722 LEU A CA 1
ATOM 5730 C C . LEU A 1 722 ? -1.599 -0.593 -7.991 1.00 95.38 722 LEU A C 1
ATOM 5732 O O . LEU A 1 722 ? -1.230 -1.729 -7.722 1.00 95.38 722 LEU A O 1
ATOM 5736 N N . HIS A 1 723 ? -2.701 -0.059 -7.474 1.00 94.62 723 HIS A N 1
ATOM 5737 C CA . HIS A 1 723 ? -3.648 -0.756 -6.611 1.00 94.62 723 HIS A CA 1
ATOM 5738 C C . HIS A 1 723 ? -5.022 -0.832 -7.280 1.00 94.62 723 HIS A C 1
ATOM 5740 O O . HIS A 1 723 ? -5.419 0.087 -8.005 1.00 94.62 723 HIS A O 1
ATOM 5746 N N . ASP A 1 724 ? -5.755 -1.917 -7.031 1.00 91.31 724 ASP A N 1
ATOM 5747 C CA . ASP A 1 724 ? -7.109 -2.120 -7.551 1.00 91.31 724 ASP A CA 1
ATOM 5748 C C . ASP A 1 724 ? -8.180 -1.316 -6.783 1.00 91.31 724 ASP A C 1
ATOM 5750 O O . ASP A 1 724 ? -7.902 -0.589 -5.827 1.00 91.31 724 ASP A O 1
ATOM 5754 N N . HIS A 1 725 ? -9.444 -1.455 -7.194 1.00 87.62 725 HIS A N 1
ATOM 5755 C CA . HIS A 1 725 ? -10.591 -0.791 -6.562 1.00 87.62 725 HIS A CA 1
ATOM 5756 C C . HIS A 1 725 ? -10.872 -1.259 -5.126 1.00 87.62 725 HIS A C 1
ATOM 5758 O O . HIS A 1 725 ? -11.601 -0.581 -4.406 1.00 87.62 725 HIS A O 1
ATOM 5764 N N . ALA A 1 726 ? -10.318 -2.396 -4.703 1.00 88.12 726 ALA A N 1
ATOM 5765 C CA . ALA A 1 726 ? -10.375 -2.833 -3.318 1.00 88.12 726 ALA A CA 1
ATOM 5766 C C . ALA A 1 726 ? -9.209 -2.252 -2.500 1.00 88.12 726 ALA A C 1
ATOM 5768 O O . ALA A 1 726 ? -9.265 -2.296 -1.275 1.00 88.12 726 ALA A O 1
ATOM 5769 N N . GLY A 1 727 ? -8.165 -1.713 -3.139 1.00 89.81 727 GLY A N 1
ATOM 5770 C CA . GLY A 1 727 ? -6.935 -1.241 -2.502 1.00 89.81 727 GLY A CA 1
ATOM 5771 C C . GLY A 1 727 ? -5.842 -2.309 -2.397 1.00 89.81 727 GLY A C 1
ATOM 5772 O O . GLY A 1 727 ? -4.878 -2.119 -1.663 1.00 89.81 727 GLY A O 1
ATOM 5773 N N . ARG A 1 728 ? -5.974 -3.451 -3.086 1.00 90.88 728 ARG A N 1
ATOM 5774 C CA . ARG A 1 728 ? -4.912 -4.470 -3.152 1.00 90.88 728 ARG A CA 1
ATOM 5775 C C . ARG A 1 728 ? -3.854 -4.036 -4.153 1.00 90.88 728 ARG A C 1
ATOM 5777 O O . ARG A 1 728 ? -4.204 -3.593 -5.246 1.00 90.88 728 ARG A O 1
ATOM 5784 N N . SER A 1 729 ? -2.585 -4.206 -3.793 1.00 91.06 729 SER A N 1
ATOM 5785 C CA . SER A 1 729 ? -1.484 -4.000 -4.733 1.00 91.06 729 SER A CA 1
ATOM 5786 C C . SER A 1 729 ? -1.613 -4.975 -5.905 1.00 91.06 729 SER A C 1
ATOM 5788 O O . SER A 1 729 ? -1.894 -6.163 -5.717 1.00 91.06 729 SER A O 1
ATOM 5790 N N . LEU A 1 730 ? -1.467 -4.457 -7.119 1.00 90.12 730 LEU A N 1
ATOM 5791 C CA . LEU A 1 730 ? -1.364 -5.255 -8.332 1.00 90.12 730 LEU A CA 1
ATOM 5792 C C . LEU A 1 730 ? 0.057 -5.829 -8.452 1.00 90.12 730 LEU A C 1
ATOM 5794 O O . LEU A 1 730 ? 0.968 -5.368 -7.763 1.00 90.12 730 LEU A O 1
ATOM 5798 N N . PRO A 1 731 ? 0.279 -6.841 -9.312 1.00 87.81 731 PRO A N 1
ATOM 5799 C CA . PRO A 1 731 ? 1.627 -7.334 -9.574 1.00 87.81 731 PRO A CA 1
ATOM 5800 C C . PRO A 1 731 ? 2.585 -6.191 -9.928 1.00 87.81 731 PRO A C 1
ATOM 5802 O O . PRO A 1 731 ? 2.202 -5.275 -10.651 1.00 87.81 731 PRO A O 1
ATOM 5805 N N . SER A 1 732 ? 3.831 -6.262 -9.459 1.00 82.50 732 SER A N 1
ATOM 5806 C CA . SER A 1 732 ? 4.794 -5.149 -9.519 1.00 82.50 732 SER A CA 1
ATOM 5807 C C . SER A 1 732 ? 5.133 -4.660 -10.933 1.00 82.50 732 SER A C 1
ATOM 5809 O O . SER A 1 732 ? 5.585 -3.532 -11.093 1.00 82.50 732 SER A O 1
ATOM 5811 N N . TYR A 1 733 ? 4.873 -5.464 -11.968 1.00 81.56 733 TYR A N 1
ATOM 5812 C CA . TYR A 1 733 ? 4.997 -5.073 -13.378 1.00 81.56 733 TYR A CA 1
ATOM 5813 C C . TYR A 1 733 ? 3.823 -4.217 -13.897 1.00 81.56 733 TYR A C 1
ATOM 5815 O O . TYR A 1 733 ? 3.852 -3.763 -15.040 1.00 81.56 733 TYR A O 1
ATOM 5823 N N . ARG A 1 734 ? 2.790 -3.979 -13.077 1.00 89.88 734 ARG A N 1
ATOM 5824 C CA . ARG A 1 734 ? 1.676 -3.065 -13.355 1.00 89.88 734 ARG A CA 1
ATOM 5825 C C . ARG A 1 734 ? 1.843 -1.775 -12.562 1.00 89.88 734 ARG A C 1
ATOM 5827 O O . ARG A 1 734 ? 1.715 -1.751 -11.337 1.00 89.88 734 ARG A O 1
ATOM 5834 N N . GLY A 1 735 ? 2.092 -0.684 -13.266 1.00 94.81 735 GLY A N 1
ATOM 5835 C CA . GLY A 1 735 ? 2.492 0.564 -12.633 1.00 94.81 735 GLY A CA 1
ATOM 5836 C C . GLY A 1 735 ? 2.435 1.753 -13.571 1.00 94.81 735 GLY A C 1
ATOM 5837 O O . GLY A 1 735 ? 2.078 1.638 -14.744 1.00 94.81 735 GLY A O 1
ATOM 5838 N N . ILE A 1 736 ? 2.796 2.906 -13.026 1.00 97.12 736 ILE A N 1
ATOM 5839 C CA . ILE A 1 736 ? 2.949 4.164 -13.749 1.00 97.12 736 ILE A CA 1
ATOM 5840 C C . ILE A 1 736 ? 4.409 4.588 -13.628 1.00 97.12 736 ILE A C 1
ATOM 5842 O O . ILE A 1 736 ? 4.952 4.641 -12.523 1.00 97.12 736 ILE A O 1
ATOM 5846 N N . LEU A 1 737 ? 5.038 4.919 -14.753 1.00 97.69 737 LEU A N 1
ATOM 5847 C CA . LEU A 1 737 ? 6.313 5.624 -14.753 1.00 97.69 737 LEU A CA 1
ATOM 5848 C C . LEU A 1 737 ? 6.030 7.128 -14.676 1.00 97.69 737 LEU A C 1
ATOM 5850 O O . LEU A 1 737 ? 5.390 7.699 -15.563 1.00 97.69 737 LEU A O 1
ATOM 5854 N N . CYS A 1 738 ? 6.525 7.778 -13.629 1.00 97.56 738 CYS A N 1
ATOM 5855 C CA . CYS A 1 738 ? 6.435 9.225 -13.446 1.00 97.56 738 CYS A CA 1
ATOM 5856 C C . CYS A 1 738 ? 7.830 9.839 -13.337 1.00 97.56 738 CYS A C 1
ATOM 5858 O O . CYS A 1 738 ? 8.731 9.200 -12.812 1.00 97.56 738 CYS A O 1
ATOM 5860 N N . LYS A 1 739 ? 8.015 11.091 -13.757 1.00 96.88 739 LYS A N 1
ATOM 5861 C CA . LYS A 1 739 ? 9.189 11.895 -13.393 1.00 96.88 739 LYS A CA 1
ATOM 5862 C C . LYS A 1 739 ? 8.813 12.856 -12.266 1.00 96.88 739 LYS A C 1
ATOM 5864 O O . LYS A 1 739 ? 7.878 13.638 -12.430 1.00 96.88 739 LYS A O 1
ATOM 5869 N N . PHE A 1 740 ? 9.532 12.797 -11.148 1.00 97.62 740 PHE A N 1
ATOM 5870 C CA . PHE A 1 740 ? 9.368 13.702 -10.007 1.00 97.62 740 PHE A CA 1
ATOM 5871 C C . PHE A 1 740 ? 10.558 14.660 -9.916 1.00 97.62 740 PHE A C 1
ATOM 5873 O O . PHE A 1 740 ? 11.700 14.224 -9.799 1.00 97.62 740 PHE A O 1
ATOM 5880 N N . GLU A 1 741 ? 10.320 15.966 -9.933 1.00 96.69 741 GLU A N 1
ATOM 5881 C CA . GLU A 1 741 ? 11.381 16.979 -9.881 1.00 96.69 741 GLU A CA 1
ATOM 5882 C C . GLU A 1 741 ? 11.146 17.910 -8.695 1.00 96.69 741 GLU A C 1
ATOM 5884 O O . GLU A 1 741 ? 10.105 18.553 -8.610 1.00 96.69 741 GLU A O 1
ATOM 5889 N N . PHE A 1 742 ? 12.086 17.959 -7.750 1.00 95.19 742 PHE A N 1
ATOM 5890 C CA . PHE A 1 742 ? 11.986 18.858 -6.596 1.00 95.19 742 PHE A CA 1
ATOM 5891 C C . PHE A 1 742 ? 12.427 20.263 -7.019 1.00 95.19 742 PHE A C 1
ATOM 5893 O O . PHE A 1 742 ? 13.510 20.406 -7.591 1.00 95.19 742 PHE A O 1
ATOM 5900 N N . LEU A 1 743 ? 11.569 21.260 -6.776 1.00 91.69 743 LEU A N 1
ATOM 5901 C CA . LEU A 1 743 ? 11.696 22.636 -7.280 1.00 91.69 743 LEU A CA 1
ATOM 5902 C C . LEU A 1 743 ? 12.227 23.627 -6.245 1.00 91.69 743 LEU A C 1
ATOM 5904 O O . LEU A 1 743 ? 11.816 23.530 -5.063 1.00 91.69 743 LEU A O 1
#

pLDDT: mean 83.59, std 16.84, range [25.81, 98.88]

InterPro domains:
  IPR000909 Phosphatidylinositol-specific phospholipase C, X domain [PF00388] (315-459)
  IPR000909 Phosphatidylinositol-specific phospholipase C, X domain [SM00148] (313-459)
  IPR001192 Phosphoinositide phospholipase C family [PR00390] (318-336)
  IPR001192 Phosphoinositide phospholipase C family [PR00390] (344-364)
  IPR001192 Phosphoinositide phospholipase C family [PR00390] (443-460)
  IPR001192 Phosphoinositide phospholipase C family [PR00390] (525-546)
  IPR001192 Phosphoinositide phospholipase C family [PR00390] (546-564)
  IPR001192 Phosphoinositide phospholipase C family [PR00390] (708-718)
  IPR001192 Phosphoinositide phospholipase C family [PTHR10336] (50-462)
  IPR001711 Phospholipase C, phosphatidylinositol-specific, Y domain [PF00387] (471-584)
  IPR001711 Phospholipase C, phosphatidylinositol-specific, Y domain [PS50008] (471-584)
  IPR001711 Phospholipase C, phosphatidylinositol-specific, Y domain [SM00149] (467-587)
  IPR002048 EF-hand domain [PF13499] (148-211)
  IPR002048 EF-hand domain [PS50222] (144-179)
  IPR002048 EF-hand domain [PS50222] (182-217)
  IPR002048 EF-hand domain [SM00054] (148-176)
  IPR002048 EF-hand domain [SM00054] (186-214)
  IPR011992 EF-hand domain pair [SSF47473] (143-300)
  IPR017946 PLC-like phosphodiesterase, TIM beta/alpha-barrel domain superfamily [G3DSA:3.20.20.190] (311-596)
  IPR017946 PLC-like phosphodiesterase, TIM beta/alpha-barrel domain superfamily [SSF51695] (313-586)

Radius of gyration: 34.15 Å; chains: 1; bounding box: 96×61×99 Å

Organism: Porphyridium purpureum (NCBI:txid35688)

Sequence (743 aa):
MSQECNEREKAAGKGAFKAGERMEQSFPDEELRALKAGANAVKTGSWSATLHVKMHAKDPSRLIRVTDDAQGLTWRSMKKGGNKTLPLEKVRRVHLDKDKKSVKLDVSGYKSYAFEFANASDLVYGERLQRYVGFLQQQARSRNADHELRNLWEKADKNHDNALQEDEFVDFLRLELHIDLKQSFTARKLMEFHDENKDGVIDYNEFQRMLKHLQNPPAVIMEIFLQYGGFDGILSESDLAEFLVSEQKVPTEAAAMSMARHIISKLGNSTHPMHFHLHGSTNGLTVLQFMQYLFSEEHNSAQENITAKAPYHDMTQSLSKYYINSSHNTYLSGNQLTGDADLKMYGRAVELGARCVELDVWDGKLGDPIITHGHTLTSEISLASAVQEINAWAFRFTDTPFILSIENHCSPPQQKKMAEAMVTTFGERIAVHPGGASAPMKELPSPAELKGKVLIKSKIKPESPDEFKQIVYFVGAKFKDWPTSLALNAYEMHSFSETAVEEFLVNAMVDKKQMSLVEYNKYHLSRIYPKGTRVASDNYDPVLPWNHACQVVALNFQTMNSSLASNLAMFSLNSGCGYVLQPDRFSSASSKPPPPKLRVAVTVVLAMQVPNLVEPKHGVSSYVVVRKFDGSEDELKKDEYRTRSVRDNDFDPVYTETQKVSKKKLGSGTFLTSPFEIIIENRDTACIQLWIMNDTKGRDYRLAVGLVATRELRPGYRWVTLHDHAGRSLPSYRGILCKFEFL

Foldseek 3Di:
DPDVPPPVVVPPDDDDDDPDDDPPVDDDPVLLVVQQQFAAWDKDDPDDDDDDDQDPPPDSQAGFHQDPVNQWTWGADDPDGDIDIDGLVQFPAWDADLVQLKIWTDGHPDDIIIIGHNDSVRSVSSVSSRVSSVSVVLVVLVVQLVVLLVVLQCQLPVVPPQWHALVSQQCSCCVQQVQNCVLALVSVVLQVVLPPVPPRTHGSVSSVVSLVVVLDDDVVLVVLCVVQDDPVQFRALQSQLVCCCPFQVPPDSVVSSVLSVVLLVVLVPDPRSSCSSRPDNDNGDGSVSVVVQLLFCVRFALFDCLPPLFFDPPQFAFLLQKAFQAADLQQFLWFLFATERDLCSLLLSVLLLHQEYEFAWAQDPVREIWGDNPPGNYDIDGLLSSLLSNLVRNPPRHQFHHEYEYNDHYDQSNLLNNLVSNCVRCPPLQDFDPVHPPDAAQTHGGSVVSGSHYAYEDADDPSHDVSNSGRHQAHEDDDDFDVVLNVDGQSDEYEEEPVVLVVQVVVCVVPVPGDGLLNSSQGHAYAYDYDPVPRRQDFDAQLSVLVSSHRHDHGHLSAPDPRSLLSSQLCSHRVNNRIDGRDPCSHPPDPDDFDAKWKKFKAFFKWAQQDDPDDSNFAWWKKKWKDKRQPDCVVVQVWIKMFDIDGRDRGIDTTQWIWTDGPVDPDDTDIDRGTDIDIHHGQNSMKMKIFIFTCHVHDTDTRWIFIHRSVRRGAGFGWTFIAGSSRHTDPSSGTITMGMDTD

Secondary structure (DSSP, 8-state):
--SSSSSSTTS-------TT-----PPPHHHHHHHHH-B-EEEEPSS---------TT-GGG-BEE-TTSSEEEEE-SSSSSEEEEEGGGEEEEEEETTTTEEEEEETTS--EEEEESSGGGHHHHHHHHHHHHHHHHHHHHHHHHHHHHHHHHHH-SS-SSSB-HHHHHHHHHHTS----TT-HHHHHHHHHH-SS-SSSB-HHHHHHHHHHHTPPPHHHHHHHHHHS-TTS-EEHHHHHHHHHHTT--S-HHHHHHHHHHHHHHHTT---TT-TT--S--SEE-HHHHHHHHT-HHHHBSBTTTT-SS--S---S-GGGEEEEEESSTTBSS-TTTPPB-THHHHHHHHTT-SEEEEEEE--TTSS-EE--TTSS---EEHHHHHHHHHHHTTSS--S-EEEEEEE---HHHHHHHHHHHHHHHGGGB---TT-TTS--SSPPPTTTTTTPEEEEE---TTS-HHHHHHEEEEEPPP--HHHHHHS-TTEEEEEEHHHHHHHHHHHHH-TTS--HHHHHTTS-EEEE--TT-TT-----SHHHHTTT-SEEEE-TT--SHHHHHHHHHHHTGGG-SEEEPPGGGSTT--PPPPPPEEEEEEEEEEES----S-TTSPPPEEEEEEEESS-HHHHT-EEEEEPPBPS--SS-B---EEEEETTSTT----BSS-EEEEES-TTT-EEEEEEEE-GGG---EEEEEEEETTSB--EEEEEEEE-TTSPBPPTTSEEEEEEEE-